Protein 6KM7 (pdb70)

Organism: Homo sapiens (NCBI:txid9606)

Radius of gyration: 28.02 Å; Cα contacts (8 Å, |Δi|>4): 2021; chains: 4; bounding box: 66×74×73 Å

B-factor: mean 32.21, std 16.94, range [10.01, 111.63]

Solvent-accessible surface area: 28801 Å² total; per-residue (Å²): 108,35,0,71,93,76,37,42,66,5,102,38,50,7,16,4,23,19,8,30,9,0,111,66,0,10,2,0,0,3,0,2,8,33,0,57,0,1,0,11,43,11,117,99,86,27,60,7,54,85,6,87,13,26,122,9,0,0,13,11,16,23,18,0,92,43,0,49,45,0,2,0,0,0,2,45,25,10,2,2,20,16,28,0,82,60,21,87,31,57,19,65,2,100,5,36,1,4,0,45,47,4,36,5,19,33,107,53,50,53,44,1,2,0,1,0,10,60,4,11,0,0,13,0,32,17,96,69,12,124,65,77,72,6,52,54,49,58,52,92,85,29,46,6,21,1,4,1,25,78,115,1,93,30,2,3,4,0,7,37,82,0,17,0,10,0,1,79,11,123,74,57,72,48,36,0,3,7,87,5,57,30,88,99,87,94,70,8,30,9,83,19,2,30,35,4,95,134,48,36,18,0,0,0,1,1,54,39,60,22,0,11,0,7,34,6,170,97,2,61,106,58,20,144,105,15,162,16,154,32,75,38,112,5,64,20,144,132,94,153,9,18,0,90,49,0,19,6,4,10,84,7,85,33,0,0,0,0,2,34,140,96,9,6,0,15,0,9,46,19,72,120,20,61,82,40,70,50,5,132,19,92,194,62,45,110,3,47,10,2,8,3,9,15,96,148,22,37,0,0,0,0,3,24,14,55,3,20,1,10,5,96,127,100,44,0,81,107,74,61,41,86,4,80,0,34,0,29,0,24,18,8,30,10,0,116,65,0,13,3,0,0,0,0,0,45,24,0,0,0,0,0,15,41,15,116,100,91,29,63,29,56,36,5,23,0,6,91,62,24,0,14,10,16,24,18,1,96,42,0,45,45,0,2,0,0,1,9,48,22,10,2,0,18,6,29,0,90,61,18,46,14,53,35,43,3,97,3,39,1,4,0,53,44,4,36,5,18,36,124,52,48,53,42,1,2,0,0,0,11,65,4,11,0,0,10,0,30,12,95,83,32,135,61,75,72,4,56,53,53,60,69,82,80,31,51,5,19,1,3,1,20,74,78,0,89,42,0,4,4,0,7,36,79,0,18,0,11,0,2,84,9,122,77,50,66,48,37,0,3,6,89,5,58,34,87,113,91,98,62,8,30,8,85,19,1,26,35,4,93,122,46,39,17,0,0,0,1,1,54,36,67,20,0,10,0,7,34,7,155,76,1,62,115,47,18,143,110,14,159,13,137,33,85,40,110,4,52,19,120,134,99,136,8,15,0,90,53,0,16,10,4,8,83,4,83,32,0,0,0,0,2,29,154,95,9,8,0,12,0,8,51,22,79,108,19,62,88,35,76,43,4,133,19,90,209,60,42,112,1,50,12,2,11,4,11,10,95,145,27,39,0,0,0,0,1,68,8,46,0,17,0,11,19,123,166,176,44,16,41,140,15,112,172,114,124,52,26,88,5,150,17,187,75,22,40,141,74,31,22,13,81,58,6,20,132,130,245,48,18,47,133,20,164,98,143,142,46,40,181,26,42,103,5,154,22,186,50,22,48,139,81,24,52,12,82,64,108,36,137,151

Structure (mmCIF, N/CA/C/O backbone):
data_6KM7
#
_entry.id   6KM7
#
_cell.length_a   57.571
_cell.length_b   68.841
_cell.length_c   72.788
_cell.angle_alpha   99.240
_cell.angle_beta   99.310
_cell.angle_gamma   113.810
#
_symmetry.space_group_name_H-M   'P 1'
#
loop_
_entity.id
_entity.type
_entity.pdbx_description
1 polymer 'Retinoblastoma-binding protein 5'
2 polymer 'Retinoblastoma-binding protein 5'
3 non-polymer 'SULFATE ION'
4 non-polymer 'NONAETHYLENE GLYCOL'
5 non-polymer 'HEXAETHYLENE GLYCOL'
6 non-polymer 'TETRAETHYLENE GLYCOL'
7 water water
#
loop_
_atom_site.group_PDB
_atom_site.id
_atom_site.type_symbol
_atom_site.label_atom_id
_atom_site.label_alt_id
_atom_site.label_comp_id
_atom_site.label_asym_id
_atom_site.label_entity_id
_atom_site.label_seq_id
_atom_site.pdbx_PDB_ins_code
_atom_site.Cartn_x
_atom_site.Cartn_y
_atom_site.Cartn_z
_atom_site.occupancy
_atom_site.B_iso_or_equiv
_atom_site.auth_seq_id
_atom_site.auth_comp_id
_atom_site.auth_asym_id
_atom_site.auth_atom_id
_atom_site.pdbx_PDB_model_num
ATOM 1 N N . ASN A 1 4 ? 56.482 85.454 10.884 1.00 56.77 12 ASN A N 1
ATOM 2 C CA . ASN A 1 4 ? 56.969 84.208 11.469 1.00 52.44 12 ASN A CA 1
ATOM 3 C C . ASN A 1 4 ? 55.879 83.135 11.478 1.00 45.77 12 ASN A C 1
ATOM 4 O O . ASN A 1 4 ? 55.177 82.930 10.481 1.00 40.48 12 ASN A O 1
ATOM 9 N N . TYR A 1 5 ? 55.743 82.454 12.614 1.00 44.35 13 TYR A N 1
ATOM 10 C CA . TYR A 1 5 ? 54.753 81.396 12.789 1.00 38.86 13 TYR A CA 1
ATOM 11 C C . TYR A 1 5 ? 54.365 81.332 14.264 1.00 38.97 13 TYR A C 1
ATOM 12 O O . TYR A 1 5 ? 55.189 81.661 15.123 1.00 38.35 13 TYR A O 1
ATOM 21 N N . PRO A 1 6 ? 53.134 80.909 14.573 1.00 33.34 14 PRO A N 1
ATOM 22 C CA . PRO A 1 6 ? 52.692 80.894 15.978 1.00 36.23 14 PRO A CA 1
ATOM 23 C C . PRO A 1 6 ? 53.493 79.857 16.726 1.00 44.55 14 PRO A C 1
ATOM 24 O O . PRO A 1 6 ? 54.102 78.984 16.122 1.00 45.01 14 PRO A O 1
ATOM 28 N N . GLU A 1 7 ? 53.542 79.964 18.050 1.00 47.10 15 GLU A N 1
ATOM 29 C CA . GLU A 1 7 ? 54.270 78.958 18.818 1.00 43.82 15 GLU A CA 1
ATOM 30 C C . GLU A 1 7 ? 53.613 78.570 20.133 1.00 41.42 15 GLU A C 1
ATOM 31 O O . GLU A 1 7 ? 54.152 77.701 20.826 1.00 40.81 15 GLU A O 1
ATOM 37 N N . GLU A 1 8 ? 52.485 79.172 20.506 1.00 38.74 16 GLU A N 1
ATOM 38 C CA . GLU A 1 8 ? 51.864 78.908 21.795 1.00 43.76 16 GLU A CA 1
ATOM 39 C C . GLU A 1 8 ? 50.360 79.003 21.637 1.00 36.48 16 GLU A C 1
ATOM 40 O O . GLU A 1 8 ? 49.859 79.800 20.832 1.00 29.93 16 GLU A O 1
ATOM 46 N N . ALA A 1 9 ? 49.646 78.197 22.424 1.00 34.96 17 ALA A N 1
ATOM 47 C CA . ALA A 1 9 ? 48.195 78.330 22.490 1.00 38.39 17 ALA A CA 1
ATOM 48 C C . ALA A 1 9 ? 47.844 79.703 23.051 1.00 36.58 17 ALA A C 1
ATOM 49 O O . ALA A 1 9 ? 48.536 80.223 23.929 1.00 33.83 17 ALA A O 1
ATOM 51 N N . ASP A 1 10 ? 46.785 80.313 22.527 1.00 29.43 18 ASP A N 1
ATOM 52 C CA . ASP A 1 10 ? 46.501 81.698 22.895 1.00 35.59 18 ASP A CA 1
ATOM 53 C C . ASP A 1 10 ? 45.004 81.933 22.998 1.00 39.48 18 ASP A C 1
ATOM 54 O O . ASP A 1 10 ? 44.486 82.962 22.555 1.00 45.64 18 ASP A O 1
ATOM 59 N N . GLY A 1 11 ? 44.286 80.983 23.571 1.00 35.58 19 GLY A N 1
ATOM 60 C CA . GLY A 1 11 ? 42.888 81.191 23.882 1.00 31.65 19 GLY A CA 1
ATOM 61 C C . GLY A 1 11 ? 41.979 80.572 22.847 1.00 29.14 19 GLY A C 1
ATOM 62 O O . GLY A 1 11 ? 42.404 80.007 21.834 1.00 26.52 19 GLY A O 1
ATOM 63 N N . THR A 1 12 ? 40.693 80.678 23.133 1.00 25.71 20 THR A N 1
ATOM 64 C CA . THR A 1 12 ? 39.680 80.074 22.292 1.00 27.81 20 THR A CA 1
ATOM 65 C C . THR A 1 12 ? 38.634 81.124 21.974 1.00 27.13 20 THR A C 1
ATOM 66 O O . THR A 1 12 ? 38.485 82.120 22.686 1.00 27.91 20 THR A O 1
ATOM 70 N N . LEU A 1 13 ? 37.913 80.897 20.885 1.00 20.25 21 LEU A N 1
ATOM 71 C CA . LEU A 1 13 ? 36.753 81.722 20.561 1.00 21.81 21 LEU A CA 1
ATOM 72 C C . LEU A 1 13 ? 35.531 81.011 21.129 1.00 34.25 21 LEU A C 1
ATOM 73 O O . LEU A 1 13 ? 35.079 80.006 20.583 1.00 37.56 21 LEU A O 1
ATOM 78 N N . ASP A 1 14 ? 34.998 81.539 22.229 1.00 42.74 22 ASP A N 1
ATOM 79 C CA . ASP A 1 14 ? 33.932 80.878 22.976 1.00 50.90 22 ASP A CA 1
ATOM 80 C C . ASP A 1 14 ? 32.593 81.149 22.304 1.00 46.87 22 ASP A C 1
ATOM 81 O O . ASP A 1 14 ? 32.104 82.285 22.288 1.00 41.24 22 ASP A O 1
ATOM 86 N N . CYS A 1 15 ? 31.994 80.104 21.757 1.00 47.27 23 CYS A N 1
ATOM 87 C CA . CYS A 1 15 ? 30.639 80.177 21.247 1.00 45.62 23 CYS A CA 1
ATOM 88 C C . CYS A 1 15 ? 29.890 78.931 21.684 1.00 44.81 23 CYS A C 1
ATOM 89 O O . CYS A 1 15 ? 30.486 77.868 21.876 1.00 48.98 23 CYS A O 1
ATOM 92 N N . ILE A 1 16 ? 28.575 79.069 21.858 1.00 34.50 24 ILE A N 1
ATOM 93 C CA . ILE A 1 16 ? 27.788 77.883 22.161 1.00 38.93 24 ILE A CA 1
ATOM 94 C C . ILE A 1 16 ? 27.644 77.023 20.914 1.00 25.61 24 ILE A C 1
ATOM 95 O O . ILE A 1 16 ? 27.620 75.789 21.008 1.00 29.83 24 ILE A O 1
ATOM 100 N N . SER A 1 17 ? 27.577 77.639 19.731 1.00 20.72 25 SER A N 1
ATOM 101 C CA . SER A 1 17 ? 27.480 76.837 18.514 1.00 21.53 25 SER A CA 1
ATOM 102 C C . SER A 1 17 ? 28.764 76.036 18.324 1.00 25.29 25 SER A C 1
ATOM 103 O O . SER A 1 17 ? 29.865 76.520 18.612 1.00 25.84 25 SER A O 1
ATOM 106 N N . MET A 1 18 ? 28.622 74.812 17.808 1.00 19.40 26 MET A N 1
ATOM 107 C CA . MET A 1 18 ? 29.738 73.881 17.667 1.00 20.20 26 MET A CA 1
ATOM 108 C C . MET A 1 18 ? 30.425 74.081 16.320 1.00 22.50 26 MET A C 1
ATOM 109 O O . MET A 1 18 ? 29.857 73.772 15.263 1.00 21.07 26 MET A O 1
ATOM 114 N N . ALA A 1 19 ? 31.662 74.568 16.369 1.00 20.31 27 ALA A N 1
ATOM 115 C CA . ALA A 1 19 ? 32.410 74.933 15.167 1.00 19.90 27 ALA A CA 1
ATOM 116 C C . ALA A 1 19 ? 32.808 73.704 14.352 1.00 16.35 27 ALA A C 1
ATOM 117 O O . ALA A 1 19 ? 33.202 72.672 14.905 1.00 16.14 27 ALA A O 1
ATOM 119 N N . LEU A 1 20 ? 32.702 73.817 13.030 1.00 14.63 28 LEU A N 1
ATOM 120 C CA . LEU A 1 20 ? 33.152 72.778 12.096 1.00 13.36 28 LEU A CA 1
ATOM 121 C C . LEU A 1 20 ? 34.157 73.278 11.073 1.00 15.64 28 LEU A C 1
ATOM 122 O O . LEU A 1 20 ? 35.084 72.537 10.708 1.00 16.91 28 LEU A O 1
ATOM 127 N N . THR A 1 21 ? 33.985 74.495 10.563 1.00 12.86 29 THR A N 1
ATOM 128 C CA . THR A 1 21 ? 34.883 75.009 9.534 1.00 10.30 29 THR A CA 1
ATOM 129 C C . THR A 1 21 ? 35.025 76.514 9.719 1.00 13.00 29 THR A C 1
ATOM 130 O O . THR A 1 21 ? 34.123 77.172 10.249 1.00 14.08 29 THR A O 1
ATOM 134 N N . CYS A 1 22 ? 36.167 77.073 9.303 1.00 15.61 30 CYS A N 1
ATOM 135 C CA . CYS A 1 22 ? 36.309 78.519 9.446 1.00 14.03 30 CYS A CA 1
ATOM 136 C C . CYS A 1 22 ? 37.188 79.072 8.334 1.00 17.49 30 CYS A C 1
ATOM 137 O O . CYS A 1 22 ? 37.995 78.350 7.734 1.00 16.48 30 CYS A O 1
ATOM 140 N N . THR A 1 23 ? 37.012 80.367 8.052 1.00 14.62 31 THR A N 1
ATOM 141 C CA . THR A 1 23 ? 37.802 81.020 7.012 1.00 14.23 31 THR A CA 1
ATOM 142 C C . THR A 1 23 ? 37.903 82.515 7.300 1.00 17.98 31 THR A C 1
ATOM 143 O O . THR A 1 23 ? 36.938 83.139 7.744 1.00 14.65 31 THR A O 1
ATOM 147 N N . PHE A 1 24 ? 39.080 83.072 7.046 1.00 16.66 32 PHE A N 1
ATOM 148 C CA . PHE A 1 24 ? 39.357 84.492 7.203 1.00 16.00 32 PHE A CA 1
ATOM 149 C C . PHE A 1 24 ? 38.952 85.244 5.943 1.00 17.09 32 PHE A C 1
ATOM 150 O O . PHE A 1 24 ? 39.110 84.732 4.831 1.00 14.54 32 PHE A O 1
ATOM 158 N N . ASN A 1 25 ? 38.475 86.482 6.110 1.00 16.57 33 ASN A N 1
ATOM 159 C CA . ASN A 1 25 ? 38.326 87.340 4.941 1.00 16.14 33 ASN A CA 1
ATOM 160 C C . ASN A 1 25 ? 39.718 87.774 4.476 1.00 16.12 33 ASN A C 1
ATOM 161 O O . ASN A 1 25 ? 40.728 87.462 5.109 1.00 17.49 33 ASN A O 1
ATOM 166 N N . ARG A 1 26 ? 39.777 88.493 3.345 1.00 16.69 34 ARG A N 1
ATOM 167 C CA . ARG A 1 26 ? 41.063 88.781 2.705 1.00 22.64 34 ARG A CA 1
ATOM 168 C C . ARG A 1 26 ? 42.030 89.493 3.639 1.00 22.91 34 ARG A C 1
ATOM 169 O O . ARG A 1 26 ? 43.243 89.252 3.587 1.00 23.18 34 ARG A O 1
ATOM 177 N N . TRP A 1 27 ? 41.520 90.416 4.457 1.00 18.30 35 TRP A N 1
ATOM 178 C CA . TRP A 1 27 ? 42.341 91.254 5.325 1.00 21.50 35 TRP A CA 1
ATOM 179 C C . TRP A 1 27 ? 42.583 90.640 6.701 1.00 22.34 35 TRP A C 1
ATOM 180 O O . TRP A 1 27 ? 43.385 91.182 7.472 1.00 25.20 35 TRP A O 1
ATOM 191 N N . GLY A 1 28 ? 41.923 89.529 7.022 1.00 20.62 36 GLY A N 1
ATOM 192 C CA . GLY A 1 28 ? 42.069 88.916 8.329 1.00 23.62 36 GLY A CA 1
ATOM 193 C C . GLY A 1 28 ? 41.395 89.660 9.457 1.00 27.24 36 GLY A C 1
ATOM 194 O O . GLY A 1 28 ? 41.719 89.423 10.627 1.00 24.93 36 GLY A O 1
ATOM 195 N N . THR A 1 29 ? 40.461 90.562 9.145 1.00 18.05 37 THR A N 1
ATOM 196 C CA . THR A 1 29 ? 39.751 91.287 10.191 1.00 17.83 37 THR A CA 1
ATOM 197 C C . THR A 1 29 ? 38.530 90.531 10.703 1.00 17.21 37 THR A C 1
ATOM 198 O O . THR A 1 29 ? 38.065 90.825 11.815 1.00 17.98 37 THR A O 1
ATOM 202 N N . LEU A 1 30 ? 37.987 89.597 9.911 1.00 17.42 38 LEU A N 1
ATOM 203 C CA . LEU A 1 30 ? 36.825 88.793 10.286 1.00 18.97 38 LEU A CA 1
ATOM 204 C C . LEU A 1 30 ? 37.101 87.321 10.027 1.00 18.14 38 LEU A C 1
ATOM 205 O O . LEU A 1 30 ? 37.706 86.957 9.011 1.00 17.68 38 LEU A O 1
ATOM 210 N N . LEU A 1 31 ? 36.639 86.479 10.955 1.00 17.65 39 LEU A N 1
ATOM 211 C CA . LEU A 1 31 ? 36.686 85.025 10.837 1.00 18.22 39 LEU A CA 1
ATOM 212 C C . LEU A 1 31 ? 35.249 84.508 10.823 1.00 18.13 39 LEU A C 1
ATOM 213 O O . LEU A 1 31 ? 34.494 84.743 11.772 1.00 18.62 39 LEU A O 1
ATOM 218 N N . ALA A 1 32 ? 34.862 83.849 9.739 1.00 14.47 40 ALA A N 1
ATOM 219 C CA . ALA A 1 32 ? 33.550 83.220 9.647 1.00 16.75 40 ALA A CA 1
ATOM 220 C C . ALA A 1 32 ? 33.677 81.762 10.065 1.00 16.10 40 ALA A C 1
ATOM 221 O O . ALA A 1 32 ? 34.561 81.041 9.581 1.00 15.43 40 ALA A O 1
ATOM 223 N N . VAL A 1 33 ? 32.803 81.326 10.968 1.00 12.62 41 VAL A N 1
ATOM 224 C CA . VAL A 1 33 ? 32.862 79.971 11.495 1.00 15.51 41 VAL A CA 1
ATOM 225 C C . VAL A 1 33 ? 31.529 79.298 11.195 1.00 14.90 41 VAL A C 1
ATOM 226 O O . VAL A 1 33 ? 30.476 79.756 11.656 1.00 14.87 41 VAL A O 1
ATOM 230 N N . GLY A 1 34 ? 31.571 78.220 10.418 1.00 15.07 42 GLY A N 1
ATOM 231 C CA . GLY A 1 34 ? 30.368 77.437 10.146 1.00 12.68 42 GLY A CA 1
ATOM 232 C C . GLY A 1 34 ? 30.203 76.359 11.206 1.00 14.29 42 GLY A C 1
ATOM 233 O O . GLY A 1 34 ? 31.160 75.675 11.558 1.00 14.45 42 GLY A O 1
ATOM 234 N N . CYS A 1 35 ? 28.967 76.208 11.709 1.00 14.22 43 CYS A N 1
ATOM 235 C CA . CYS A 1 35 ? 28.702 75.402 12.902 1.00 13.86 43 CYS A CA 1
ATOM 236 C C . CYS A 1 35 ? 27.691 74.290 12.619 1.00 15.03 43 CYS A C 1
ATOM 237 O O . CYS A 1 35 ? 26.982 74.292 11.609 1.00 14.69 43 CYS A O 1
ATOM 240 N N . ASN A 1 36 ? 27.625 73.324 13.532 1.00 14.89 44 ASN A N 1
ATOM 241 C CA . ASN A 1 36 ? 26.821 72.141 13.245 1.00 13.30 44 ASN A CA 1
ATOM 242 C C . ASN A 1 36 ? 25.341 72.341 13.543 1.00 16.73 44 ASN A C 1
ATOM 243 O O . ASN A 1 36 ? 24.542 71.456 13.224 1.00 16.59 44 ASN A O 1
ATOM 248 N N . ASP A 1 37 ? 24.958 73.482 14.113 1.00 14.35 45 ASP A N 1
ATOM 249 C CA . ASP A 1 37 ? 23.553 73.869 14.181 1.00 15.59 45 ASP A CA 1
ATOM 250 C C . ASP A 1 37 ? 23.129 74.672 12.969 1.00 18.41 45 ASP A C 1
ATOM 251 O O . ASP A 1 37 ? 22.053 75.265 12.994 1.00 17.92 45 ASP A O 1
ATOM 256 N N . GLY A 1 38 ? 23.956 74.713 11.923 1.00 18.20 46 GLY A N 1
ATOM 257 C CA . GLY A 1 38 ? 23.662 75.444 10.706 1.00 17.35 46 GLY A CA 1
ATOM 258 C C . GLY A 1 38 ? 23.906 76.940 10.769 1.00 18.27 46 GLY A C 1
ATOM 259 O O . GLY A 1 38 ? 23.586 77.647 9.800 1.00 18.85 46 GLY A O 1
ATOM 260 N N . ARG A 1 39 ? 24.421 77.458 11.884 1.00 14.72 47 ARG A N 1
ATOM 261 C CA . ARG A 1 39 ? 24.683 78.884 11.991 1.00 13.69 47 ARG A CA 1
ATOM 262 C C . ARG A 1 39 ? 26.072 79.205 11.464 1.00 16.79 47 ARG A C 1
ATOM 263 O O . ARG A 1 39 ? 26.973 78.363 11.485 1.00 16.28 47 ARG A O 1
ATOM 271 N N . ILE A 1 40 ? 26.223 80.427 10.960 1.00 16.79 48 ILE A N 1
ATOM 272 C CA . ILE A 1 40 ? 27.525 81.011 10.651 1.00 14.28 48 ILE A CA 1
ATOM 273 C C . ILE A 1 40 ? 27.786 82.100 11.691 1.00 17.20 48 ILE A C 1
ATOM 274 O O . ILE A 1 40 ? 27.014 83.062 11.805 1.00 20.06 48 ILE A O 1
ATOM 279 N N . VAL A 1 41 ? 28.861 81.943 12.459 1.00 16.53 49 VAL A N 1
ATOM 280 C CA . VAL A 1 41 ? 29.253 82.922 13.470 1.00 16.36 49 VAL A CA 1
ATOM 281 C C . VAL A 1 41 ? 30.417 83.724 12.904 1.00 17.77 49 VAL A C 1
ATOM 282 O O . VAL A 1 41 ? 31.468 83.158 12.581 1.00 15.58 49 VAL A O 1
ATOM 286 N N . ILE A 1 42 ? 30.235 85.032 12.761 1.00 18.77 50 ILE A N 1
ATOM 287 C CA . ILE A 1 42 ? 31.281 85.896 12.215 1.00 15.49 50 ILE A CA 1
ATOM 288 C C . ILE A 1 42 ? 31.922 86.657 13.363 1.00 16.19 50 ILE A C 1
ATOM 289 O O . ILE A 1 42 ? 31.256 87.450 14.038 1.00 21.11 50 ILE A O 1
ATOM 294 N N . TRP A 1 43 ? 33.216 86.413 13.571 1.00 19.76 51 TRP A N 1
ATOM 295 C CA . TRP A 1 43 ? 33.983 87.030 14.647 1.00 18.55 51 TRP A CA 1
ATOM 296 C C . TRP A 1 43 ? 34.724 88.258 14.145 1.00 18.73 51 TRP A C 1
ATOM 297 O O . TRP A 1 43 ? 35.379 88.205 13.096 1.00 19.77 51 TRP A O 1
ATOM 308 N N . ASP A 1 44 ? 34.631 89.350 14.909 1.00 17.19 52 ASP A N 1
ATOM 309 C CA . ASP A 1 44 ? 35.600 90.442 14.861 1.00 18.00 52 ASP A CA 1
ATOM 310 C C . ASP A 1 44 ? 36.908 89.861 15.386 1.00 22.26 52 ASP A C 1
ATOM 311 O O . ASP A 1 44 ? 37.079 89.661 16.592 1.00 21.76 52 ASP A O 1
ATOM 316 N N . PHE A 1 45 ? 37.824 89.528 14.476 1.00 18.95 53 PHE A N 1
ATOM 317 C CA . PHE A 1 45 ? 39.017 88.801 14.887 1.00 22.20 53 PHE A CA 1
ATOM 318 C C . PHE A 1 45 ? 40.028 89.693 15.592 1.00 24.71 53 PHE A C 1
ATOM 319 O O . PHE A 1 45 ? 40.855 89.184 16.362 1.00 22.91 53 PHE A O 1
ATOM 327 N N . LEU A 1 46 ? 39.974 91.012 15.373 1.00 19.52 54 LEU A N 1
ATOM 328 C CA . LEU A 1 46 ? 40.901 91.888 16.081 1.00 20.91 54 LEU A CA 1
ATOM 329 C C . LEU A 1 46 ? 40.584 91.985 17.570 1.00 25.53 54 LEU A C 1
ATOM 330 O O . LEU A 1 46 ? 41.491 92.207 18.376 1.00 29.23 54 LEU A O 1
ATOM 335 N N . THR A 1 47 ? 39.320 91.840 17.966 1.00 27.60 55 THR A N 1
ATOM 336 C CA . THR A 1 47 ? 38.983 91.931 19.381 1.00 27.55 55 THR A CA 1
ATOM 337 C C . THR A 1 47 ? 38.469 90.621 19.948 1.00 28.15 55 THR A C 1
ATOM 338 O O . THR A 1 47 ? 38.252 90.540 21.164 1.00 27.39 55 THR A O 1
ATOM 342 N N . ARG A 1 48 ? 38.285 89.602 19.102 1.00 22.00 56 ARG A N 1
ATOM 343 C CA . ARG A 1 48 ? 37.727 88.306 19.490 1.00 23.75 56 ARG A CA 1
ATOM 344 C C . ARG A 1 48 ? 36.350 88.468 20.127 1.00 28.34 56 ARG A C 1
ATOM 345 O O . ARG A 1 48 ? 36.060 87.925 21.193 1.00 33.22 56 ARG A O 1
ATOM 353 N N . GLY A 1 49 ? 35.498 89.235 19.460 1.00 25.22 57 GLY A N 1
ATOM 354 C CA . GLY A 1 49 ? 34.107 89.354 19.843 1.00 26.54 57 GLY A CA 1
ATOM 355 C C . GLY A 1 49 ? 33.239 88.964 18.664 1.00 25.26 57 GLY A C 1
ATOM 356 O O . GLY A 1 49 ? 33.635 89.118 17.507 1.00 21.80 57 GLY A O 1
ATOM 357 N N . ILE A 1 50 ? 32.051 88.435 18.964 1.00 22.38 58 ILE A N 1
ATOM 358 C CA . ILE A 1 50 ? 31.139 88.055 17.892 1.00 21.58 58 ILE A CA 1
ATOM 359 C C . ILE A 1 50 ? 30.560 89.307 17.253 1.00 22.66 58 ILE A C 1
ATOM 360 O O . ILE A 1 50 ? 30.067 90.209 17.945 1.00 24.39 58 ILE A O 1
ATOM 365 N N . ALA A 1 51 ? 30.627 89.378 15.927 1.00 21.98 59 ALA A N 1
ATOM 366 C CA . ALA A 1 51 ? 30.082 90.525 15.210 1.00 27.59 59 ALA A CA 1
ATOM 367 C C . ALA A 1 51 ? 28.691 90.261 14.656 1.00 27.81 59 ALA A C 1
ATOM 368 O O . ALA A 1 51 ? 27.847 91.154 14.666 1.00 26.57 59 ALA A O 1
ATOM 370 N N . LYS A 1 52 ? 28.417 89.047 14.190 1.00 23.45 60 LYS A N 1
ATOM 371 C CA . LYS A 1 52 ? 27.127 88.748 13.589 1.00 26.34 60 LYS A CA 1
ATOM 372 C C . LYS A 1 52 ? 26.947 87.240 13.597 1.00 22.14 60 LYS A C 1
ATOM 373 O O . LYS A 1 52 ? 27.915 86.489 13.451 1.00 21.74 60 LYS A O 1
ATOM 379 N N . ILE A 1 53 ? 25.707 86.805 13.768 1.00 20.38 61 ILE A N 1
ATOM 380 C CA . ILE A 1 53 ? 25.351 85.394 13.641 1.00 20.77 61 ILE A CA 1
ATOM 381 C C . ILE A 1 53 ? 24.291 85.273 12.556 1.00 24.26 61 ILE A C 1
ATOM 382 O O . ILE A 1 53 ? 23.270 85.970 12.608 1.00 22.30 61 ILE A O 1
ATOM 387 N N . ILE A 1 54 ? 24.539 84.413 11.568 1.00 18.75 62 ILE A N 1
ATOM 388 C CA . ILE A 1 54 ? 23.593 84.158 10.485 1.00 24.03 62 ILE A CA 1
ATOM 389 C C . ILE A 1 54 ? 23.028 82.756 10.666 1.00 24.69 62 ILE A C 1
ATOM 390 O O . ILE A 1 54 ? 23.791 81.798 10.823 1.00 19.19 62 ILE A O 1
ATOM 395 N N . SER A 1 55 ? 21.700 82.634 10.657 1.00 19.97 63 SER A N 1
ATOM 396 C CA . SER A 1 55 ? 21.065 81.313 10.673 1.00 24.28 63 SER A CA 1
ATOM 397 C C . SER A 1 55 ? 20.993 80.812 9.234 1.00 22.53 63 SER A C 1
ATOM 398 O O . SER A 1 55 ? 20.040 81.065 8.503 1.00 25.11 63 SER A O 1
ATOM 401 N N . ALA A 1 56 ? 22.015 80.070 8.829 1.00 15.59 64 ALA A N 1
ATOM 402 C CA . ALA A 1 56 ? 22.241 79.819 7.413 1.00 18.71 64 ALA A CA 1
ATOM 403 C C . ALA A 1 56 ? 21.548 78.561 6.905 1.00 21.95 64 ALA A C 1
ATOM 404 O O . ALA A 1 56 ? 20.982 78.577 5.804 1.00 20.94 64 ALA A O 1
ATOM 406 N N . HIS A 1 57 ? 21.577 77.475 7.679 1.00 16.70 65 HIS A N 1
ATOM 407 C CA . HIS A 1 57 ? 21.109 76.176 7.200 1.00 16.76 65 HIS A CA 1
ATOM 408 C C . HIS A 1 57 ? 20.433 75.435 8.343 1.00 14.93 65 HIS A C 1
ATOM 409 O O . HIS A 1 57 ? 20.623 75.763 9.514 1.00 17.86 65 HIS A O 1
ATOM 416 N N . ILE A 1 58 ? 19.629 74.432 7.981 1.00 15.48 66 ILE A N 1
ATOM 417 C CA . ILE A 1 58 ? 19.059 73.541 8.985 1.00 16.30 66 ILE A CA 1
ATOM 418 C C . ILE A 1 58 ? 20.132 72.594 9.508 1.00 15.71 66 ILE A C 1
ATOM 419 O O . ILE A 1 58 ? 20.229 72.345 10.711 1.00 16.72 66 ILE A O 1
ATOM 424 N N . HIS A 1 59 ? 20.939 72.054 8.613 1.00 14.97 67 HIS A N 1
ATOM 425 C CA . HIS A 1 59 ? 21.913 71.019 8.918 1.00 16.13 67 HIS A CA 1
ATOM 426 C C . HIS A 1 59 ? 23.328 71.594 8.943 1.00 18.57 67 HIS A C 1
ATOM 427 O O . HIS A 1 59 ? 23.546 72.756 8.582 1.00 16.48 67 HIS A O 1
ATOM 434 N N . PRO A 1 60 ? 24.314 70.817 9.414 1.00 16.11 68 PRO A N 1
ATOM 435 C CA . PRO A 1 60 ? 25.652 71.370 9.643 1.00 14.48 68 PRO A CA 1
ATOM 436 C C . PRO A 1 60 ? 26.233 72.063 8.416 1.00 14.66 68 PRO A C 1
ATOM 437 O O . PRO A 1 60 ? 26.096 71.583 7.287 1.00 15.89 68 PRO A O 1
ATOM 441 N N . VAL A 1 61 ? 26.878 73.204 8.658 1.00 11.55 69 VAL A N 1
ATOM 442 C CA . VAL A 1 61 ? 27.627 73.942 7.640 1.00 10.89 69 VAL A CA 1
ATOM 443 C C . VAL A 1 61 ? 28.960 73.243 7.438 1.00 17.85 69 VAL A C 1
ATOM 444 O O . VAL A 1 61 ? 29.681 72.993 8.409 1.00 17.52 69 VAL A O 1
ATOM 448 N N . CYS A 1 62 ? 29.318 72.953 6.183 1.00 14.38 70 CYS A N 1
ATOM 449 C CA . CYS A 1 62 ? 30.560 72.220 5.941 1.00 16.06 70 CYS A CA 1
ATOM 450 C C . CYS A 1 62 ? 31.598 72.970 5.111 1.00 17.13 70 CYS A C 1
ATOM 451 O O . CYS A 1 62 ? 32.745 72.511 5.041 1.00 16.82 70 CYS A O 1
ATOM 454 N N . SER A 1 63 ? 31.251 74.093 4.483 1.00 12.85 71 SER A N 1
ATOM 455 C CA . SER A 1 63 ? 32.220 74.865 3.695 1.00 13.85 71 SER A CA 1
ATOM 456 C C . SER A 1 63 ? 31.754 76.315 3.640 1.00 16.62 71 SER A C 1
ATOM 457 O O . SER A 1 63 ? 30.545 76.592 3.651 1.00 15.60 71 SER A O 1
ATOM 460 N N . LEU A 1 64 ? 32.730 77.233 3.614 1.00 15.52 72 LEU A N 1
ATOM 461 C CA . LEU A 1 64 ? 32.530 78.681 3.623 1.00 15.38 72 LEU A CA 1
ATOM 462 C C . LEU A 1 64 ? 33.614 79.340 2.784 1.00 16.04 72 LEU A C 1
ATOM 463 O O . LEU A 1 64 ? 34.767 78.882 2.763 1.00 15.01 72 LEU A O 1
ATOM 468 N N . CYS A 1 65 ? 33.251 80.431 2.106 1.00 12.14 73 CYS A N 1
ATOM 469 C CA . CYS A 1 65 ? 34.265 81.228 1.409 1.00 15.92 73 CYS A CA 1
ATOM 470 C C . CYS A 1 65 ? 33.807 82.677 1.352 1.00 18.37 73 CYS A C 1
ATOM 471 O O . CYS A 1 65 ? 32.633 82.946 1.084 1.00 16.33 73 CYS A O 1
ATOM 474 N N . TRP A 1 66 ? 34.729 83.611 1.626 1.00 17.19 74 TRP A N 1
ATOM 475 C CA . TRP A 1 66 ? 34.433 85.037 1.525 1.00 18.15 74 TRP A CA 1
ATOM 476 C C . TRP A 1 66 ? 34.663 85.514 0.098 1.00 16.69 74 TRP A C 1
ATOM 477 O O . TRP A 1 66 ? 35.585 85.066 -0.584 1.00 19.77 74 TRP A O 1
ATOM 488 N N . SER A 1 67 ? 33.834 86.453 -0.336 1.00 17.08 75 SER A N 1
ATOM 489 C CA . SER A 1 67 ? 34.048 87.094 -1.620 1.00 17.83 75 SER A CA 1
ATOM 490 C C . SER A 1 67 ? 35.226 88.061 -1.538 1.00 18.58 75 SER A C 1
ATOM 491 O O . SER A 1 67 ? 35.639 88.491 -0.455 1.00 17.28 75 SER A O 1
ATOM 494 N N . ARG A 1 68 ? 35.738 88.445 -2.710 1.00 20.47 76 ARG A N 1
ATOM 495 C CA . ARG A 1 68 ? 36.865 89.370 -2.763 1.00 21.63 76 ARG A CA 1
ATOM 496 C C . ARG A 1 68 ? 36.560 90.693 -2.063 1.00 23.29 76 ARG A C 1
ATOM 497 O O . ARG A 1 68 ? 37.433 91.258 -1.391 1.00 24.98 76 ARG A O 1
ATOM 505 N N . ASP A 1 69 ? 35.350 91.229 -2.220 1.00 20.64 77 ASP A N 1
ATOM 506 C CA . ASP A 1 69 ? 35.097 92.534 -1.616 1.00 21.92 77 ASP A CA 1
ATOM 507 C C . ASP A 1 69 ? 34.654 92.433 -0.159 1.00 22.90 77 ASP A C 1
ATOM 508 O O . ASP A 1 69 ? 34.387 93.466 0.466 1.00 23.44 77 ASP A O 1
ATOM 513 N N . GLY A 1 70 ? 34.585 91.220 0.395 1.00 23.74 78 GLY A N 1
ATOM 514 C CA . GLY A 1 70 ? 34.237 91.021 1.794 1.00 23.20 78 GLY A CA 1
ATOM 515 C C . GLY A 1 70 ? 32.759 91.110 2.112 1.00 25.47 78 GLY A C 1
ATOM 516 O O . GLY A 1 70 ? 32.369 90.814 3.253 1.00 20.76 78 GLY A O 1
ATOM 517 N N . HIS A 1 71 ? 31.915 91.501 1.145 1.00 20.01 79 HIS A N 1
ATOM 518 C CA . HIS A 1 71 ? 30.501 91.741 1.429 1.00 20.33 79 HIS A CA 1
ATOM 519 C C . HIS A 1 71 ? 29.643 90.488 1.372 1.00 22.32 79 HIS A C 1
ATOM 520 O O . HIS A 1 71 ? 28.493 90.530 1.838 1.00 22.05 79 HIS A O 1
ATOM 527 N N . LYS A 1 72 ? 30.142 89.411 0.770 1.00 20.70 80 LYS A N 1
ATOM 528 C CA . LYS A 1 72 ? 29.367 88.192 0.601 1.00 19.74 80 LYS A CA 1
ATOM 529 C C . LYS A 1 72 ? 30.128 86.994 1.154 1.00 19.67 80 LYS A C 1
ATOM 530 O O . LYS A 1 72 ? 31.362 86.944 1.119 1.00 20.09 80 LYS A O 1
ATOM 536 N N . LEU A 1 73 ? 29.365 86.032 1.679 1.00 18.87 81 LEU A N 1
ATOM 537 C CA . LEU A 1 73 ? 29.859 84.717 2.067 1.00 16.56 81 LEU A CA 1
ATOM 538 C C . LEU A 1 73 ? 29.054 83.676 1.316 1.00 14.67 81 LEU A C 1
ATOM 539 O O . LEU A 1 73 ? 27.825 83.777 1.260 1.00 17.26 81 LEU A O 1
ATOM 544 N N . VAL A 1 74 ? 29.722 82.674 0.759 1.00 14.29 82 VAL A N 1
ATOM 545 C CA . VAL A 1 74 ? 29.024 81.511 0.216 1.00 16.35 82 VAL A CA 1
ATOM 546 C C . VAL A 1 74 ? 29.226 80.353 1.184 1.00 15.56 82 VAL A C 1
ATOM 547 O O . VAL A 1 74 ? 30.331 80.149 1.708 1.00 15.65 82 VAL A O 1
ATOM 551 N N . SER A 1 75 ? 28.147 79.619 1.455 1.00 15.83 83 SER A N 1
ATOM 552 C CA . SER A 1 75 ? 28.182 78.507 2.399 1.00 16.53 83 SER A CA 1
ATOM 553 C C . SER A 1 75 ? 27.670 77.250 1.708 1.00 18.91 83 SER A C 1
ATOM 554 O O . SER A 1 75 ? 26.996 77.314 0.680 1.00 14.98 83 SER A O 1
ATOM 557 N N . ALA A 1 76 ? 28.002 76.102 2.283 1.00 14.65 84 ALA A N 1
ATOM 558 C CA . ALA A 1 76 ? 27.422 74.839 1.860 1.00 12.29 84 ALA A CA 1
ATOM 559 C C . ALA A 1 76 ? 27.029 74.058 3.091 1.00 14.89 84 ALA A C 1
ATOM 560 O O . ALA A 1 76 ? 27.700 74.133 4.124 1.00 15.26 84 ALA A O 1
ATOM 562 N N . SER A 1 77 ? 25.944 73.300 2.972 1.00 16.41 85 SER A N 1
ATOM 563 C CA . SER A 1 77 ? 25.470 72.447 4.047 1.00 16.84 85 SER A CA 1
ATOM 564 C C . SER A 1 77 ? 25.752 70.989 3.718 1.00 16.76 85 SER A C 1
ATOM 565 O O . SER A 1 77 ? 25.928 70.604 2.557 1.00 15.74 85 SER A O 1
ATOM 568 N N . THR A 1 78 ? 25.747 70.165 4.767 1.00 16.18 86 THR A N 1
ATOM 569 C CA . THR A 1 78 ? 25.942 68.735 4.590 1.00 16.14 86 THR A CA 1
ATOM 570 C C . THR A 1 78 ? 24.746 68.057 3.917 1.00 19.15 86 THR A C 1
ATOM 571 O O . THR A 1 78 ? 24.843 66.871 3.573 1.00 19.05 86 THR A O 1
ATOM 575 N N . ASP A 1 79 ? 23.613 68.746 3.737 1.00 17.49 87 ASP A N 1
ATOM 576 C CA . ASP A 1 79 ? 22.517 68.159 2.972 1.00 14.88 87 ASP A CA 1
ATOM 577 C C . ASP A 1 79 ? 22.341 68.831 1.612 1.00 16.69 87 ASP A C 1
ATOM 578 O O . ASP A 1 79 ? 21.228 68.899 1.084 1.00 17.06 87 ASP A O 1
ATOM 583 N N . ASN A 1 80 ? 23.439 69.331 1.051 1.00 15.29 88 ASN A N 1
ATOM 584 C CA . ASN A 1 80 ? 23.627 69.603 -0.379 1.00 16.52 88 ASN A CA 1
ATOM 585 C C . ASN A 1 80 ? 23.168 70.991 -0.808 1.00 15.38 88 ASN A C 1
ATOM 586 O O . ASN A 1 80 ? 22.930 71.208 -1.999 1.00 18.30 88 ASN A O 1
ATOM 591 N N . ILE A 1 81 ? 23.072 71.953 0.116 1.00 14.03 89 ILE A N 1
ATOM 592 C CA . ILE A 1 81 ? 22.616 73.300 -0.232 1.00 16.32 89 ILE A CA 1
ATOM 593 C C . ILE A 1 81 ? 23.833 74.202 -0.323 1.00 18.16 89 ILE A C 1
ATOM 594 O O . ILE A 1 81 ? 24.745 74.102 0.506 1.00 17.14 89 ILE A O 1
ATOM 599 N N . VAL A 1 82 ? 23.846 75.086 -1.319 1.00 15.65 90 VAL A N 1
ATOM 600 C CA . VAL A 1 82 ? 24.843 76.146 -1.434 1.00 13.75 90 VAL A CA 1
ATOM 601 C C . VAL A 1 82 ? 24.096 77.477 -1.447 1.00 13.57 90 VAL A C 1
ATOM 602 O O . VAL A 1 82 ? 23.189 77.669 -2.263 1.00 14.72 90 VAL A O 1
ATOM 606 N N . SER A 1 83 ? 24.500 78.404 -0.573 1.00 17.91 91 SER A N 1
ATOM 607 C CA . SER A 1 83 ? 23.794 79.675 -0.414 1.00 18.01 91 SER A CA 1
ATOM 608 C C . SER A 1 83 ? 24.787 80.832 -0.396 1.00 17.01 91 SER A C 1
ATOM 609 O O . SER A 1 83 ? 25.896 80.693 0.136 1.00 16.66 91 SER A O 1
ATOM 612 N N . GLN A 1 84 ? 24.401 81.970 -0.986 1.00 16.26 92 GLN A N 1
ATOM 613 C CA . GLN A 1 84 ? 25.160 83.215 -0.834 1.00 13.45 92 GLN A CA 1
ATOM 614 C C . GLN A 1 84 ? 24.470 84.120 0.173 1.00 17.60 92 GLN A C 1
ATOM 615 O O . GLN A 1 84 ? 23.259 84.346 0.074 1.00 19.06 92 GLN A O 1
ATOM 621 N N . TRP A 1 85 ? 25.253 84.645 1.118 1.00 19.12 93 TRP A N 1
ATOM 622 C CA . TRP A 1 85 ? 24.800 85.546 2.170 1.00 19.62 93 TRP A CA 1
ATOM 623 C C . TRP A 1 85 ? 25.323 86.949 1.930 1.00 20.19 93 TRP A C 1
ATOM 624 O O . TRP A 1 85 ? 26.487 87.124 1.566 1.00 20.43 93 TRP A O 1
ATOM 635 N N . ASP A 1 86 ? 24.456 87.946 2.122 1.00 20.67 94 ASP A N 1
ATOM 636 C CA . ASP A 1 86 ? 24.907 89.327 2.201 1.00 21.74 94 ASP A CA 1
ATOM 637 C C . ASP A 1 86 ? 25.305 89.587 3.649 1.00 23.23 94 ASP A C 1
ATOM 638 O O . ASP A 1 86 ? 24.465 89.536 4.552 1.00 28.58 94 ASP A O 1
ATOM 643 N N . VAL A 1 87 ? 26.598 89.841 3.868 1.00 22.25 95 VAL A N 1
ATOM 644 C CA . VAL A 1 87 ? 27.130 89.864 5.229 1.00 22.09 95 VAL A CA 1
ATOM 645 C C . VAL A 1 87 ? 26.504 90.994 6.037 1.00 24.44 95 VAL A C 1
ATOM 646 O O . VAL A 1 87 ? 26.116 90.805 7.197 1.00 26.25 95 VAL A O 1
ATOM 650 N N . LEU A 1 88 ? 26.354 92.166 5.425 1.00 24.53 96 LEU A N 1
ATOM 651 C CA . LEU A 1 88 ? 25.840 93.331 6.144 1.00 31.94 96 LEU A CA 1
ATOM 652 C C . LEU A 1 88 ? 24.397 93.115 6.600 1.00 35.46 96 LEU A C 1
ATOM 653 O O . LEU A 1 88 ? 24.050 93.398 7.751 1.00 36.41 96 LEU A O 1
ATOM 658 N N . SER A 1 89 ? 23.537 92.612 5.711 1.00 31.68 97 SER A N 1
ATOM 659 C CA . SER A 1 89 ? 22.132 92.413 6.063 1.00 34.95 97 SER A CA 1
ATOM 660 C C . SER A 1 89 ? 21.853 91.065 6.711 1.00 35.99 97 SER A C 1
ATOM 661 O O . SER A 1 89 ? 20.836 90.924 7.399 1.00 38.05 97 SER A O 1
ATOM 664 N N . GLY A 1 90 ? 22.714 90.074 6.511 1.00 30.63 98 GLY A N 1
ATOM 665 C CA . GLY A 1 90 ? 22.387 88.719 6.894 1.00 29.74 98 GLY A CA 1
ATOM 666 C C . GLY A 1 90 ? 21.391 88.026 5.989 1.00 30.61 98 GLY A C 1
ATOM 667 O O . GLY A 1 90 ? 20.988 86.896 6.291 1.00 31.32 98 GLY A O 1
ATOM 668 N N . ASP A 1 91 ? 20.971 88.662 4.898 1.00 26.55 99 ASP A N 1
ATOM 669 C CA . ASP A 1 91 ? 19.984 88.070 4.005 1.00 28.21 99 ASP A CA 1
ATOM 670 C C . ASP A 1 91 ? 20.605 87.025 3.077 1.00 24.05 99 ASP A C 1
ATOM 671 O O . ASP A 1 91 ? 21.780 87.100 2.707 1.00 24.10 99 ASP A O 1
ATOM 676 N N . CYS A 1 92 ? 19.786 86.051 2.688 1.00 25.28 100 CYS A N 1
ATOM 677 C CA . CYS A 1 92 ? 20.183 85.074 1.681 1.00 19.85 100 CYS A CA 1
ATOM 678 C C . CYS A 1 92 ? 19.938 85.643 0.287 1.00 23.13 100 CYS A C 1
ATOM 679 O O . CYS A 1 92 ? 18.791 85.926 -0.074 1.00 26.64 100 CYS A O 1
ATOM 682 N N . ASP A 1 93 ? 21.008 85.808 -0.495 1.00 23.82 101 ASP A N 1
ATOM 683 C CA . ASP A 1 93 ? 20.870 86.322 -1.856 1.00 22.80 101 ASP A CA 1
ATOM 684 C C . ASP A 1 93 ? 20.251 85.283 -2.780 1.00 26.74 101 ASP A C 1
ATOM 685 O O . ASP A 1 93 ? 19.317 85.585 -3.535 1.00 26.04 101 ASP A O 1
ATOM 690 N N . GLN A 1 94 ? 20.765 84.062 -2.756 1.00 23.88 102 GLN A N 1
ATOM 691 C CA . GLN A 1 94 ? 20.119 82.968 -3.469 1.00 26.12 102 GLN A CA 1
ATOM 692 C C . GLN A 1 94 ? 20.677 81.646 -2.966 1.00 21.81 102 GLN A C 1
ATOM 693 O O . GLN A 1 94 ? 21.649 81.596 -2.207 1.00 19.08 102 GLN A O 1
ATOM 699 N N . ARG A 1 95 ? 20.049 80.573 -3.430 1.00 20.65 103 ARG A N 1
ATOM 700 C CA . ARG A 1 95 ? 20.198 79.239 -2.870 1.00 24.44 103 ARG A CA 1
ATOM 701 C C . ARG A 1 95 ? 20.200 78.227 -4.012 1.00 21.90 103 ARG A C 1
ATOM 702 O O . ARG A 1 95 ? 19.472 78.393 -4.994 1.00 22.98 103 ARG A O 1
ATOM 710 N N . PHE A 1 96 ? 21.048 77.203 -3.901 1.00 20.05 104 PHE A N 1
ATOM 711 C CA . PHE A 1 96 ? 21.130 76.132 -4.881 1.00 19.45 104 PHE A CA 1
ATOM 712 C C . PHE A 1 96 ? 21.016 74.802 -4.159 1.00 21.67 104 PHE A C 1
ATOM 713 O O . PHE A 1 96 ? 21.514 74.658 -3.035 1.00 21.69 104 PHE A O 1
ATOM 721 N N . ARG A 1 97 ? 20.375 73.830 -4.809 1.00 19.17 105 ARG A N 1
ATOM 722 C CA . ARG A 1 97 ? 20.267 72.469 -4.289 1.00 18.75 105 ARG A CA 1
ATOM 723 C C . ARG A 1 97 ? 20.978 71.517 -5.242 1.00 22.21 105 ARG A C 1
ATOM 724 O O . ARG A 1 97 ? 20.669 71.491 -6.438 1.00 22.31 105 ARG A O 1
ATOM 732 N N . PHE A 1 98 ? 21.916 70.743 -4.710 1.00 20.70 106 PHE A N 1
ATOM 733 C CA . PHE A 1 98 ? 22.703 69.778 -5.462 1.00 22.50 106 PHE A CA 1
ATOM 734 C C . PHE A 1 98 ? 22.268 68.358 -5.138 1.00 22.07 106 PHE A C 1
ATOM 735 O O . PHE A 1 98 ? 21.617 68.123 -4.115 1.00 21.91 106 PHE A O 1
ATOM 743 N N . PRO A 1 99 ? 22.597 67.382 -6.004 1.00 20.38 107 PRO A N 1
ATOM 744 C CA . PRO A 1 99 ? 22.144 66.002 -5.774 1.00 22.54 107 PRO A CA 1
ATOM 745 C C . PRO A 1 99 ? 22.942 65.251 -4.730 1.00 23.74 107 PRO A C 1
ATOM 746 O O . PRO A 1 99 ? 22.462 64.219 -4.245 1.00 27.24 107 PRO A O 1
ATOM 750 N N . SER A 1 100 ? 24.149 65.694 -4.406 1.00 20.08 108 SER A N 1
ATOM 751 C CA . SER A 1 100 ? 25.021 64.977 -3.486 1.00 22.74 108 SER A CA 1
ATOM 752 C C . SER A 1 100 ? 25.650 65.985 -2.537 1.00 26.08 108 SER A C 1
ATOM 753 O O . SER A 1 100 ? 25.643 67.187 -2.816 1.00 22.35 108 SER A O 1
ATOM 756 N N . PRO A 1 101 ? 26.196 65.532 -1.400 1.00 21.29 109 PRO A N 1
ATOM 757 C CA . PRO A 1 101 ? 26.772 66.493 -0.448 1.00 19.84 109 PRO A CA 1
ATOM 758 C C . PRO A 1 101 ? 27.938 67.283 -1.041 1.00 19.79 109 PRO A C 1
ATOM 759 O O . PRO A 1 101 ? 28.628 66.834 -1.956 1.00 21.66 109 PRO A O 1
ATOM 763 N N . ILE A 1 102 ? 28.159 68.468 -0.482 1.00 20.35 110 ILE A N 1
ATOM 764 C CA . ILE A 1 102 ? 29.114 69.435 -1.008 1.00 16.82 110 ILE A CA 1
ATOM 765 C C . ILE A 1 102 ? 30.417 69.268 -0.253 1.00 21.44 110 ILE A C 1
ATOM 766 O O . ILE A 1 102 ? 30.454 69.417 0.976 1.00 19.65 110 ILE A O 1
ATOM 771 N N . LEU A 1 103 ? 31.488 68.973 -0.978 1.00 15.11 111 LEU A N 1
ATOM 772 C CA . LEU A 1 103 ? 32.801 68.891 -0.352 1.00 15.38 111 LEU A CA 1
ATOM 773 C C . LEU A 1 103 ? 33.443 70.266 -0.192 1.00 18.06 111 LEU A C 1
ATOM 774 O O . LEU A 1 103 ? 34.206 70.484 0.757 1.00 17.81 111 LEU A O 1
ATOM 779 N N . LYS A 1 104 ? 33.169 71.192 -1.103 1.00 16.20 112 LYS A N 1
ATOM 780 C CA . LYS A 1 104 ? 33.871 72.471 -1.081 1.00 16.95 112 LYS A CA 1
ATOM 781 C C . LYS A 1 104 ? 33.095 73.483 -1.917 1.00 19.38 112 LYS A C 1
ATOM 782 O O . LYS A 1 104 ? 32.499 73.107 -2.928 1.00 15.88 112 LYS A O 1
ATOM 788 N N . VAL A 1 105 ? 33.086 74.753 -1.474 1.00 12.34 113 VAL A N 1
ATOM 789 C CA . VAL A 1 105 ? 32.673 75.898 -2.294 1.00 10.50 113 VAL A CA 1
ATOM 790 C C . VAL A 1 105 ? 33.799 76.925 -2.288 1.00 13.21 113 VAL A C 1
ATOM 791 O O . VAL A 1 105 ? 34.496 77.098 -1.285 1.00 13.65 113 VAL A O 1
ATOM 795 N N . GLN A 1 106 ? 33.982 77.608 -3.418 1.00 13.96 114 GLN A N 1
ATOM 796 C CA . GLN A 1 106 ? 35.014 78.638 -3.483 1.00 14.87 114 GLN A CA 1
ATOM 797 C C . GLN A 1 106 ? 34.610 79.682 -4.514 1.00 16.62 114 GLN A C 1
ATOM 798 O O . GLN A 1 106 ? 34.294 79.328 -5.653 1.00 16.80 114 GLN A O 1
ATOM 804 N N . TYR A 1 107 ? 34.630 80.954 -4.120 1.00 14.23 115 TYR A N 1
ATOM 805 C CA . TYR A 1 107 ? 34.498 82.032 -5.095 1.00 17.00 115 TYR A CA 1
ATOM 806 C C . TYR A 1 107 ? 35.715 82.057 -6.005 1.00 17.84 115 TYR A C 1
ATOM 807 O O . TYR A 1 107 ? 36.837 81.771 -5.574 1.00 15.72 115 TYR A O 1
ATOM 816 N N . HIS A 1 108 ? 35.502 82.425 -7.272 1.00 15.28 116 HIS A N 1
ATOM 817 C CA . HIS A 1 108 ? 36.631 82.843 -8.104 1.00 12.82 116 HIS A CA 1
ATOM 818 C C . HIS A 1 108 ? 37.292 84.034 -7.416 1.00 16.20 116 HIS A C 1
ATOM 819 O O . HIS A 1 108 ? 36.611 85.037 -7.120 1.00 18.31 116 HIS A O 1
ATOM 826 N N . PRO A 1 109 ? 38.587 83.972 -7.115 1.00 19.41 117 PRO A N 1
ATOM 827 C CA . PRO A 1 109 ? 39.183 85.034 -6.287 1.00 19.23 117 PRO A CA 1
ATOM 828 C C . PRO A 1 109 ? 39.164 86.410 -6.933 1.00 21.29 117 PRO A C 1
ATOM 829 O O . PRO A 1 109 ? 39.351 87.408 -6.219 1.00 21.24 117 PRO A O 1
ATOM 833 N N . ARG A 1 110 ? 38.958 86.500 -8.252 1.00 18.76 118 ARG A N 1
ATOM 834 C CA . ARG A 1 110 ? 38.862 87.777 -8.945 1.00 17.90 118 ARG A CA 1
ATOM 835 C C . ARG A 1 110 ? 37.533 87.964 -9.681 1.00 21.83 118 ARG A C 1
ATOM 836 O O . ARG A 1 110 ? 37.417 88.875 -10.500 1.00 26.13 118 ARG A O 1
ATOM 844 N N . ASP A 1 111 ? 36.520 87.1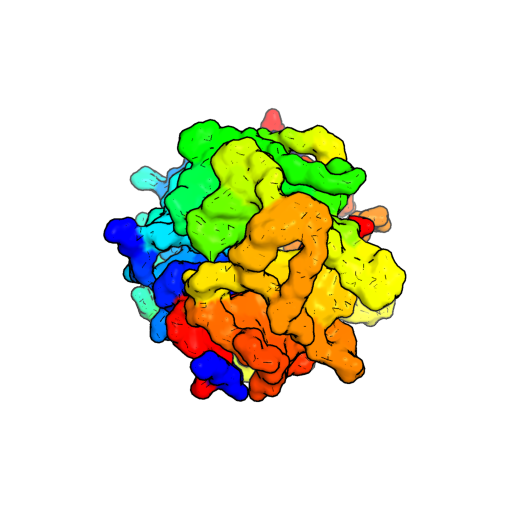46 -9.401 1.00 20.18 119 ASP A N 1
ATOM 845 C CA . ASP A 1 111 ? 35.190 87.344 -9.998 1.00 25.59 119 ASP A CA 1
ATOM 846 C C . ASP A 1 111 ? 34.172 86.743 -9.027 1.00 20.55 119 ASP A C 1
ATOM 847 O O . ASP A 1 111 ? 33.852 85.562 -9.116 1.00 18.41 119 ASP A O 1
ATOM 852 N N . GLN A 1 112 ? 33.660 87.568 -8.109 1.00 20.71 120 GLN A N 1
ATOM 853 C CA . GLN A 1 112 ? 32.765 86.940 -7.142 1.00 20.94 120 GLN A CA 1
ATOM 854 C C . GLN A 1 112 ? 31.391 86.618 -7.717 1.00 20.32 120 GLN A C 1
ATOM 855 O O . GLN A 1 112 ? 30.529 86.149 -6.972 1.00 23.37 120 GLN A O 1
ATOM 861 N N . ASN A 1 113 ? 31.161 86.845 -9.012 1.00 19.86 121 ASN A N 1
ATOM 862 C CA . ASN A 1 113 ? 29.966 86.325 -9.669 1.00 22.32 121 ASN A CA 1
ATOM 863 C C . ASN A 1 113 ? 30.061 84.824 -9.917 1.00 22.33 121 ASN A C 1
ATOM 864 O O . ASN A 1 113 ? 29.071 84.193 -10.301 1.00 22.38 121 ASN A O 1
ATOM 869 N N . LYS A 1 114 ? 31.224 84.232 -9.683 1.00 17.84 122 LYS A N 1
ATOM 870 C CA . LYS A 1 114 ? 31.465 82.843 -10.021 1.00 16.44 122 LYS A CA 1
ATOM 871 C C . LYS A 1 114 ? 31.792 82.044 -8.756 1.00 20.54 122 LYS A C 1
ATOM 872 O O . LYS A 1 114 ? 32.648 82.450 -7.970 1.00 15.84 122 LYS A O 1
ATOM 878 N N . VAL A 1 115 ? 31.124 80.902 -8.575 1.00 15.69 123 VAL A N 1
ATOM 879 C CA . VAL A 1 115 ? 31.343 80.004 -7.437 1.00 15.34 123 VAL A CA 1
ATOM 880 C C . VAL A 1 115 ? 31.657 78.608 -7.970 1.00 18.80 123 VAL A C 1
ATOM 881 O O . VAL A 1 115 ? 30.857 78.026 -8.721 1.00 16.11 123 VAL A O 1
ATOM 885 N N . LEU A 1 116 ? 32.824 78.076 -7.590 1.00 14.29 124 LEU A N 1
ATOM 886 C CA . LEU A 1 116 ? 33.185 76.684 -7.871 1.00 13.93 124 LEU A CA 1
ATOM 887 C C . LEU A 1 116 ? 32.663 75.762 -6.768 1.00 17.95 124 LEU A C 1
ATOM 888 O O . LEU A 1 116 ? 32.954 75.982 -5.583 1.00 15.09 124 LEU A O 1
ATOM 893 N N . VAL A 1 117 ? 31.928 74.711 -7.156 1.00 14.08 125 VAL A N 1
ATOM 894 C CA . VAL A 1 117 ? 31.322 73.768 -6.207 1.00 10.01 125 VAL A CA 1
ATOM 895 C C . VAL A 1 117 ? 31.832 72.364 -6.506 1.00 13.72 125 VAL A C 1
ATOM 896 O O . VAL A 1 117 ? 31.827 71.929 -7.666 1.00 17.33 125 VAL A O 1
ATOM 900 N N . CYS A 1 118 ? 32.245 71.639 -5.460 1.00 14.06 126 CYS A N 1
ATOM 901 C CA . CYS A 1 118 ? 32.670 70.249 -5.596 1.00 14.15 126 CYS A CA 1
ATOM 902 C C . CYS A 1 118 ? 31.672 69.333 -4.905 1.00 18.89 126 CYS A C 1
ATOM 903 O O . CYS A 1 118 ? 31.823 69.055 -3.707 1.00 17.90 126 CYS A O 1
ATOM 906 N N . PRO A 1 119 ? 30.652 68.828 -5.603 1.00 19.20 127 PRO A N 1
ATOM 907 C CA . PRO A 1 119 ? 29.770 67.817 -5.002 1.00 15.92 127 PRO A CA 1
ATOM 908 C C . PRO A 1 119 ? 30.466 66.467 -4.972 1.00 19.67 127 PRO A C 1
ATOM 909 O O . PRO A 1 119 ? 31.372 66.201 -5.760 1.00 23.88 127 PRO A O 1
ATOM 913 N N . MET A 1 120 ? 29.982 65.582 -4.084 1.00 20.65 128 MET A N 1
ATOM 914 C CA . MET A 1 120 ? 30.556 64.244 -4.000 1.00 20.24 128 MET A CA 1
ATOM 915 C C . MET A 1 120 ? 30.186 63.440 -5.245 1.00 24.51 128 MET A C 1
ATOM 916 O O . MET A 1 120 ? 29.087 63.589 -5.789 1.00 23.74 128 MET A O 1
ATOM 921 N N . LYS A 1 121 ? 31.113 62.583 -5.679 1.00 17.18 129 LYS A N 1
ATOM 922 C CA . LYS A 1 121 ? 30.889 61.620 -6.763 1.00 20.15 129 LYS A CA 1
ATOM 923 C C . LYS A 1 121 ? 30.393 62.321 -8.028 1.00 22.78 129 LYS A C 1
ATOM 924 O O . LYS A 1 121 ? 29.515 61.831 -8.751 1.00 20.98 129 LYS A O 1
ATOM 930 N N . SER A 1 122 ? 30.993 63.473 -8.317 1.00 20.91 130 SER A N 1
ATOM 931 C CA . SER A 1 122 ? 30.544 64.331 -9.407 1.00 21.98 130 SER A CA 1
ATOM 932 C C . SER A 1 122 ? 31.744 65.083 -9.966 1.00 25.13 130 SER A C 1
ATOM 933 O O . SER A 1 122 ? 32.737 65.306 -9.270 1.00 21.04 130 SER A O 1
ATOM 936 N N . ALA A 1 123 ? 31.639 65.485 -11.233 1.00 20.32 131 ALA A N 1
ATOM 937 C CA . ALA A 1 123 ? 32.509 66.538 -11.740 1.00 17.93 131 ALA A CA 1
ATOM 938 C C . ALA A 1 123 ? 32.302 67.819 -10.927 1.00 18.00 131 ALA A C 1
ATOM 939 O O . ALA A 1 123 ? 31.214 68.051 -10.385 1.00 16.85 131 ALA A O 1
ATOM 941 N N . PRO A 1 124 ? 33.315 68.686 -10.836 1.00 15.75 132 PRO A N 1
ATOM 942 C CA . PRO A 1 124 ? 33.089 70.004 -10.230 1.00 16.33 132 PRO A CA 1
ATOM 943 C C . PRO A 1 124 ? 32.142 70.819 -11.100 1.00 19.19 132 PRO A C 1
ATOM 944 O O . PRO A 1 124 ? 31.963 70.554 -12.289 1.00 18.20 132 PRO A O 1
ATOM 948 N N . VAL A 1 125 ? 31.506 71.806 -10.472 1.00 15.52 133 VAL A N 1
ATOM 949 C CA . VAL A 1 125 ? 30.449 72.605 -11.093 1.00 15.12 133 VAL A CA 1
ATOM 950 C C . VAL A 1 125 ? 30.774 74.078 -10.884 1.00 17.12 133 VAL A C 1
ATOM 951 O O . VAL A 1 125 ? 31.166 74.481 -9.784 1.00 19.70 133 VAL A O 1
ATOM 955 N N . MET A 1 126 ? 30.648 74.877 -11.942 1.00 16.95 134 MET A N 1
ATOM 956 C CA . MET A 1 126 ? 30.827 76.320 -11.836 1.00 16.66 134 MET A CA 1
ATOM 957 C C . MET A 1 126 ? 29.462 76.988 -11.894 1.00 23.77 134 MET A C 1
ATOM 958 O O . MET A 1 126 ? 28.730 76.833 -12.877 1.00 20.12 134 MET A O 1
ATOM 963 N N . LEU A 1 127 ? 29.137 77.741 -10.858 1.00 17.73 135 LEU A N 1
ATOM 964 C CA . LEU A 1 127 ? 27.911 78.529 -10.822 1.00 17.48 135 LEU A CA 1
ATOM 965 C C . LEU A 1 127 ? 28.201 79.952 -11.256 1.00 19.75 135 LEU A C 1
ATOM 966 O O . LEU A 1 127 ? 29.245 80.508 -10.913 1.00 19.36 135 LEU A O 1
ATOM 971 N N . THR A 1 128 ? 27.262 80.550 -11.981 1.00 20.28 136 THR A N 1
ATOM 972 C CA . THR A 1 128 ? 27.265 81.989 -12.222 1.00 23.20 136 THR A CA 1
ATOM 973 C C . THR A 1 128 ? 26.052 82.588 -11.521 1.00 24.71 136 THR A C 1
ATOM 974 O O . THR A 1 128 ? 24.916 82.208 -11.809 1.00 25.29 136 THR A O 1
ATOM 978 N N . LEU A 1 129 ? 26.298 83.505 -10.587 1.00 24.80 137 LEU A N 1
ATOM 979 C CA . LEU A 1 129 ? 25.235 83.930 -9.687 1.00 22.30 137 LEU A CA 1
ATOM 980 C C . LEU A 1 129 ? 24.253 84.868 -10.366 1.00 24.47 137 LEU A C 1
ATOM 981 O O . LEU A 1 129 ? 23.058 84.801 -10.074 1.00 25.43 137 LEU A O 1
ATOM 986 N N . SER A 1 130 ? 24.737 85.721 -11.276 1.00 24.87 138 SER A N 1
ATOM 987 C CA . SER A 1 130 ? 23.880 86.724 -11.905 1.00 27.70 138 SER A CA 1
ATOM 988 C C . SER A 1 130 ? 22.742 86.094 -12.693 1.00 33.07 138 SER A C 1
ATOM 989 O O . SER A 1 130 ? 21.663 86.686 -12.803 1.00 35.54 138 SER A O 1
ATOM 992 N N . ASP A 1 131 ? 22.950 84.909 -13.254 1.00 29.49 139 ASP A N 1
ATOM 993 C CA . ASP A 1 131 ? 21.879 84.235 -13.969 1.00 30.59 139 ASP A CA 1
ATOM 994 C C . ASP A 1 131 ? 21.545 82.857 -13.418 1.00 26.78 139 ASP A C 1
ATOM 995 O O . ASP A 1 131 ? 20.696 82.177 -14.000 1.00 28.05 139 ASP A O 1
ATOM 1000 N N . SER A 1 132 ? 22.184 82.425 -12.328 1.00 24.27 140 SER A N 1
ATOM 1001 C CA . SER A 1 132 ? 21.895 81.151 -11.664 1.00 27.51 140 SER A CA 1
ATOM 1002 C C . SER A 1 132 ? 22.134 79.948 -12.568 1.00 27.22 140 SER A C 1
ATOM 1003 O O . SER A 1 132 ? 21.532 78.891 -12.361 1.00 28.76 140 SER A O 1
ATOM 1006 N N . LYS A 1 133 ? 22.999 80.077 -13.564 1.00 26.98 141 LYS A N 1
ATOM 1007 C CA . LYS A 1 133 ? 23.304 78.946 -14.425 1.00 26.81 141 LYS A CA 1
ATOM 1008 C C . LYS A 1 133 ? 24.541 78.204 -13.915 1.00 24.83 141 LYS A C 1
ATOM 1009 O O . LYS A 1 133 ? 25.267 78.673 -13.036 1.00 22.57 141 LYS A O 1
ATOM 1015 N N . HIS A 1 134 ? 24.761 77.009 -14.452 1.00 22.81 142 HIS A N 1
ATOM 1016 C CA . HIS A 1 134 ? 25.879 76.185 -14.016 1.00 19.76 142 HIS A CA 1
ATOM 1017 C C . HIS A 1 134 ? 26.487 75.510 -15.231 1.00 26.28 142 HIS A C 1
ATOM 1018 O O . HIS A 1 134 ? 25.806 75.278 -16.233 1.00 24.38 142 HIS A O 1
ATOM 1025 N N . VAL A 1 135 ? 27.776 75.191 -15.123 1.00 22.36 143 VAL A N 1
ATOM 1026 C CA . VAL A 1 135 ? 28.508 74.436 -16.131 1.00 20.30 143 VAL A CA 1
ATOM 1027 C C . VAL A 1 135 ? 29.238 73.309 -15.414 1.00 17.49 143 VAL A C 1
ATOM 1028 O O . VAL A 1 135 ? 29.839 73.527 -14.355 1.00 20.78 143 VAL A O 1
ATOM 1032 N N . VAL A 1 136 ? 29.167 72.109 -15.970 1.00 17.35 144 VAL A N 1
ATOM 1033 C CA . VAL A 1 136 ? 29.845 70.946 -15.407 1.00 18.84 144 VAL A CA 1
ATOM 1034 C C . VAL A 1 136 ? 31.254 70.890 -15.994 1.00 23.44 144 VAL A C 1
ATOM 1035 O O . VAL A 1 136 ? 31.423 70.845 -17.219 1.00 27.16 144 VAL A O 1
ATOM 1039 N N . LEU A 1 137 ? 32.266 70.901 -15.130 1.00 20.26 145 LEU A N 1
ATOM 1040 C CA . LEU A 1 137 ? 33.640 70.912 -15.599 1.00 17.81 145 LEU A CA 1
ATOM 1041 C C . LEU A 1 137 ? 34.068 69.531 -16.091 1.00 22.79 145 LEU A C 1
ATOM 1042 O O . LEU A 1 137 ? 33.467 68.513 -15.725 1.00 20.85 145 LEU A O 1
ATOM 1047 N N . PRO A 1 138 ? 35.092 69.469 -16.940 1.00 23.65 146 PRO A N 1
ATOM 1048 C CA . PRO A 1 138 ? 35.529 68.164 -17.457 1.00 23.28 146 PRO A CA 1
ATOM 1049 C C . PRO A 1 138 ? 36.235 67.348 -16.384 1.00 21.44 146 PRO A C 1
ATOM 1050 O O . PRO A 1 138 ? 36.721 67.873 -15.378 1.00 23.25 146 PRO A O 1
ATOM 1054 N N . VAL A 1 139 ? 36.271 66.032 -16.611 1.00 22.26 147 VAL A N 1
ATOM 1055 C CA . VAL A 1 139 ? 36.928 65.096 -15.702 1.00 25.40 147 VAL A CA 1
ATOM 1056 C C . VAL A 1 139 ? 37.757 64.117 -16.522 1.00 27.56 147 VAL A C 1
ATOM 1057 O O . VAL A 1 139 ? 37.532 63.924 -17.717 1.00 28.31 147 VAL A O 1
ATOM 1061 N N . ASP A 1 140 ? 38.714 63.481 -15.852 1.00 23.36 148 ASP A N 1
ATOM 1062 C CA . ASP A 1 140 ? 39.535 62.431 -16.437 1.00 28.49 148 ASP A CA 1
ATOM 1063 C C . ASP A 1 140 ? 39.201 61.101 -15.763 1.00 36.36 148 ASP A C 1
ATOM 1064 O O . ASP A 1 140 ? 38.541 61.057 -14.719 1.00 35.92 148 ASP A O 1
ATOM 1069 N N . ASP A 1 141 ? 39.663 60.011 -16.388 1.00 38.16 149 ASP A N 1
ATOM 1070 C CA . ASP A 1 141 ? 39.578 58.650 -15.855 1.00 38.56 149 ASP A CA 1
ATOM 1071 C C . ASP A 1 141 ? 38.152 58.114 -15.882 1.00 42.45 149 ASP A C 1
ATOM 1072 O O . ASP A 1 141 ? 37.817 57.268 -16.716 1.00 47.47 149 ASP A O 1
ATOM 1077 N N . ASP A 1 142 ? 37.313 58.582 -14.962 1.00 42.95 150 ASP A N 1
ATOM 1078 C CA . ASP A 1 142 ? 35.950 58.089 -14.821 1.00 50.52 150 ASP A CA 1
ATOM 1079 C C . ASP A 1 142 ? 35.056 59.236 -14.382 1.00 49.87 150 ASP A C 1
ATOM 1080 O O . ASP A 1 142 ? 35.503 60.162 -13.698 1.00 45.65 150 ASP A O 1
ATOM 1085 N N . SER A 1 143 ? 33.779 59.155 -14.759 1.00 46.67 151 SER A N 1
ATOM 1086 C CA . SER A 1 143 ? 32.836 60.218 -14.430 1.00 51.39 151 SER A CA 1
ATOM 1087 C C . SER A 1 143 ? 32.378 60.197 -12.974 1.00 54.82 151 SER A C 1
ATOM 1088 O O . SER A 1 143 ? 31.780 61.179 -12.518 1.00 56.92 151 SER A O 1
ATOM 1091 N N . ASP A 1 144 ? 32.659 59.123 -12.235 1.00 52.06 152 ASP A N 1
ATOM 1092 C CA . ASP A 1 144 ? 32.029 58.856 -10.947 1.00 50.99 152 ASP A CA 1
ATOM 1093 C C . ASP A 1 144 ? 32.980 58.980 -9.762 1.00 45.49 152 ASP A C 1
ATOM 1094 O O . ASP A 1 144 ? 32.631 58.553 -8.659 1.00 43.52 152 ASP A O 1
ATOM 1099 N N . LEU A 1 145 ? 34.171 59.526 -9.953 1.00 40.86 153 LEU A N 1
ATOM 1100 C CA . LEU A 1 145 ? 35.108 59.610 -8.847 1.00 38.18 153 LEU A CA 1
ATOM 1101 C C . LEU A 1 145 ? 34.834 60.861 -8.020 1.00 36.93 153 LEU A C 1
ATOM 1102 O O . LEU A 1 145 ? 34.256 61.840 -8.504 1.00 35.15 153 LEU A O 1
ATOM 1107 N N . ASN A 1 146 ? 35.248 60.822 -6.755 1.00 29.38 154 ASN A N 1
ATOM 1108 C CA . ASN A 1 146 ? 35.309 62.061 -5.986 1.00 25.07 154 ASN A CA 1
ATOM 1109 C C . ASN A 1 146 ? 36.410 62.944 -6.551 1.00 26.00 154 ASN A C 1
ATOM 1110 O O . ASN A 1 146 ? 37.536 62.490 -6.756 1.00 26.41 154 ASN A O 1
ATOM 1115 N N . VAL A 1 147 ? 36.075 64.205 -6.802 1.00 21.62 155 VAL A N 1
ATOM 1116 C CA . VAL A 1 147 ? 36.983 65.185 -7.380 1.00 22.09 155 VAL A CA 1
ATOM 1117 C C . VAL A 1 147 ? 36.953 66.416 -6.483 1.00 22.39 155 VAL A C 1
ATOM 1118 O O . VAL A 1 147 ? 35.871 66.895 -6.124 1.00 22.26 155 VAL A O 1
ATOM 1122 N N . VAL A 1 148 ? 38.129 66.906 -6.113 1.00 19.20 156 VAL A N 1
ATOM 1123 C CA . VAL A 1 148 ? 38.281 68.178 -5.424 1.00 19.08 156 VAL A CA 1
ATOM 1124 C C . VAL A 1 148 ? 38.951 69.151 -6.390 1.00 21.04 156 VAL A C 1
ATOM 1125 O O . VAL A 1 148 ? 39.590 68.756 -7.369 1.00 19.13 156 VAL A O 1
ATOM 1129 N N . ALA A 1 149 ? 38.775 70.445 -6.124 1.00 20.06 157 ALA A N 1
ATOM 1130 C CA . ALA A 1 149 ? 39.230 71.448 -7.086 1.00 18.19 157 ALA A CA 1
ATOM 1131 C C . ALA A 1 149 ? 39.514 72.741 -6.343 1.00 22.31 157 ALA A C 1
ATOM 1132 O O . ALA A 1 149 ? 38.994 72.975 -5.251 1.00 20.34 157 ALA A O 1
ATOM 1134 N N . SER A 1 150 ? 40.384 73.564 -6.929 1.00 18.12 158 SER A N 1
ATOM 1135 C CA . SER A 1 150 ? 40.682 74.876 -6.373 1.00 14.98 158 SER A CA 1
ATOM 1136 C C . SER A 1 150 ? 41.081 75.805 -7.508 1.00 14.84 158 SER A C 1
ATOM 1137 O O . SER A 1 150 ? 41.759 75.377 -8.442 1.00 16.02 158 SER A O 1
ATOM 1140 N N . PHE A 1 151 ? 40.610 77.049 -7.443 1.00 16.41 159 PHE A N 1
ATOM 1141 C CA . PHE A 1 151 ? 41.206 78.118 -8.244 1.00 15.07 159 PHE A CA 1
ATOM 1142 C C . PHE A 1 151 ? 42.655 78.318 -7.827 1.00 16.18 159 PHE A C 1
ATOM 1143 O O . PHE A 1 151 ? 43.002 78.159 -6.649 1.00 18.79 159 PHE A O 1
ATOM 1151 N N . ASP A 1 152 ? 43.499 78.736 -8.774 1.00 15.55 160 ASP A N 1
ATOM 1152 C CA . ASP A 1 152 ? 44.813 79.217 -8.369 1.00 15.49 160 ASP A CA 1
ATOM 1153 C C . ASP A 1 152 ? 44.670 80.634 -7.810 1.00 16.76 160 ASP A C 1
ATOM 1154 O O . ASP A 1 152 ? 43.559 81.148 -7.656 1.00 19.19 160 ASP A O 1
ATOM 1159 N N . ARG A 1 153 ? 45.801 81.268 -7.469 1.00 18.66 161 ARG A N 1
ATOM 1160 C CA . ARG A 1 153 ? 45.751 82.522 -6.710 1.00 18.28 161 ARG A CA 1
ATOM 1161 C C . ARG A 1 153 ? 44.940 83.590 -7.436 1.00 20.47 161 ARG A C 1
ATOM 1162 O O . 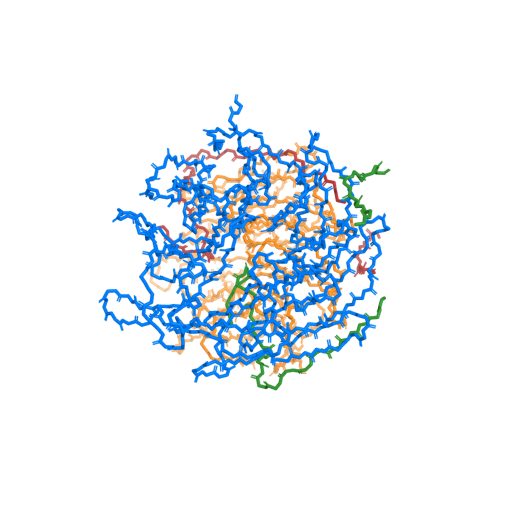ARG A 1 153 ? 44.117 84.280 -6.821 1.00 21.34 161 ARG A O 1
ATOM 1170 N N . ARG A 1 154 ? 45.190 83.774 -8.737 1.00 20.39 162 ARG A N 1
ATOM 1171 C CA . ARG A 1 154 ? 44.473 84.774 -9.530 1.00 21.25 162 ARG A CA 1
ATOM 1172 C C . ARG A 1 154 ? 43.146 84.259 -10.090 1.00 18.03 162 ARG A C 1
ATOM 1173 O O . ARG A 1 154 ? 42.409 85.036 -10.718 1.00 19.98 162 ARG A O 1
ATOM 1181 N N . GLY A 1 155 ? 42.829 82.984 -9.895 1.00 18.57 163 GLY A N 1
ATOM 1182 C CA . GLY A 1 155 ? 41.654 82.420 -10.537 1.00 16.17 163 GLY A CA 1
ATOM 1183 C C . GLY A 1 155 ? 41.782 82.237 -12.036 1.00 19.58 163 GLY A C 1
ATOM 1184 O O . GLY A 1 155 ? 40.773 82.010 -12.713 1.00 20.15 163 GLY A O 1
ATOM 1185 N N . GLU A 1 156 ? 42.990 82.347 -12.584 1.00 17.25 164 GLU A N 1
ATOM 1186 C CA . GLU A 1 156 ? 43.148 82.188 -14.029 1.00 17.74 164 GLU A CA 1
ATOM 1187 C C . GLU A 1 156 ? 43.072 80.724 -14.427 1.00 16.49 164 GLU A C 1
ATOM 1188 O O . GLU A 1 156 ? 42.716 80.406 -15.573 1.00 16.94 164 GLU A O 1
ATOM 1194 N N . TYR A 1 157 ? 43.395 79.827 -13.503 1.00 15.73 165 TYR A N 1
ATOM 1195 C CA . TYR A 1 157 ? 43.278 78.390 -13.725 1.00 18.63 165 TYR A CA 1
ATOM 1196 C C . TYR A 1 157 ? 42.490 77.728 -12.603 1.00 19.00 165 TYR A C 1
ATOM 1197 O O . TYR A 1 157 ? 42.421 78.239 -11.481 1.00 17.53 165 TYR A O 1
ATOM 1206 N N . ILE A 1 158 ? 41.912 76.570 -12.928 1.00 15.73 166 ILE A N 1
ATOM 1207 C CA . ILE A 1 158 ? 41.275 75.673 -11.966 1.00 16.10 166 ILE A CA 1
ATOM 1208 C C . ILE A 1 158 ? 42.065 74.378 -11.973 1.00 15.46 166 ILE A C 1
ATOM 1209 O O . ILE A 1 158 ? 42.235 73.765 -13.034 1.00 16.21 166 ILE A O 1
ATOM 1214 N N . TYR A 1 159 ? 42.535 73.955 -10.800 1.00 17.44 167 TYR A N 1
ATOM 1215 C CA . TYR A 1 159 ? 43.218 72.673 -10.632 1.00 17.88 167 TYR A CA 1
ATOM 1216 C C . TYR A 1 159 ? 42.226 71.679 -10.043 1.00 17.31 167 TYR A C 1
ATOM 1217 O O . TYR A 1 159 ? 41.608 71.972 -9.020 1.00 17.32 167 TYR A O 1
ATOM 1226 N N . THR A 1 160 ? 42.055 70.525 -10.681 1.00 15.46 168 THR A N 1
ATOM 1227 C CA . THR A 1 160 ? 41.226 69.474 -10.096 1.00 18.45 168 THR A CA 1
ATOM 1228 C C . THR A 1 160 ? 42.088 68.256 -9.781 1.00 17.01 168 THR A C 1
ATOM 1229 O O . THR A 1 160 ? 43.124 68.027 -10.415 1.00 19.38 168 THR A O 1
ATOM 1233 N N . GLY A 1 161 ? 41.649 67.461 -8.798 1.00 17.75 169 GLY A N 1
ATOM 1234 C CA . GLY A 1 161 ? 42.347 66.220 -8.492 1.00 17.30 169 GLY A CA 1
ATOM 1235 C C . GLY A 1 161 ? 41.346 65.137 -8.133 1.00 21.10 169 GLY A C 1
ATOM 1236 O O . GLY A 1 161 ? 40.401 65.401 -7.390 1.00 19.55 169 GLY A O 1
ATOM 1237 N N . ASN A 1 162 ? 41.525 63.930 -8.633 1.00 22.07 170 ASN A N 1
ATOM 1238 C CA . ASN A 1 162 ? 40.509 62.901 -8.468 1.00 19.74 170 ASN A CA 1
ATOM 1239 C C . ASN A 1 162 ? 41.046 61.771 -7.593 1.00 28.82 170 ASN A C 1
ATOM 1240 O O . ASN A 1 162 ? 42.217 61.759 -7.183 1.00 23.03 170 ASN A O 1
ATOM 1245 N N . ALA A 1 163 ? 40.165 60.807 -7.307 1.00 27.24 171 ALA A N 1
ATOM 1246 C CA . ALA A 1 163 ? 40.497 59.728 -6.393 1.00 27.08 171 ALA A CA 1
ATOM 1247 C C . ALA A 1 163 ? 41.541 58.773 -6.957 1.00 26.06 171 ALA A C 1
ATOM 1248 O O . ALA A 1 163 ? 41.948 57.857 -6.241 1.00 30.59 171 ALA A O 1
ATOM 1250 N N . LYS A 1 164 ? 41.971 58.937 -8.209 1.00 27.80 172 LYS A N 1
ATOM 1251 C CA . LYS A 1 164 ? 43.054 58.130 -8.762 1.00 28.90 172 LYS A CA 1
ATOM 1252 C C . LYS A 1 164 ? 44.338 58.937 -8.922 1.00 27.37 172 LYS A C 1
ATOM 1253 O O . LYS A 1 164 ? 45.252 58.510 -9.638 1.00 29.48 172 LYS A O 1
ATOM 1259 N N . GLY A 1 165 ? 44.419 60.094 -8.263 1.00 23.02 173 GLY A N 1
ATOM 1260 C CA . GLY A 1 165 ? 45.618 60.902 -8.264 1.00 25.66 173 GLY A CA 1
ATOM 1261 C C . GLY A 1 165 ? 45.820 61.763 -9.488 1.00 27.03 173 GLY A C 1
ATOM 1262 O O . GLY A 1 165 ? 46.903 62.335 -9.647 1.00 23.85 173 GLY A O 1
ATOM 1263 N N . LYS A 1 166 ? 44.824 61.878 -10.362 1.00 24.30 174 LYS A N 1
ATOM 1264 C CA . LYS A 1 166 ? 44.989 62.675 -11.574 1.00 22.91 174 LYS A CA 1
ATOM 1265 C C . LYS A 1 166 ? 44.736 64.143 -11.280 1.00 23.28 174 LYS A C 1
ATOM 1266 O O . LYS A 1 166 ? 43.652 64.503 -10.799 1.00 21.84 174 LYS A O 1
ATOM 1272 N N . ILE A 1 167 ? 45.722 64.988 -11.603 1.00 20.80 175 ILE A N 1
ATOM 1273 C CA . ILE A 1 167 ? 45.604 66.437 -11.503 1.00 17.90 175 ILE A CA 1
ATOM 1274 C C . ILE A 1 167 ? 45.388 67.007 -12.900 1.00 19.15 175 ILE A C 1
ATOM 1275 O O . ILE A 1 167 ? 46.148 66.708 -13.829 1.00 19.87 175 ILE A O 1
ATOM 1280 N N . LEU A 1 168 ? 44.329 67.796 -13.058 1.00 20.23 176 LEU A N 1
ATOM 1281 C CA . LEU A 1 168 ? 44.049 68.522 -14.289 1.00 20.20 176 LEU A CA 1
ATOM 1282 C C . LEU A 1 168 ? 44.174 70.017 -14.031 1.00 20.76 176 LEU A C 1
ATOM 1283 O O . LEU A 1 168 ? 43.727 70.516 -12.990 1.00 19.51 176 LEU A O 1
ATOM 1288 N N . VAL A 1 169 ? 44.753 70.739 -14.987 1.00 19.64 177 VAL A N 1
ATOM 1289 C CA . VAL A 1 169 ? 44.845 72.192 -14.908 1.00 18.19 177 VAL A CA 1
ATOM 1290 C C . VAL A 1 169 ? 44.055 72.764 -16.083 1.00 16.83 177 VAL A C 1
ATOM 1291 O O . VAL A 1 169 ? 44.430 72.573 -17.246 1.00 17.84 177 VAL A O 1
ATOM 1295 N N . LEU A 1 170 ? 42.973 73.462 -15.777 1.00 16.31 178 LEU A N 1
ATOM 1296 C CA . LEU A 1 170 ? 42.052 74.000 -16.773 1.00 17.73 178 LEU A CA 1
ATOM 1297 C C . LEU A 1 170 ? 42.158 75.509 -16.791 1.00 18.69 178 LEU A C 1
ATOM 1298 O O . LEU A 1 170 ? 42.241 76.143 -15.737 1.00 18.14 178 LEU A O 1
ATOM 1303 N N . LYS A 1 171 ? 42.132 76.086 -17.989 1.00 19.45 179 LYS A N 1
ATOM 1304 C CA . LYS A 1 171 ? 41.971 77.525 -18.079 1.00 22.32 179 LYS A CA 1
ATOM 1305 C C . LYS A 1 171 ? 40.565 77.878 -17.611 1.00 21.24 179 LYS A C 1
ATOM 1306 O O . LYS A 1 171 ? 39.585 77.276 -18.060 1.00 19.10 179 LYS A O 1
ATOM 1312 N N . THR A 1 172 ? 40.457 78.843 -16.692 1.00 16.29 180 THR A N 1
ATOM 1313 C CA . THR A 1 172 ? 39.165 79.108 -16.061 1.00 17.50 180 THR A CA 1
ATOM 1314 C C . THR A 1 172 ? 38.112 79.531 -17.080 1.00 24.25 180 THR A C 1
ATOM 1315 O O . THR A 1 172 ? 36.969 79.070 -17.036 1.00 26.14 180 THR A O 1
ATOM 1319 N N . ASP A 1 173 ? 38.467 80.403 -18.008 1.00 19.47 181 ASP A N 1
ATOM 1320 C CA . ASP A 1 173 ? 37.420 80.924 -18.879 1.00 31.09 181 ASP A CA 1
ATOM 1321 C C . ASP A 1 173 ? 36.995 79.891 -19.925 1.00 33.99 181 ASP A C 1
ATOM 1322 O O . ASP A 1 173 ? 35.801 79.619 -20.093 1.00 36.04 181 ASP A O 1
ATOM 1327 N N . SER A 1 174 ? 37.957 79.237 -20.561 1.00 23.33 182 SER A N 1
ATOM 1328 C CA . SER A 1 174 ? 37.684 78.362 -21.699 1.00 18.97 182 SER A CA 1
ATOM 1329 C C . SER A 1 174 ? 37.576 76.888 -21.327 1.00 25.37 182 SER A C 1
ATOM 1330 O O . SER A 1 174 ? 37.121 76.088 -22.161 1.00 23.39 182 SER A O 1
ATOM 1333 N N . GLN A 1 175 ? 38.012 76.505 -20.126 1.00 20.86 183 GLN A N 1
ATOM 1334 C CA . GLN A 1 175 ? 38.116 75.118 -19.675 1.00 21.71 183 GLN A CA 1
ATOM 1335 C C . GLN A 1 175 ? 39.107 74.294 -20.488 1.00 24.27 183 GLN A C 1
ATOM 1336 O O . GLN A 1 175 ? 39.091 73.067 -20.396 1.00 22.18 183 GLN A O 1
ATOM 1342 N N . ASP A 1 176 ? 39.972 74.926 -21.284 1.00 19.00 184 ASP A N 1
ATOM 1343 C CA . ASP A 1 176 ? 40.994 74.169 -22.003 1.00 19.98 184 ASP A CA 1
ATOM 1344 C C . ASP A 1 176 ? 41.930 73.492 -21.009 1.00 21.25 184 ASP A C 1
ATOM 1345 O O . ASP A 1 176 ? 42.327 74.090 -20.008 1.00 20.29 184 ASP A O 1
ATOM 1350 N N . LEU A 1 177 ? 42.304 72.245 -21.297 1.00 21.07 185 LEU A N 1
ATOM 1351 C CA . LEU A 1 177 ? 43.237 71.512 -20.442 1.00 20.31 185 LEU A CA 1
ATOM 1352 C C . LEU A 1 177 ? 44.652 71.917 -20.826 1.00 22.16 185 LEU A C 1
ATOM 1353 O O . LEU A 1 177 ? 45.126 71.550 -21.902 1.00 23.50 185 LEU A O 1
ATOM 1358 N N . VAL A 1 178 ? 45.323 72.688 -19.970 1.00 20.43 186 VAL A N 1
ATOM 1359 C CA . VAL A 1 178 ? 46.651 73.192 -20.307 1.00 21.39 186 VAL A CA 1
ATOM 1360 C C . VAL A 1 178 ? 47.772 72.323 -19.750 1.00 22.79 186 VAL A C 1
ATOM 1361 O O . VAL A 1 178 ? 48.895 72.365 -20.279 1.00 24.97 186 VAL A O 1
ATOM 1365 N N . ALA A 1 179 ? 47.508 71.539 -18.711 1.00 21.75 187 ALA A N 1
ATOM 1366 C CA . ALA A 1 179 ? 48.543 70.696 -18.128 1.00 21.59 187 ALA A CA 1
ATOM 1367 C C . ALA A 1 179 ? 47.855 69.621 -17.304 1.00 22.64 187 ALA A C 1
ATOM 1368 O O . ALA A 1 179 ? 46.710 69.786 -16.877 1.00 22.19 187 ALA A O 1
ATOM 1370 N N . SER A 1 180 ? 48.558 68.506 -17.107 1.00 21.89 188 SER A N 1
ATOM 1371 C CA . SER A 1 180 ? 48.031 67.458 -16.247 1.00 25.74 188 SER A CA 1
ATOM 1372 C C . SER A 1 180 ? 49.175 66.556 -15.813 1.00 25.81 188 SER A C 1
ATOM 1373 O O . SER A 1 180 ? 50.223 66.497 -16.460 1.00 28.45 188 SER A O 1
ATOM 1376 N N . PHE A 1 181 ? 48.953 65.854 -14.704 1.00 25.12 189 PHE A N 1
ATOM 1377 C CA . PHE A 1 181 ? 49.891 64.833 -14.259 1.00 23.48 189 PHE A CA 1
ATOM 1378 C C . PHE A 1 181 ? 49.176 63.941 -13.257 1.00 27.56 189 PHE A C 1
ATOM 1379 O O . PHE A 1 181 ? 48.094 64.270 -12.765 1.00 25.76 189 PHE A O 1
ATOM 1387 N N . ARG A 1 182 ? 49.792 62.802 -12.964 1.00 26.19 190 ARG A N 1
ATOM 1388 C CA . ARG A 1 182 ? 49.244 61.848 -12.016 1.00 25.30 190 ARG A CA 1
ATOM 1389 C C . ARG A 1 182 ? 50.210 61.694 -10.852 1.00 30.89 190 ARG A C 1
ATOM 1390 O O . ARG A 1 182 ? 51.402 61.455 -11.062 1.00 27.52 190 ARG A O 1
ATOM 1398 N N . VAL A 1 183 ? 49.695 61.829 -9.634 1.00 24.39 191 VAL A N 1
ATOM 1399 C CA . VAL A 1 183 ? 50.475 61.540 -8.435 1.00 29.68 191 VAL A CA 1
ATOM 1400 C C . VAL A 1 183 ? 50.428 60.044 -8.165 1.00 35.13 191 VAL A C 1
ATOM 1401 O O . VAL A 1 183 ? 49.345 59.448 -8.083 1.00 36.97 191 VAL A O 1
ATOM 1405 N N . THR A 1 184 ? 51.599 59.434 -8.012 1.00 34.80 192 THR A N 1
ATOM 1406 C CA . THR A 1 184 ? 51.701 58.021 -7.680 1.00 45.49 192 THR A CA 1
ATOM 1407 C C . THR A 1 184 ? 52.646 57.832 -6.499 1.00 49.33 192 THR A C 1
ATOM 1408 O O . THR A 1 184 ? 53.498 58.676 -6.208 1.00 47.56 192 THR A O 1
ATOM 1412 N N . THR A 1 185 ? 52.475 56.706 -5.814 1.00 51.27 193 THR A N 1
ATOM 1413 C CA . THR A 1 185 ? 53.278 56.391 -4.647 1.00 53.33 193 THR A CA 1
ATOM 1414 C C . THR A 1 185 ? 54.634 55.848 -5.082 1.00 59.11 193 THR A C 1
ATOM 1415 O O . THR A 1 185 ? 54.937 55.729 -6.273 1.00 58.29 193 THR A O 1
ATOM 1419 N N . GLY A 1 186 ? 55.469 55.512 -4.098 1.00 67.05 194 GLY A N 1
ATOM 1420 C CA . GLY A 1 186 ? 56.686 54.778 -4.406 1.00 74.98 194 GLY A CA 1
ATOM 1421 C C . GLY A 1 186 ? 56.393 53.436 -5.048 1.00 82.65 194 GLY A C 1
ATOM 1422 O O . GLY A 1 186 ? 57.091 53.010 -5.972 1.00 86.48 194 GLY A O 1
ATOM 1423 N N . THR A 1 187 ? 55.344 52.759 -4.577 1.00 84.01 195 THR A N 1
ATOM 1424 C CA . THR A 1 187 ? 54.864 51.514 -5.165 1.00 87.52 195 THR A CA 1
ATOM 1425 C C . THR A 1 187 ? 54.241 51.711 -6.544 1.00 84.26 195 THR A C 1
ATOM 1426 O O . THR A 1 187 ? 53.775 50.731 -7.140 1.00 86.52 195 THR A O 1
ATOM 1430 N N . SER A 1 188 ? 54.215 52.946 -7.050 1.00 78.25 196 SER A N 1
ATOM 1431 C CA . SER A 1 188 ? 53.593 53.312 -8.322 1.00 75.73 196 SER A CA 1
ATOM 1432 C C . SER A 1 188 ? 52.106 52.966 -8.368 1.00 72.05 196 SER A C 1
ATOM 1433 O O . SER A 1 188 ? 51.523 52.879 -9.455 1.00 71.72 196 SER A O 1
ATOM 1436 N N . ASN A 1 189 ? 51.477 52.757 -7.212 1.00 67.31 197 ASN A N 1
ATOM 1437 C CA . ASN A 1 189 ? 50.026 52.675 -7.156 1.00 65.45 197 ASN A CA 1
ATOM 1438 C C . ASN A 1 189 ? 49.436 54.080 -7.154 1.00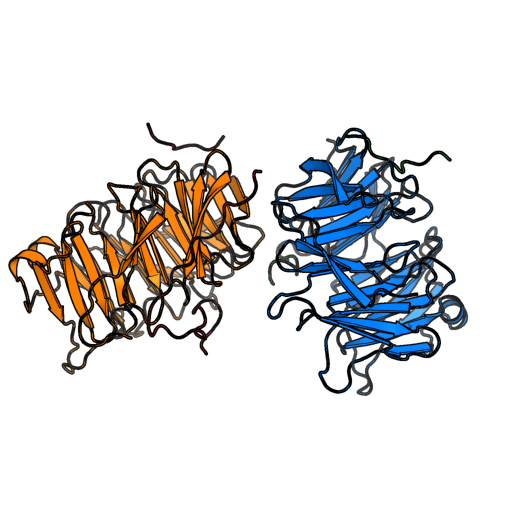 56.33 197 ASN A C 1
ATOM 1439 O O . ASN A 1 189 ? 50.142 55.072 -6.949 1.00 53.66 197 ASN A O 1
ATOM 1444 N N . THR A 1 190 ? 48.130 54.170 -7.400 1.00 50.03 198 THR A N 1
ATOM 1445 C CA . THR A 1 190 ? 47.531 55.494 -7.363 1.00 42.91 198 THR A CA 1
ATOM 1446 C C . THR A 1 190 ? 47.211 55.884 -5.923 1.00 33.42 198 THR A C 1
ATOM 1447 O O . THR A 1 190 ? 47.058 55.042 -5.034 1.00 39.81 198 THR A O 1
ATOM 1451 N N . THR A 1 191 ? 47.134 57.185 -5.695 1.00 37.00 199 THR A N 1
ATOM 1452 C CA . THR A 1 191 ? 46.762 57.685 -4.385 1.00 32.27 199 THR A CA 1
ATOM 1453 C C . THR A 1 191 ? 45.774 58.818 -4.607 1.00 28.85 199 THR A C 1
ATOM 1454 O O . THR A 1 191 ? 45.970 59.649 -5.500 1.00 31.86 199 THR A O 1
ATOM 1458 N N . ALA A 1 192 ? 44.687 58.815 -3.835 1.00 25.93 200 ALA A N 1
ATOM 1459 C CA . ALA A 1 192 ? 43.624 59.803 -4.022 1.00 23.43 200 ALA A CA 1
ATOM 1460 C C . ALA A 1 192 ? 44.075 61.198 -3.608 1.00 24.25 200 ALA A C 1
ATOM 1461 O O . ALA A 1 192 ? 44.781 61.370 -2.609 1.00 21.49 200 ALA A O 1
ATOM 1463 N N . ILE A 1 193 ? 43.650 62.205 -4.374 1.00 20.05 201 ILE A N 1
ATOM 1464 C CA . ILE A 1 193 ? 43.873 63.601 -4.004 1.00 19.81 201 ILE A CA 1
ATOM 1465 C C . ILE A 1 193 ? 42.813 64.003 -2.987 1.00 25.63 201 ILE A C 1
ATOM 1466 O O . ILE A 1 193 ? 41.615 63.964 -3.286 1.00 22.78 201 ILE A O 1
ATOM 1471 N N . LYS A 1 194 ? 43.251 64.450 -1.809 1.00 20.23 202 LYS A N 1
ATOM 1472 C CA . LYS A 1 194 ? 42.319 64.854 -0.763 1.00 23.34 202 LYS A CA 1
ATOM 1473 C C . LYS A 1 194 ? 42.050 66.352 -0.780 1.00 21.09 202 LYS A C 1
ATOM 1474 O O . LYS A 1 194 ? 40.923 66.780 -0.509 1.00 23.03 202 LYS A O 1
ATOM 1480 N N . SER A 1 195 ? 43.058 67.156 -1.101 1.00 20.93 203 SER A N 1
ATOM 1481 C CA . SER A 1 195 ? 42.841 68.589 -1.169 1.00 21.20 203 SER A CA 1
ATOM 1482 C C . SER A 1 195 ? 43.946 69.226 -1.993 1.00 21.45 203 SER A C 1
ATOM 1483 O O . SER A 1 195 ? 45.045 68.678 -2.144 1.00 21.08 203 SER A O 1
ATOM 1486 N N . ILE A 1 196 ? 43.620 70.394 -2.535 1.00 16.84 204 ILE A N 1
ATOM 1487 C CA . ILE A 1 196 ? 44.549 71.243 -3.272 1.00 17.61 204 ILE A CA 1
ATOM 1488 C C . ILE A 1 196 ? 44.427 72.632 -2.666 1.00 20.22 204 ILE A C 1
ATOM 1489 O O . ILE A 1 196 ? 43.311 73.159 -2.560 1.00 17.16 204 ILE A O 1
ATOM 1494 N N . GLU A 1 197 ? 45.556 73.211 -2.238 1.00 15.41 205 GLU A N 1
ATOM 1495 C CA . GLU A 1 197 ? 45.560 74.492 -1.532 1.00 15.88 205 GLU A CA 1
ATOM 1496 C C . GLU A 1 197 ? 46.624 75.387 -2.144 1.00 18.39 205 GLU A C 1
ATOM 1497 O O . GLU A 1 197 ? 47.754 74.942 -2.362 1.00 16.60 205 GLU A O 1
ATOM 1503 N N . PHE A 1 198 ? 46.270 76.639 -2.409 1.00 17.29 206 PHE A N 1
ATOM 1504 C CA . PHE A 1 198 ? 47.182 77.607 -2.999 1.00 17.11 206 PHE A CA 1
ATOM 1505 C C . PHE A 1 198 ? 47.605 78.648 -1.969 1.00 21.64 206 PHE A C 1
ATOM 1506 O O . PHE A 1 198 ? 46.857 78.962 -1.041 1.00 20.30 206 PHE A O 1
ATOM 1514 N N . ALA A 1 199 ? 48.814 79.183 -2.149 1.00 19.22 207 ALA A N 1
ATOM 1515 C CA . ALA A 1 199 ? 49.303 80.298 -1.337 1.00 19.08 207 ALA A CA 1
ATOM 1516 C C . ALA A 1 199 ? 48.680 81.618 -1.783 1.00 22.19 207 ALA A C 1
ATOM 1517 O O . ALA A 1 199 ? 48.387 81.822 -2.965 1.00 21.37 207 ALA A O 1
ATOM 1519 N N . ARG A 1 200 ? 48.504 82.540 -0.825 1.00 22.99 208 ARG A N 1
ATOM 1520 C CA . ARG A 1 200 ? 47.951 83.852 -1.146 1.00 26.58 208 ARG A CA 1
ATOM 1521 C C . ARG A 1 200 ? 48.949 84.757 -1.857 1.00 26.67 208 ARG A C 1
ATOM 1522 O O . ARG A 1 200 ? 48.566 85.845 -2.297 1.00 29.74 208 ARG A O 1
ATOM 1530 N N . LYS A 1 201 ? 50.219 84.373 -1.917 1.00 24.34 209 LYS A N 1
ATOM 1531 C CA . LYS A 1 201 ? 51.239 85.120 -2.636 1.00 23.49 209 LYS A CA 1
ATOM 1532 C C . LYS A 1 201 ? 52.022 84.144 -3.498 1.00 30.23 209 LYS A C 1
ATOM 1533 O O . LYS A 1 201 ? 52.200 82.981 -3.126 1.00 25.98 209 LYS A O 1
ATOM 1539 N N . GLY A 1 202 ? 52.513 84.629 -4.639 1.00 31.08 210 GLY A N 1
ATOM 1540 C CA . GLY A 1 202 ? 53.332 83.762 -5.467 1.00 30.82 210 GLY A CA 1
ATOM 1541 C C . GLY A 1 202 ? 52.494 82.743 -6.225 1.00 30.42 210 GLY A C 1
ATOM 1542 O O . GLY A 1 202 ? 51.307 82.943 -6.486 1.00 29.71 210 GLY A O 1
ATOM 1543 N N . SER A 1 203 ? 53.130 81.622 -6.580 1.00 25.24 211 SER A N 1
ATOM 1544 C CA . SER A 1 203 ? 52.537 80.660 -7.505 1.00 22.77 211 SER A CA 1
ATOM 1545 C C . SER A 1 203 ? 52.547 79.230 -6.976 1.00 21.34 211 SER A C 1
ATOM 1546 O O . SER A 1 203 ? 52.219 78.301 -7.726 1.00 20.82 211 SER A O 1
ATOM 1549 N N . CYS A 1 204 ? 52.920 79.017 -5.719 1.00 21.39 212 CYS A N 1
ATOM 1550 C CA . CYS A 1 204 ? 53.043 77.661 -5.207 1.00 19.83 212 CYS A CA 1
ATOM 1551 C C . CYS A 1 204 ? 51.706 77.150 -4.665 1.00 19.48 212 CYS A C 1
ATOM 1552 O O . CYS A 1 204 ? 50.808 77.921 -4.299 1.00 20.97 212 CYS A O 1
ATOM 1555 N N . PHE A 1 205 ? 51.564 75.829 -4.665 1.00 17.52 213 PHE A N 1
ATOM 1556 C CA . PHE A 1 205 ? 50.386 75.179 -4.120 1.00 17.21 213 PHE A CA 1
ATOM 1557 C C . PHE A 1 205 ? 50.831 73.871 -3.495 1.00 18.48 213 PHE A C 1
ATOM 1558 O O . PHE A 1 205 ? 51.982 73.446 -3.648 1.00 18.84 213 PHE A O 1
ATOM 1566 N N . LEU A 1 206 ? 49.917 73.244 -2.765 1.00 16.98 214 LEU A N 1
ATOM 1567 C CA . LEU A 1 206 ? 50.206 71.931 -2.214 1.00 19.41 214 LEU A CA 1
ATOM 1568 C C . LEU A 1 206 ? 49.074 70.977 -2.562 1.00 21.96 214 LEU A C 1
ATOM 1569 O O . LEU A 1 206 ? 47.946 71.381 -2.884 1.00 16.32 214 LEU A O 1
ATOM 1574 N N . ILE A 1 207 ? 49.409 69.693 -2.524 1.00 15.47 215 ILE A N 1
ATOM 1575 C CA . ILE A 1 207 ? 48.449 68.619 -2.694 1.00 19.27 215 ILE A CA 1
ATOM 1576 C C . ILE A 1 207 ? 48.557 67.719 -1.477 1.00 21.65 215 ILE A C 1
ATOM 1577 O O . ILE A 1 207 ? 49.660 67.300 -1.107 1.00 21.64 215 ILE A O 1
ATOM 1582 N N . ASN A 1 208 ? 47.422 67.427 -0.867 1.00 18.82 216 ASN A N 1
ATOM 1583 C CA . ASN A 1 208 ? 47.326 66.445 0.202 1.00 21.94 216 ASN A CA 1
ATOM 1584 C C . ASN A 1 208 ? 46.730 65.162 -0.375 1.00 25.39 216 ASN A C 1
ATOM 1585 O O . ASN A 1 208 ? 45.659 65.192 -0.994 1.00 20.48 216 ASN A O 1
ATOM 1590 N N . THR A 1 209 ? 47.433 64.042 -0.206 1.00 22.05 217 THR A N 1
ATOM 1591 C CA . THR A 1 209 ? 46.994 62.782 -0.787 1.00 25.14 217 THR A CA 1
ATOM 1592 C C . THR A 1 209 ? 46.843 61.710 0.282 1.00 27.45 217 THR A C 1
ATOM 1593 O O . THR A 1 209 ? 47.285 61.856 1.431 1.00 22.06 217 THR A O 1
ATOM 1597 N N . ALA A 1 210 ? 46.224 60.608 -0.138 1.00 23.94 218 ALA A N 1
ATOM 1598 C CA . ALA A 1 210 ? 45.906 59.528 0.784 1.00 23.66 218 ALA A CA 1
ATOM 1599 C C . ALA A 1 210 ? 47.145 58.786 1.251 1.00 26.24 218 ALA A C 1
ATOM 1600 O O . ALA A 1 210 ? 47.058 58.035 2.225 1.00 27.17 218 ALA A O 1
ATOM 1602 N N . ASP A 1 211 ? 48.287 58.957 0.575 1.00 25.05 219 ASP A N 1
ATOM 1603 C CA . ASP A 1 211 ? 49.527 58.348 1.049 1.00 28.73 219 ASP A CA 1
ATOM 1604 C C . ASP A 1 211 ? 50.203 59.174 2.140 1.00 21.76 219 ASP A C 1
ATOM 1605 O O . ASP A 1 211 ? 51.304 58.824 2.578 1.00 22.80 219 ASP A O 1
ATOM 1610 N N . ARG A 1 212 ? 49.533 60.222 2.612 1.00 20.22 220 ARG A N 1
ATOM 1611 C CA . ARG A 1 212 ? 49.913 61.006 3.783 1.00 19.25 220 ARG A CA 1
ATOM 1612 C C . ARG A 1 212 ? 51.156 61.841 3.541 1.00 25.00 220 ARG A C 1
ATOM 1613 O O . ARG A 1 212 ? 51.850 62.212 4.488 1.00 21.81 220 ARG A O 1
ATOM 1621 N N . ILE A 1 213 ? 51.438 62.160 2.283 1.00 18.59 221 ILE A N 1
ATOM 1622 C CA . ILE A 1 213 ? 52.527 63.052 1.921 1.00 19.81 221 ILE A CA 1
ATOM 1623 C C . ILE A 1 213 ? 51.915 64.325 1.364 1.00 25.83 221 ILE A C 1
ATOM 1624 O O . ILE A 1 213 ? 51.026 64.268 0.506 1.00 23.03 221 ILE A O 1
ATOM 1629 N N . ILE A 1 214 ? 52.355 65.468 1.879 1.00 21.95 222 ILE A N 1
ATOM 1630 C CA . ILE A 1 214 ? 51.985 66.759 1.318 1.00 17.90 222 ILE A CA 1
ATOM 1631 C C . ILE A 1 214 ? 53.023 67.132 0.272 1.00 22.78 222 ILE A C 1
ATOM 1632 O O . ILE A 1 214 ? 54.211 67.287 0.586 1.00 23.95 222 ILE A O 1
ATOM 1637 N N . ARG A 1 215 ? 52.584 67.266 -0.975 1.00 22.62 223 ARG A N 1
ATOM 1638 C CA . ARG A 1 215 ? 53.475 67.575 -2.080 1.00 19.69 223 ARG A CA 1
ATOM 1639 C C . ARG A 1 215 ? 53.308 69.038 -2.457 1.00 20.29 223 ARG A C 1
ATOM 1640 O O . ARG A 1 215 ? 52.182 69.506 -2.651 1.00 19.33 223 ARG A O 1
ATOM 1648 N N . VAL A 1 216 ? 54.427 69.752 -2.548 1.00 20.10 224 VAL A N 1
ATOM 1649 C CA . VAL A 1 216 ? 54.446 71.184 -2.823 1.00 20.56 224 VAL A CA 1
ATOM 1650 C C . VAL A 1 216 ? 55.033 71.396 -4.208 1.00 20.36 224 VAL A C 1
ATOM 1651 O O . VAL A 1 216 ? 56.091 70.838 -4.539 1.00 20.22 224 VAL A O 1
ATOM 1655 N N . TYR A 1 217 ? 54.336 72.186 -5.022 1.00 21.82 225 TYR A N 1
ATOM 1656 C CA . TYR A 1 217 ? 54.771 72.468 -6.377 1.00 24.18 225 TYR A CA 1
ATOM 1657 C C . TYR A 1 217 ? 54.699 73.958 -6.642 1.00 24.77 225 TYR A C 1
ATOM 1658 O O . TYR A 1 217 ? 53.990 74.697 -5.962 1.00 21.41 225 TYR A O 1
ATOM 1667 N N . ASP A 1 218 ? 55.415 74.372 -7.684 1.00 23.21 226 ASP A N 1
ATOM 1668 C CA . ASP A 1 218 ? 55.280 75.703 -8.260 1.00 25.49 226 ASP A CA 1
ATOM 1669 C C . ASP A 1 218 ? 54.363 75.593 -9.474 1.00 27.50 226 ASP A C 1
ATOM 1670 O O . ASP A 1 218 ? 54.662 74.846 -10.410 1.00 22.94 226 ASP A O 1
ATOM 1675 N N . GLY A 1 219 ? 53.233 76.312 -9.443 1.00 23.89 227 GLY A N 1
ATOM 1676 C CA . GLY A 1 219 ? 52.313 76.279 -10.567 1.00 26.34 227 GLY A CA 1
ATOM 1677 C C . GLY A 1 219 ? 52.959 76.643 -11.890 1.00 26.61 227 GLY A C 1
ATOM 1678 O O . GLY A 1 219 ? 52.547 76.147 -12.942 1.00 26.85 227 GLY A O 1
ATOM 1679 N N . ARG A 1 220 ? 53.979 77.508 -11.862 1.00 28.25 228 ARG A N 1
ATOM 1680 C CA . ARG A 1 220 ? 54.675 77.862 -13.098 1.00 33.90 228 ARG A CA 1
ATOM 1681 C C . ARG A 1 220 ? 55.399 76.661 -13.697 1.00 33.46 228 ARG A C 1
ATOM 1682 O O . ARG A 1 220 ? 55.453 76.511 -14.922 1.00 34.81 228 ARG A O 1
ATOM 1690 N N . GLU A 1 221 ? 55.949 75.790 -12.854 1.00 31.51 229 GLU A N 1
ATOM 1691 C CA . GLU A 1 221 ? 56.546 74.553 -13.351 1.00 30.37 229 GLU A CA 1
ATOM 1692 C C . GLU A 1 221 ? 55.485 73.609 -13.909 1.00 33.05 229 GLU A C 1
ATOM 1693 O O . GLU A 1 221 ? 55.724 72.922 -14.913 1.00 35.52 229 GLU A O 1
ATOM 1699 N N . ILE A 1 222 ? 54.307 73.566 -13.275 1.00 27.17 230 ILE A N 1
ATOM 1700 C CA . ILE A 1 222 ? 53.248 72.675 -13.747 1.00 27.75 230 ILE A CA 1
ATOM 1701 C C . ILE A 1 222 ? 52.836 73.044 -15.165 1.00 29.58 230 ILE A C 1
ATOM 1702 O O . ILE A 1 222 ? 52.654 72.172 -16.030 1.00 29.24 230 ILE A O 1
ATOM 1707 N N . LEU A 1 223 ? 52.686 74.341 -15.427 1.00 30.00 231 LEU A N 1
ATOM 1708 C CA . LEU A 1 223 ? 52.258 74.773 -16.752 1.00 28.91 231 LEU A CA 1
ATOM 1709 C C . LEU A 1 223 ? 53.305 74.442 -17.809 1.00 35.85 231 LEU A C 1
ATOM 1710 O O . LEU A 1 223 ? 52.958 74.104 -18.947 1.00 39.77 231 LEU A O 1
ATOM 1715 N N . THR A 1 224 ? 54.587 74.513 -17.460 1.00 31.55 232 THR A N 1
ATOM 1716 C CA . THR A 1 224 ? 55.606 74.226 -18.463 1.00 38.54 232 THR A CA 1
ATOM 1717 C C . THR A 1 224 ? 55.768 72.733 -18.730 1.00 41.08 232 THR A C 1
ATOM 1718 O O . THR A 1 224 ? 56.293 72.362 -19.784 1.00 44.13 232 THR A O 1
ATOM 1722 N N . CYS A 1 225 ? 55.330 71.867 -17.819 1.00 43.70 233 CYS A N 1
ATOM 1723 C CA . CYS A 1 225 ? 55.403 70.434 -18.083 1.00 45.06 233 CYS A CA 1
ATOM 1724 C C . CYS A 1 225 ? 54.260 69.944 -18.975 1.00 41.58 233 CYS A C 1
ATOM 1725 O O . CYS A 1 225 ? 54.383 68.880 -19.590 1.00 42.16 233 CYS A O 1
ATOM 1728 N N . GLY A 1 226 ? 53.162 70.691 -19.068 1.00 35.48 234 GLY A N 1
ATOM 1729 C CA . GLY A 1 226 ? 52.128 70.385 -20.036 1.00 34.32 234 GLY A CA 1
ATOM 1730 C C . GLY A 1 226 ? 51.279 69.177 -19.667 1.00 33.33 234 GLY A C 1
ATOM 1731 O O . GLY A 1 226 ? 51.196 68.761 -18.514 1.00 28.35 234 GLY A O 1
ATOM 1732 N N . ARG A 1 227 ? 50.638 68.609 -20.687 1.00 34.11 235 ARG A N 1
ATOM 1733 C CA . ARG A 1 227 ? 49.745 67.476 -20.477 1.00 34.56 235 ARG A CA 1
ATOM 1734 C C . ARG A 1 227 ? 50.529 66.195 -20.233 1.00 36.60 235 ARG A C 1
ATOM 1735 O O . ARG A 1 227 ? 51.549 65.941 -20.881 1.00 39.18 235 ARG A O 1
ATOM 1743 N N . ASP A 1 228 ? 50.027 65.387 -19.296 1.00 38.65 236 ASP A N 1
ATOM 1744 C CA . ASP A 1 228 ? 50.657 64.128 -18.903 1.00 42.00 236 ASP A CA 1
ATOM 1745 C C . ASP A 1 228 ? 52.132 64.333 -18.577 1.00 37.75 236 ASP A C 1
ATOM 1746 O O . ASP A 1 228 ? 52.993 63.528 -18.942 1.00 39.72 236 ASP A O 1
ATOM 1751 N N . GLY A 1 229 ? 52.424 65.439 -17.890 1.00 32.14 237 GLY A N 1
ATOM 1752 C CA . GLY A 1 229 ? 53.775 65.719 -17.459 1.00 34.34 237 GLY A CA 1
ATOM 1753 C C . GLY A 1 229 ? 54.178 64.899 -16.253 1.00 33.79 237 GLY A C 1
ATOM 1754 O O . GLY A 1 229 ? 53.383 64.182 -15.642 1.00 32.85 237 GLY A O 1
ATOM 1755 N N . GLU A 1 230 ? 55.455 65.004 -15.899 1.00 32.62 238 GLU A N 1
ATOM 1756 C CA . GLU A 1 230 ? 55.983 64.377 -14.687 1.00 36.28 238 GLU A CA 1
ATOM 1757 C C . GLU A 1 230 ? 56.717 65.411 -13.845 1.00 35.59 238 GLU A C 1
ATOM 1758 O O . GLU A 1 230 ? 57.931 65.317 -13.636 1.00 40.10 238 GLU A O 1
ATOM 1764 N N . PRO A 1 231 ? 56.004 66.414 -13.334 1.00 34.42 239 PRO A N 1
ATOM 1765 C CA . PRO A 1 231 ? 56.671 67.452 -12.545 1.00 31.30 239 PRO A CA 1
ATOM 1766 C C . PRO A 1 231 ? 57.161 66.890 -11.223 1.00 35.86 239 PRO A C 1
ATOM 1767 O O . PRO A 1 231 ? 56.512 66.038 -10.611 1.00 38.78 239 PRO A O 1
ATOM 1771 N N . GLU A 1 232 ? 58.318 67.370 -10.788 1.00 37.90 240 GLU A N 1
ATOM 1772 C CA . GLU A 1 232 ? 58.837 66.893 -9.513 1.00 37.90 240 GLU A CA 1
ATOM 1773 C C . GLU A 1 232 ? 58.437 67.851 -8.402 1.00 34.27 240 GLU A C 1
ATOM 1774 O O . GLU A 1 232 ? 58.621 69.063 -8.552 1.00 35.09 240 GLU A O 1
ATOM 1780 N N . PRO A 1 233 ? 57.886 67.352 -7.290 1.00 31.28 241 PRO A N 1
ATOM 1781 C CA . PRO A 1 233 ? 57.499 68.250 -6.192 1.00 31.42 241 PRO A CA 1
ATOM 1782 C C . PRO A 1 233 ? 58.713 68.978 -5.634 1.00 28.46 241 PRO A C 1
ATOM 1783 O O . PRO A 1 233 ? 59.827 68.449 -5.626 1.00 31.54 241 PRO A O 1
ATOM 1787 N N . MET A 1 234 ? 58.484 70.218 -5.199 1.00 26.23 242 MET A N 1
ATOM 1788 C CA . MET A 1 234 ? 59.527 71.002 -4.547 1.00 33.17 242 MET A CA 1
ATOM 1789 C C . MET A 1 234 ? 59.838 70.453 -3.166 1.00 30.62 242 MET A C 1
ATOM 1790 O O . MET A 1 234 ? 60.981 70.524 -2.705 1.00 30.13 242 MET A O 1
ATOM 1795 N N . GLN A 1 235 ? 58.817 69.957 -2.472 1.00 23.95 243 GLN A N 1
ATOM 1796 C CA . GLN A 1 235 ? 58.973 69.382 -1.150 1.00 27.32 243 GLN A CA 1
ATOM 1797 C C . GLN A 1 235 ? 57.948 68.272 -1.016 1.00 27.66 243 GLN A C 1
ATOM 1798 O O . GLN A 1 235 ? 56.898 68.305 -1.661 1.00 23.54 243 GLN A O 1
ATOM 1804 N N . LYS A 1 236 ? 58.263 67.294 -0.171 1.00 24.65 244 LYS A N 1
ATOM 1805 C CA . LYS A 1 236 ? 57.333 66.235 0.212 1.00 26.82 244 LYS A CA 1
ATOM 1806 C C . LYS A 1 236 ? 57.319 66.189 1.733 1.00 27.87 244 LYS A C 1
ATOM 1807 O O . LYS A 1 236 ? 58.298 65.757 2.352 1.00 30.59 244 LYS A O 1
ATOM 1813 N N . LEU A 1 237 ? 56.231 66.642 2.342 1.00 20.43 245 LEU A N 1
ATOM 1814 C CA . LEU A 1 237 ? 56.178 66.795 3.787 1.00 18.88 245 LEU A CA 1
ATOM 1815 C C . LEU A 1 237 ? 55.428 65.620 4.389 1.00 24.69 245 LEU A C 1
ATOM 1816 O O . LEU A 1 237 ? 54.323 65.285 3.938 1.00 19.48 245 LEU A O 1
ATOM 1821 N N . GLN A 1 238 ? 56.013 65.014 5.418 1.00 18.49 246 GLN A N 1
ATOM 1822 C CA . GLN A 1 238 ? 55.351 63.871 6.031 1.00 22.84 246 GLN A CA 1
ATOM 1823 C C . GLN A 1 238 ? 56.002 63.591 7.372 1.00 26.78 246 GLN A C 1
ATOM 1824 O O . GLN A 1 238 ? 57.125 64.026 7.641 1.00 22.73 246 GLN A O 1
ATOM 1830 N N . ASP A 1 239 ? 55.276 62.860 8.210 1.00 19.38 247 ASP A N 1
ATOM 1831 C CA . ASP A 1 239 ? 55.806 62.347 9.470 1.00 20.33 247 ASP A CA 1
ATOM 1832 C C . ASP A 1 239 ? 56.232 60.899 9.229 1.00 26.90 247 ASP A C 1
ATOM 1833 O O . ASP A 1 239 ? 55.383 60.017 9.058 1.00 22.94 247 ASP A O 1
ATOM 1838 N N . LEU A 1 240 ? 57.548 60.652 9.194 1.00 23.12 248 LEU A N 1
ATOM 1839 C CA . LEU A 1 240 ? 58.065 59.325 8.866 1.00 25.65 248 LEU A CA 1
ATOM 1840 C C . LEU A 1 240 ? 57.938 58.332 10.012 1.00 31.93 248 LEU A C 1
ATOM 1841 O O . LEU A 1 240 ? 58.129 57.130 9.800 1.00 30.72 248 LEU A O 1
ATOM 1846 N N . VAL A 1 241 ? 57.640 58.802 11.213 1.00 24.55 249 VAL A N 1
ATOM 1847 C CA . VAL A 1 241 ? 57.607 57.960 12.395 1.00 25.63 249 VAL A CA 1
ATOM 1848 C C . VAL A 1 241 ? 56.191 57.533 12.721 1.00 25.57 249 VAL A C 1
ATOM 1849 O O . VAL A 1 241 ? 55.924 56.357 12.965 1.00 27.10 249 VAL A O 1
ATOM 1853 N N . ASN A 1 242 ? 55.270 58.489 12.697 1.00 24.02 250 ASN A N 1
ATOM 1854 C CA . ASN A 1 242 ? 53.884 58.260 13.052 1.00 30.53 250 ASN A CA 1
ATOM 1855 C C . ASN A 1 242 ? 52.981 58.042 11.851 1.00 31.26 250 ASN A C 1
ATOM 1856 O O . ASN A 1 242 ? 51.848 57.584 12.036 1.00 28.79 250 ASN A O 1
ATOM 1861 N N . ARG A 1 243 ? 53.445 58.356 10.639 1.00 25.03 251 ARG A N 1
ATOM 1862 C CA . ARG A 1 243 ? 52.670 58.119 9.420 1.00 32.06 251 ARG A CA 1
ATOM 1863 C C . ARG A 1 243 ? 51.331 58.854 9.493 1.00 31.29 251 ARG A C 1
ATOM 1864 O O . ARG A 1 243 ? 50.280 58.328 9.136 1.00 29.87 251 ARG A O 1
ATOM 1872 N N . THR A 1 244 ? 51.392 60.076 9.980 1.00 23.43 252 THR A N 1
ATOM 1873 C CA . THR A 1 244 ? 50.240 60.936 10.219 1.00 21.40 252 THR A CA 1
ATOM 1874 C C . THR A 1 244 ? 49.473 61.282 8.944 1.00 20.13 252 THR A C 1
ATOM 1875 O O . THR A 1 244 ? 50.043 61.926 8.052 1.00 18.41 252 THR A O 1
ATOM 1879 N N . PRO A 1 245 ? 48.187 60.937 8.834 1.00 19.97 253 PRO A N 1
ATOM 1880 C CA . PRO A 1 245 ? 47.367 61.500 7.759 1.00 18.80 253 PRO A CA 1
ATOM 1881 C C . PRO A 1 245 ? 46.956 62.929 8.092 1.00 17.95 253 PRO A C 1
ATOM 1882 O O . PRO A 1 245 ? 46.870 63.321 9.261 1.00 21.52 253 PRO A O 1
ATOM 1886 N N . TRP A 1 246 ? 46.722 63.719 7.048 1.00 20.49 254 TRP A N 1
ATOM 1887 C CA . TRP A 1 246 ? 46.503 65.153 7.207 1.00 17.76 254 TRP A CA 1
ATOM 1888 C C . TRP A 1 246 ? 45.040 65.488 6.928 1.00 23.24 254 TRP A C 1
ATOM 1889 O O . TRP A 1 246 ? 44.504 65.134 5.876 1.00 23.69 254 TRP A O 1
ATOM 1900 N N . LYS A 1 247 ? 44.410 66.168 7.884 1.00 19.66 255 LYS A N 1
ATOM 1901 C CA . LYS A 1 247 ? 43.019 66.607 7.754 1.00 15.55 255 LYS A CA 1
ATOM 1902 C C . LYS A 1 247 ? 42.918 67.833 6.861 1.00 17.56 255 LYS A C 1
ATOM 1903 O O . LYS A 1 247 ? 42.028 67.928 6.004 1.00 19.07 255 LYS A O 1
ATOM 1909 N N . LYS A 1 248 ? 43.802 68.801 7.066 1.00 17.56 256 LYS A N 1
ATOM 1910 C CA . LYS A 1 248 ? 43.692 70.070 6.364 1.00 19.07 256 LYS A CA 1
ATOM 1911 C C . LYS A 1 248 ? 45.060 70.723 6.381 1.00 18.41 256 LYS A C 1
ATOM 1912 O O . LYS A 1 248 ? 45.763 70.652 7.395 1.00 17.12 256 LYS A O 1
ATOM 1918 N N . CYS A 1 249 ? 45.425 71.361 5.268 1.00 13.50 257 CYS A N 1
ATOM 1919 C CA . CYS A 1 249 ? 46.697 72.063 5.140 1.00 13.37 257 CYS A CA 1
ATOM 1920 C C . CYS A 1 249 ? 46.450 73.495 4.687 1.00 15.87 257 CYS A C 1
ATOM 1921 O O . CYS A 1 249 ? 45.503 73.757 3.949 1.00 22.26 257 CYS A O 1
ATOM 1924 N N . CYS A 1 250 ? 47.343 74.409 5.078 1.00 14.41 258 CYS A N 1
ATOM 1925 C CA . CYS A 1 250 ? 47.186 75.819 4.730 1.00 18.75 258 CYS A CA 1
ATOM 1926 C C . CYS A 1 250 ? 48.572 76.455 4.623 1.00 18.29 258 CYS A C 1
ATOM 1927 O O . CYS A 1 250 ? 49.492 76.073 5.341 1.00 19.81 258 CYS A O 1
ATOM 1930 N N . PHE A 1 251 ? 48.712 77.430 3.728 1.00 14.02 259 PHE A N 1
ATOM 1931 C CA . PHE A 1 251 ? 49.915 78.260 3.658 1.00 16.35 259 PHE A CA 1
ATOM 1932 C C . PHE A 1 251 ? 49.780 79.457 4.582 1.00 19.69 259 PHE A C 1
ATOM 1933 O O . PHE A 1 251 ? 48.688 80.010 4.740 1.00 20.82 259 PHE A O 1
ATOM 1941 N N . SER A 1 252 ? 50.913 79.905 5.124 1.00 17.32 260 SER A N 1
ATOM 1942 C CA . SER A 1 252 ? 50.988 81.232 5.718 1.00 18.41 260 SER A CA 1
ATOM 1943 C C . SER A 1 252 ? 50.697 82.295 4.655 1.00 23.97 260 SER A C 1
ATOM 1944 O O . SER A 1 252 ? 50.720 82.033 3.454 1.00 21.24 260 SER A O 1
ATOM 1947 N N . GLY A 1 253 ? 50.441 83.522 5.111 1.00 23.75 261 GLY A N 1
ATOM 1948 C CA . GLY A 1 253 ? 49.976 84.544 4.187 1.00 25.52 261 GLY A CA 1
ATOM 1949 C C . GLY A 1 253 ? 51.004 84.967 3.158 1.00 29.38 261 GLY A C 1
ATOM 1950 O O . GLY A 1 253 ? 50.630 85.422 2.069 1.00 32.55 261 GLY A O 1
ATOM 1951 N N . ASP A 1 254 ? 52.287 84.820 3.471 1.00 26.02 262 ASP A N 1
ATOM 1952 C CA . ASP A 1 254 ? 53.340 85.101 2.508 1.00 30.53 262 ASP A CA 1
ATOM 1953 C C . ASP A 1 254 ? 53.811 83.852 1.779 1.00 28.28 262 ASP A C 1
ATOM 1954 O O . ASP A 1 254 ? 54.780 83.923 1.024 1.00 31.21 262 ASP A O 1
ATOM 1959 N N . GLY A 1 255 ? 53.175 82.708 2.022 1.00 22.94 263 GLY A N 1
ATOM 1960 C CA . GLY A 1 255 ? 53.531 81.463 1.367 1.00 25.42 263 GLY A CA 1
ATOM 1961 C C . GLY A 1 255 ? 54.835 80.837 1.815 1.00 25.29 263 GLY A C 1
ATOM 1962 O O . GLY A 1 255 ? 55.267 79.850 1.208 1.00 25.90 263 GLY A O 1
ATOM 1963 N N . GLU A 1 256 ? 55.463 81.350 2.875 1.00 21.00 264 GLU A N 1
ATOM 1964 C CA . GLU A 1 256 ? 56.755 80.828 3.314 1.00 24.72 264 GLU A CA 1
ATOM 1965 C C . GLU A 1 256 ? 56.649 79.628 4.243 1.00 21.89 264 GLU A C 1
ATOM 1966 O O . GLU A 1 256 ? 57.656 78.938 4.461 1.00 20.84 264 GLU A O 1
ATOM 1972 N N . TYR A 1 257 ? 55.480 79.383 4.826 1.00 19.03 265 TYR A N 1
ATOM 1973 C CA . TYR A 1 257 ? 55.281 78.274 5.746 1.00 19.77 265 TYR A CA 1
ATOM 1974 C C . TYR A 1 257 ? 54.028 77.518 5.352 1.00 17.43 265 TYR A C 1
ATOM 1975 O O . TYR A 1 257 ? 53.141 78.045 4.669 1.00 20.23 265 TYR A O 1
ATOM 1984 N N . ILE A 1 258 ? 53.961 76.272 5.810 1.00 18.08 266 ILE A N 1
ATOM 1985 C CA . ILE A 1 258 ? 52.801 75.416 5.612 1.00 17.98 266 ILE A CA 1
ATOM 1986 C C . ILE A 1 258 ? 52.435 74.840 6.964 1.00 15.48 266 ILE A C 1
ATOM 1987 O O . ILE A 1 258 ? 53.318 74.381 7.697 1.00 17.92 266 ILE A O 1
ATOM 1992 N N . VAL A 1 259 ? 51.151 74.872 7.305 1.00 15.76 267 VAL A N 1
ATOM 1993 C CA . VAL A 1 259 ? 50.660 74.174 8.489 1.00 15.51 267 VAL A CA 1
ATOM 1994 C C . VAL A 1 259 ? 49.781 73.025 8.017 1.00 18.94 267 VAL A C 1
ATOM 1995 O O . VAL A 1 259 ? 49.005 73.167 7.067 1.00 15.58 267 VAL A O 1
ATOM 1999 N N . ALA A 1 260 ? 49.914 71.876 8.668 1.00 17.46 268 ALA A N 1
ATOM 2000 C CA . ALA A 1 260 ? 49.035 70.756 8.384 1.00 19.04 268 ALA A CA 1
ATOM 2001 C C . ALA A 1 260 ? 48.510 70.204 9.693 1.00 18.20 268 ALA A C 1
ATOM 2002 O O . ALA A 1 260 ? 49.296 69.957 10.619 1.00 19.70 268 ALA A O 1
ATOM 2004 N N . GLY A 1 261 ? 47.196 70.010 9.766 1.00 17.65 269 GLY A N 1
ATOM 2005 C CA . GLY A 1 261 ? 46.564 69.459 10.949 1.00 20.59 269 GLY A CA 1
ATOM 2006 C C . GLY A 1 261 ? 46.426 67.958 10.811 1.00 18.83 269 GLY A C 1
ATOM 2007 O O . GLY A 1 261 ? 45.938 67.462 9.793 1.00 18.19 269 GLY A O 1
ATOM 2008 N N . SER A 1 262 ? 46.899 67.239 11.828 1.00 18.81 270 SER A N 1
ATOM 2009 C CA . SER A 1 262 ? 46.811 65.786 11.863 1.00 23.38 270 SER A CA 1
ATOM 2010 C C . SER A 1 262 ? 45.359 65.336 11.956 1.00 28.99 270 SER A C 1
ATOM 2011 O O . SER A 1 262 ? 44.559 65.926 12.687 1.00 24.91 270 SER A O 1
ATOM 2014 N N . ALA A 1 263 ? 45.011 64.291 11.196 1.00 24.62 271 ALA A N 1
ATOM 2015 C CA . ALA A 1 263 ? 43.679 63.706 11.260 1.00 27.01 271 ALA A CA 1
ATOM 2016 C C . ALA A 1 263 ? 43.552 62.671 12.369 1.00 33.87 271 ALA A C 1
ATOM 2017 O O . ALA A 1 263 ? 42.460 62.123 12.569 1.00 32.89 271 ALA A O 1
ATOM 2019 N N . ARG A 1 264 ? 44.636 62.388 13.089 1.00 29.68 272 ARG A N 1
ATOM 2020 C CA . ARG A 1 264 ? 44.612 61.398 14.156 1.00 37.60 272 ARG A CA 1
ATOM 2021 C C . ARG A 1 264 ? 44.796 62.039 15.525 1.00 51.59 272 ARG A C 1
ATOM 2022 O O . ARG A 1 264 ? 43.959 61.845 16.411 1.00 60.19 272 ARG A O 1
ATOM 2030 N N . GLN A 1 265 ? 45.854 62.813 15.727 1.00 50.30 273 GLN A N 1
ATOM 2031 C CA . GLN A 1 265 ? 46.029 63.528 16.983 1.00 50.25 273 GLN A CA 1
ATOM 2032 C C . GLN A 1 265 ? 45.733 65.014 16.801 1.00 42.91 273 GLN A C 1
ATOM 2033 O O . GLN A 1 265 ? 45.644 65.537 15.688 1.00 39.48 273 GLN A O 1
ATOM 2039 N N . HIS A 1 266 ? 45.546 65.691 17.931 1.00 41.09 274 HIS A N 1
ATOM 2040 C CA . HIS A 1 266 ? 45.279 67.126 17.957 1.00 33.51 274 HIS A CA 1
ATOM 2041 C C . HIS A 1 266 ? 46.629 67.838 17.862 1.00 29.76 274 HIS A C 1
ATOM 2042 O O . HIS A 1 266 ? 47.214 68.274 18.856 1.00 26.80 274 HIS A O 1
ATOM 2049 N N . ALA A 1 267 ? 47.154 67.924 16.636 1.00 22.01 275 ALA A N 1
ATOM 2050 C CA . ALA A 1 267 ? 48.520 68.398 16.429 1.00 25.43 275 ALA A CA 1
ATOM 2051 C C . ALA A 1 267 ? 48.601 69.149 15.116 1.00 20.96 275 ALA A C 1
ATOM 2052 O O . ALA A 1 267 ? 48.092 68.667 14.096 1.00 20.26 275 ALA A O 1
ATOM 2054 N N . LEU A 1 268 ? 49.245 70.315 15.151 1.00 17.09 276 LEU A N 1
ATOM 2055 C CA . LEU A 1 268 ? 49.488 71.134 13.964 1.00 15.89 276 LEU A CA 1
ATOM 2056 C C . LEU A 1 268 ? 50.983 71.142 13.669 1.00 20.18 276 LEU A C 1
ATOM 2057 O O . LEU A 1 268 ? 51.774 71.586 14.503 1.00 19.23 276 LEU A O 1
ATOM 2062 N N . TYR A 1 269 ? 51.369 70.653 12.491 1.00 18.61 277 TYR A N 1
ATOM 2063 C CA . TYR A 1 269 ? 52.771 70.620 12.083 1.00 18.17 277 TYR A CA 1
ATOM 2064 C C . TYR A 1 269 ? 53.032 71.826 11.203 1.00 19.01 277 TYR A C 1
ATOM 2065 O O . TYR A 1 269 ? 52.254 72.104 10.287 1.00 18.53 277 TYR A O 1
ATOM 2074 N N . ILE A 1 270 ? 54.146 72.514 11.440 1.00 18.98 278 ILE A N 1
ATOM 2075 C CA . ILE A 1 270 ? 54.495 73.703 10.670 1.00 18.90 278 ILE A CA 1
ATOM 2076 C C . ILE A 1 270 ? 55.857 73.484 10.029 1.00 18.90 278 ILE A C 1
ATOM 2077 O O . ILE A 1 270 ? 56.840 73.223 10.731 1.00 22.43 278 ILE A O 1
ATOM 2082 N N . TRP A 1 271 ? 55.915 73.598 8.698 1.00 16.71 279 TRP A N 1
ATOM 2083 C CA . TRP A 1 271 ? 57.152 73.446 7.944 1.00 20.39 279 TRP A CA 1
ATOM 2084 C C . TRP A 1 271 ? 57.497 74.754 7.251 1.00 18.55 279 TRP A C 1
ATOM 2085 O O . TRP A 1 271 ? 56.604 75.498 6.821 1.00 22.81 279 TRP A O 1
ATOM 2096 N N . GLU A 1 272 ? 58.796 75.022 7.137 1.00 23.43 280 GLU A N 1
ATOM 2097 C CA . GLU A 1 272 ? 59.262 76.084 6.263 1.00 26.85 280 GLU A CA 1
ATOM 2098 C C . GLU A 1 272 ? 59.226 75.577 4.828 1.00 29.13 280 GLU A C 1
ATOM 2099 O O . GLU A 1 272 ? 59.743 74.499 4.521 1.00 33.38 280 GLU A O 1
ATOM 2105 N N . LYS A 1 273 ? 58.598 76.356 3.955 1.00 28.33 281 LYS A N 1
ATOM 2106 C CA . LYS A 1 273 ? 58.214 75.854 2.645 1.00 30.16 281 LYS A CA 1
ATOM 2107 C C . LYS A 1 273 ? 59.420 75.655 1.732 1.00 34.51 281 LYS A C 1
ATOM 2108 O O . LYS A 1 273 ? 59.517 74.635 1.038 1.00 33.55 281 LYS A O 1
ATOM 2114 N N . SER A 1 274 ? 60.361 76.599 1.723 1.00 29.50 282 SER A N 1
ATOM 2115 C CA . SER A 1 274 ? 61.422 76.518 0.727 1.00 38.59 282 SER A CA 1
ATOM 2116 C C . SER A 1 274 ? 62.491 75.502 1.097 1.00 39.85 282 SER A C 1
ATOM 2117 O O . SER A 1 274 ? 63.151 74.958 0.206 1.00 37.61 282 SER A O 1
ATOM 2120 N N . ILE A 1 275 ? 62.670 75.228 2.384 1.00 38.67 283 ILE A N 1
ATOM 2121 C CA . ILE A 1 275 ? 63.724 74.333 2.848 1.00 41.76 283 ILE A CA 1
ATOM 2122 C C . ILE A 1 275 ? 63.114 72.976 3.183 1.00 36.41 283 ILE A C 1
ATOM 2123 O O . ILE A 1 275 ? 63.765 71.932 3.063 1.00 35.16 283 ILE A O 1
ATOM 2128 N N . GLY A 1 276 ? 61.856 72.984 3.590 1.00 33.86 284 GLY A N 1
ATOM 2129 C CA . GLY A 1 276 ? 61.158 71.769 3.956 1.00 31.99 284 GLY A CA 1
ATOM 2130 C C . GLY A 1 276 ? 61.365 71.301 5.376 1.00 33.32 284 GLY A C 1
ATOM 2131 O O . GLY A 1 276 ? 61.006 70.161 5.686 1.00 37.52 284 GLY A O 1
ATOM 2132 N N . ASN A 1 277 ? 61.934 72.106 6.233 1.00 30.86 285 ASN A N 1
ATOM 2133 C CA . ASN A 1 277 ? 62.125 71.695 7.595 1.00 29.08 285 ASN A CA 1
ATOM 2134 C C . ASN A 1 277 ? 60.915 71.882 8.468 1.00 30.12 285 ASN A C 1
ATOM 2135 O O . ASN A 1 277 ? 60.224 72.845 8.355 1.00 23.65 285 ASN A O 1
ATOM 2140 N N . LEU A 1 278 ? 60.745 70.948 9.373 1.00 25.66 286 LEU A N 1
ATOM 2141 C CA . LEU A 1 278 ? 59.707 71.014 10.344 1.00 28.57 286 LEU A CA 1
ATOM 2142 C C . LEU A 1 278 ? 60.153 71.987 11.404 1.00 27.36 286 LEU A C 1
ATOM 2143 O O . LEU A 1 278 ? 61.128 71.758 12.037 1.00 27.59 286 LEU A O 1
ATOM 2148 N N . VAL A 1 279 ? 59.416 73.064 11.594 1.00 22.33 287 VAL A N 1
ATOM 2149 C CA . VAL A 1 279 ? 59.803 74.044 12.575 1.00 28.03 287 VAL A CA 1
ATOM 2150 C C . VAL A 1 279 ? 59.165 73.928 13.937 1.00 33.41 287 VAL A C 1
ATOM 2151 O O . VAL A 1 279 ? 59.718 74.353 14.897 1.00 34.62 287 VAL A O 1
ATOM 2155 N N . LYS A 1 28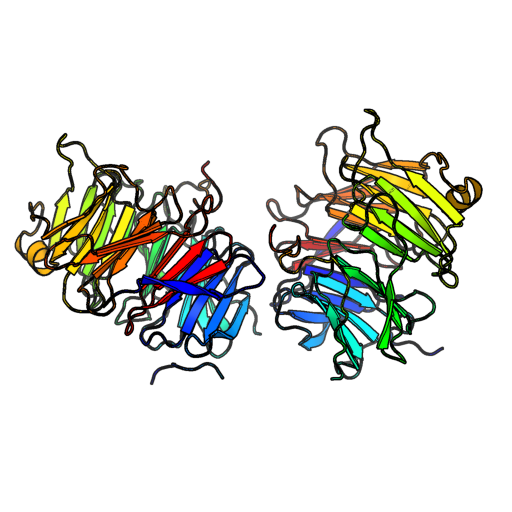0 ? 57.967 73.386 13.981 1.00 28.40 288 LYS A N 1
ATOM 2156 C CA . LYS A 1 280 ? 57.163 73.422 15.168 1.00 29.43 288 LYS A CA 1
ATOM 2157 C C . LYS A 1 280 ? 56.095 72.362 15.050 1.00 26.70 288 LYS A C 1
ATOM 2158 O O . LYS A 1 280 ? 55.531 72.191 14.010 1.00 22.69 288 LYS A O 1
ATOM 2164 N N . ILE A 1 281 ? 55.754 71.749 16.160 1.00 26.65 289 ILE A N 1
ATOM 2165 C CA . ILE A 1 281 ? 54.484 71.099 16.317 1.00 21.48 289 ILE A CA 1
ATOM 2166 C C . ILE A 1 281 ? 53.724 71.686 17.481 1.00 26.01 289 ILE A C 1
ATOM 2167 O O . ILE A 1 281 ? 54.226 71.770 18.548 1.00 27.50 289 ILE A O 1
ATOM 2172 N N . LEU A 1 282 ? 52.496 72.085 17.222 1.00 22.05 290 LEU A N 1
ATOM 2173 C CA . LEU A 1 282 ? 51.592 72.605 18.207 1.00 24.45 290 LEU A CA 1
ATOM 2174 C C . LEU A 1 282 ? 50.623 71.536 18.654 1.00 24.49 290 LEU A C 1
ATOM 2175 O O . LEU A 1 282 ? 49.969 70.950 17.867 1.00 21.69 290 LEU A O 1
ATOM 2180 N N . HIS A 1 283 ? 50.550 71.331 19.956 1.00 23.88 291 HIS A N 1
ATOM 2181 C CA . HIS A 1 283 ? 49.777 70.230 20.522 1.00 24.94 291 HIS A CA 1
ATOM 2182 C C . HIS A 1 283 ? 48.548 70.782 21.227 1.00 27.96 291 HIS A C 1
ATOM 2183 O O . HIS A 1 283 ? 48.669 71.547 22.191 1.00 28.19 291 HIS A O 1
ATOM 2190 N N . GLY A 1 284 ? 47.373 70.381 20.758 1.00 27.31 292 GLY A N 1
ATOM 2191 C CA . GLY A 1 284 ? 46.140 70.759 21.408 1.00 27.66 292 GLY A CA 1
ATOM 2192 C C . GLY A 1 284 ? 45.779 69.804 22.521 1.00 31.42 292 GLY A C 1
ATOM 2193 O O . GLY A 1 284 ? 46.506 68.864 22.846 1.00 28.53 292 GLY A O 1
ATOM 2194 N N . THR A 1 285 ? 44.629 70.067 23.128 1.00 29.92 293 THR A N 1
ATOM 2195 C CA . THR A 1 285 ? 44.121 69.183 24.164 1.00 37.75 293 THR A CA 1
ATOM 2196 C C . THR A 1 285 ? 44.068 67.749 23.657 1.00 36.59 293 THR A C 1
ATOM 2197 O O . THR A 1 285 ? 43.595 67.476 22.552 1.00 33.88 293 THR A O 1
ATOM 2201 N N . ARG A 1 286 ? 44.612 66.846 24.463 1.00 34.29 294 ARG A N 1
ATOM 2202 C CA . ARG A 1 286 ? 44.668 65.436 24.120 1.00 37.98 294 ARG A CA 1
ATOM 2203 C C . ARG A 1 286 ? 43.273 64.865 23.901 1.00 41.58 294 ARG A C 1
ATOM 2204 O O . ARG A 1 286 ? 42.323 65.202 24.612 1.00 42.91 294 ARG A O 1
ATOM 2212 N N . GLY A 1 287 ? 43.154 63.989 22.904 1.00 38.52 295 GLY A N 1
ATOM 2213 C CA . GLY A 1 287 ? 41.933 63.247 22.677 1.00 43.31 295 GLY A CA 1
ATOM 2214 C C . GLY A 1 287 ? 40.957 63.875 21.699 1.00 44.14 295 GLY A C 1
ATOM 2215 O O . GLY A 1 287 ? 40.016 63.194 21.276 1.00 48.96 295 GLY A O 1
ATOM 2216 N N . GLU A 1 288 ? 41.144 65.139 21.331 1.00 36.41 296 GLU A N 1
ATOM 2217 C CA . GLU A 1 288 ? 40.211 65.843 20.457 1.00 32.52 296 GLU A CA 1
ATOM 2218 C C . GLU A 1 288 ? 40.610 65.668 18.995 1.00 32.91 296 GLU A C 1
ATOM 2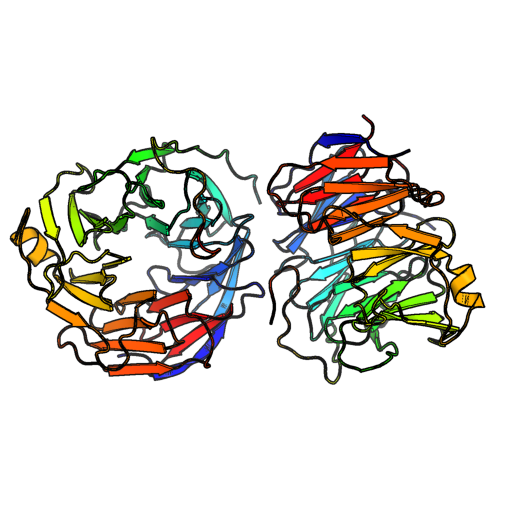219 O O . GLU A 1 288 ? 41.790 65.515 18.667 1.00 35.87 296 GLU A O 1
ATOM 2225 N N . LEU A 1 289 ? 39.617 65.706 18.111 1.00 28.51 297 LEU A N 1
ATOM 2226 C CA . LEU A 1 289 ? 39.855 65.560 16.678 1.00 26.36 297 LEU A CA 1
ATOM 2227 C C . LEU A 1 289 ? 39.832 66.918 15.991 1.00 24.34 297 LEU A C 1
ATOM 2228 O O . LEU A 1 289 ? 38.874 67.688 16.143 1.00 21.82 297 LEU A O 1
ATOM 2233 N N . LEU A 1 290 ? 40.870 67.195 15.208 1.00 19.57 298 LEU A N 1
ATOM 2234 C CA . LEU A 1 290 ? 40.905 68.418 14.424 1.00 21.87 298 LEU A CA 1
ATOM 2235 C C . LEU A 1 290 ? 39.959 68.320 13.242 1.00 18.39 298 LEU A C 1
ATOM 2236 O O . LEU A 1 290 ? 39.901 67.288 12.562 1.00 21.27 298 LEU A O 1
ATOM 2241 N N . LEU A 1 291 ? 39.238 69.410 12.959 1.00 16.83 299 LEU A N 1
ATOM 2242 C CA . LEU A 1 291 ? 38.379 69.437 11.774 1.00 18.29 299 LEU A CA 1
ATOM 2243 C C . LEU A 1 291 ? 38.819 70.441 10.720 1.00 18.81 299 LEU A C 1
ATOM 2244 O O . LEU A 1 291 ? 38.470 70.277 9.542 1.00 20.02 299 LEU A O 1
ATOM 2249 N N . ASP A 1 292 ? 39.534 71.486 11.118 1.00 17.58 300 ASP A N 1
ATOM 2250 C CA . ASP A 1 292 ? 39.891 72.547 10.191 1.00 15.76 300 ASP A CA 1
ATOM 2251 C C . ASP A 1 292 ? 41.052 73.332 10.765 1.00 15.65 300 ASP A C 1
ATOM 2252 O O . ASP A 1 292 ? 41.309 73.320 11.975 1.00 16.83 300 ASP A O 1
ATOM 2257 N N . VAL A 1 293 ? 41.751 74.019 9.869 1.00 14.73 301 VAL A N 1
ATOM 2258 C CA . VAL A 1 293 ? 42.865 74.899 10.211 1.00 14.68 301 VAL A CA 1
ATOM 2259 C C . VAL A 1 293 ? 42.849 76.054 9.232 1.00 15.60 301 VAL A C 1
ATOM 2260 O O . VAL A 1 293 ? 42.569 75.863 8.043 1.00 15.53 301 VAL A O 1
ATOM 2264 N N . ALA A 1 294 ? 43.185 77.248 9.723 1.00 15.46 302 ALA A N 1
ATOM 2265 C CA . ALA A 1 294 ? 43.273 78.439 8.882 1.00 16.91 302 ALA A CA 1
ATOM 2266 C C . ALA A 1 294 ? 44.415 79.309 9.380 1.00 16.53 302 ALA A C 1
ATOM 2267 O O . ALA A 1 294 ? 44.502 79.588 10.579 1.00 19.97 302 ALA A O 1
ATOM 2269 N N . TRP A 1 295 ? 45.285 79.747 8.469 1.00 15.40 303 TRP A N 1
ATOM 2270 C CA . TRP A 1 295 ? 46.379 80.644 8.822 1.00 15.84 303 TRP A CA 1
ATOM 2271 C C . TRP A 1 295 ? 45.973 82.067 8.457 1.00 17.35 303 TRP A C 1
ATOM 2272 O O . TRP A 1 295 ? 45.537 82.323 7.330 1.00 16.91 303 TRP A O 1
ATOM 2283 N N . HIS A 1 296 ? 46.097 82.980 9.414 1.00 15.36 304 HIS A N 1
ATOM 2284 C CA . HIS A 1 296 ? 45.739 84.372 9.195 1.00 14.25 304 HIS A CA 1
ATOM 2285 C C . HIS A 1 296 ? 46.458 84.916 7.960 1.00 18.82 304 HIS A C 1
ATOM 2286 O O . HIS A 1 296 ? 47.626 84.581 7.728 1.00 19.83 304 HIS A O 1
ATOM 2293 N N . PRO A 1 297 ? 45.808 85.755 7.151 1.00 20.29 305 PRO A N 1
ATOM 2294 C CA . PRO A 1 297 ? 46.450 86.216 5.904 1.00 19.65 305 PRO A CA 1
ATOM 2295 C C . PRO A 1 297 ? 47.626 87.156 6.091 1.00 22.79 305 PRO A C 1
ATOM 2296 O O . PRO A 1 297 ? 48.379 87.351 5.128 1.00 24.36 305 PRO A O 1
ATOM 2300 N N . VAL A 1 298 ? 47.804 87.766 7.268 1.00 20.00 306 VAL A N 1
ATOM 2301 C CA . VAL A 1 298 ? 48.829 88.783 7.475 1.00 24.55 306 VAL A CA 1
ATOM 2302 C C . VAL A 1 298 ? 49.782 88.413 8.603 1.00 30.75 306 VAL A C 1
ATOM 2303 O O . VAL A 1 298 ? 50.987 88.678 8.518 1.00 30.88 306 VAL A O 1
ATOM 2307 N N . ARG A 1 299 ? 49.268 87.836 9.679 1.00 25.09 307 ARG A N 1
ATOM 2308 C CA . ARG A 1 299 ? 50.053 87.713 10.897 1.00 26.15 307 ARG A CA 1
ATOM 2309 C C . ARG A 1 299 ? 50.346 86.255 11.203 1.00 22.23 307 ARG A C 1
ATOM 2310 O O . ARG A 1 299 ? 49.698 85.354 10.657 1.00 21.05 307 ARG A O 1
ATOM 2318 N N . PRO A 1 300 ? 51.357 85.974 12.068 1.00 24.77 308 PRO A N 1
ATOM 2319 C CA . PRO A 1 300 ? 51.640 84.572 12.453 1.00 24.08 308 PRO A CA 1
ATOM 2320 C C . PRO A 1 300 ? 50.649 84.078 13.500 1.00 26.72 308 PRO A C 1
ATOM 2321 O O . PRO A 1 300 ? 50.964 83.894 14.691 1.00 27.14 308 PRO A O 1
ATOM 2325 N N . ILE A 1 301 ? 49.411 83.897 13.052 1.00 20.79 309 ILE A N 1
ATOM 2326 C CA . ILE A 1 301 ? 48.291 83.467 13.885 1.00 17.77 309 ILE A CA 1
ATOM 2327 C C . ILE A 1 301 ? 47.581 82.347 13.147 1.00 16.97 309 ILE A C 1
ATOM 2328 O O . ILE A 1 301 ? 47.302 82.467 11.948 1.00 19.20 309 ILE A O 1
ATOM 2333 N N . ILE A 1 302 ? 47.287 81.259 13.849 1.00 15.81 310 ILE A N 1
ATOM 2334 C CA . ILE A 1 302 ? 46.604 80.129 13.233 1.00 17.10 310 ILE A CA 1
ATOM 2335 C C . ILE A 1 302 ? 45.361 79.839 14.043 1.00 18.20 310 ILE A C 1
ATOM 2336 O O . ILE A 1 302 ? 45.401 79.868 15.277 1.00 20.11 310 ILE A O 1
ATOM 2341 N N . ALA A 1 303 ? 44.254 79.575 13.356 1.00 17.28 311 ALA A N 1
ATOM 2342 C CA . ALA A 1 303 ? 43.027 79.119 13.992 1.00 18.42 311 ALA A CA 1
ATOM 2343 C C . ALA A 1 303 ? 42.819 77.647 13.663 1.00 19.44 311 ALA A C 1
ATOM 2344 O O . ALA A 1 303 ? 42.982 77.242 12.512 1.00 18.45 311 ALA A O 1
ATOM 2346 N N . SER A 1 304 ? 42.445 76.846 14.662 1.00 14.85 312 SER A N 1
ATOM 2347 C CA . SER A 1 304 ? 42.114 75.443 14.412 1.00 14.64 312 SER A CA 1
ATOM 2348 C C . SER A 1 304 ? 40.824 75.091 15.137 1.00 15.71 312 SER A C 1
ATOM 2349 O O . SER A 1 304 ? 40.474 75.710 16.146 1.00 17.87 312 SER A O 1
ATOM 2352 N N . ILE A 1 305 ? 40.112 74.087 14.622 1.00 12.76 313 ILE A N 1
ATOM 2353 C CA . ILE A 1 305 ? 38.822 73.695 15.174 1.00 15.46 313 ILE A CA 1
ATOM 2354 C C . ILE A 1 305 ? 38.905 72.265 15.694 1.00 18.54 313 ILE A C 1
ATOM 2355 O O . ILE A 1 305 ? 39.311 71.349 14.968 1.00 19.49 313 ILE A O 1
ATOM 2360 N N . SER A 1 306 ? 38.501 72.079 16.944 1.00 18.10 314 SER A N 1
ATOM 2361 C CA . SER A 1 306 ? 38.360 70.756 17.520 1.00 20.73 314 SER A CA 1
ATOM 2362 C C . SER A 1 306 ? 37.325 70.834 18.626 1.00 22.89 314 SER A C 1
ATOM 2363 O O . SER A 1 306 ? 37.199 71.858 19.312 1.00 21.39 314 SER A O 1
ATOM 2366 N N . SER A 1 307 ? 36.575 69.749 18.779 1.00 19.45 315 SER A N 1
ATOM 2367 C CA . SER A 1 307 ? 35.568 69.653 19.828 1.00 21.32 315 SER A CA 1
ATOM 2368 C C . SER A 1 307 ? 34.667 70.888 19.856 1.00 23.68 315 SER A C 1
ATOM 2369 O O . SER A 1 307 ? 34.304 71.395 20.917 1.00 23.52 315 SER A O 1
ATOM 2372 N N . GLY A 1 308 ? 34.321 71.392 18.670 1.00 23.11 316 GLY A N 1
ATOM 2373 C CA . GLY A 1 308 ? 33.338 72.459 18.571 1.00 23.62 316 GLY A CA 1
ATOM 2374 C C . GLY A 1 308 ? 33.852 73.838 18.908 1.00 21.26 316 GLY A C 1
ATOM 2375 O O . GLY A 1 308 ? 33.060 74.790 18.945 1.00 19.86 316 GLY A O 1
ATOM 2376 N N . VAL A 1 309 ? 35.158 73.989 19.085 1.00 23.63 317 VAL A N 1
ATOM 2377 C CA . VAL A 1 309 ? 35.765 75.210 19.594 1.00 24.13 317 VAL A CA 1
ATOM 2378 C C . VAL A 1 309 ? 36.871 75.644 18.638 1.00 21.74 317 VAL A C 1
ATOM 2379 O O . VAL A 1 309 ? 37.625 74.804 18.135 1.00 18.67 317 VAL A O 1
ATOM 2383 N N . VAL A 1 310 ? 36.959 76.949 18.369 1.00 18.06 318 VAL A N 1
ATOM 2384 C CA . VAL A 1 310 ? 38.086 77.513 17.629 1.00 14.59 318 VAL A CA 1
ATOM 2385 C C . VAL A 1 310 ? 39.195 77.822 18.622 1.00 19.68 318 VAL A C 1
ATOM 2386 O O . VAL A 1 310 ? 38.993 78.605 19.557 1.00 23.83 318 VAL A O 1
ATOM 2390 N N . SER A 1 311 ? 40.364 77.208 18.427 1.00 20.19 319 SER A N 1
ATOM 2391 C CA . SER A 1 311 ? 41.553 77.534 19.206 1.00 23.20 319 SER A CA 1
ATOM 2392 C C . SER A 1 311 ? 42.415 78.493 18.394 1.00 19.13 319 SER A C 1
ATOM 2393 O O . SER A 1 311 ? 42.513 78.363 17.171 1.00 18.60 319 SER A O 1
ATOM 2396 N N . ILE A 1 312 ? 43.060 79.437 19.076 1.00 20.44 320 ILE A N 1
ATOM 2397 C CA . ILE A 1 312 ? 43.930 80.415 18.425 1.00 17.65 320 ILE A CA 1
ATOM 2398 C C . ILE A 1 312 ? 45.360 80.155 18.881 1.00 20.11 320 ILE A C 1
ATOM 2399 O O . ILE A 1 312 ? 45.608 79.975 20.077 1.00 25.18 320 ILE A O 1
ATOM 2404 N N . TRP A 1 313 ? 46.296 80.133 17.935 1.00 20.97 321 TRP A N 1
ATOM 2405 C CA . TRP A 1 313 ? 47.714 79.954 18.231 1.00 20.69 321 TRP A CA 1
ATOM 2406 C 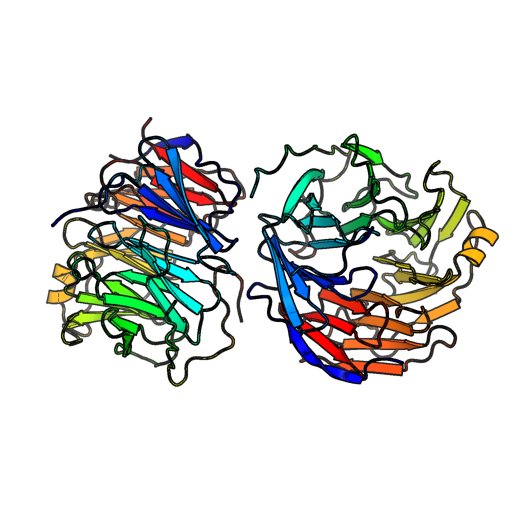C . TRP A 1 313 ? 48.461 81.199 17.779 1.00 23.24 321 TRP A C 1
ATOM 2407 O O . TRP A 1 313 ? 48.318 81.621 16.629 1.00 24.61 321 TRP A O 1
ATOM 2418 N N . ALA A 1 314 ? 49.253 81.791 18.668 1.00 23.69 322 ALA A N 1
ATOM 2419 C CA . ALA A 1 314 ? 49.951 83.012 18.298 1.00 32.82 322 ALA A CA 1
ATOM 2420 C C . ALA A 1 314 ? 51.385 82.941 18.808 1.00 47.56 322 ALA A C 1
ATOM 2421 O O . ALA A 1 314 ? 51.775 82.000 19.503 1.00 46.92 322 ALA A O 1
ATOM 2423 N N . GLN A 1 315 ? 52.200 83.917 18.422 1.00 65.11 323 GLN A N 1
ATOM 2424 C CA . GLN A 1 315 ? 53.529 83.989 19.015 1.00 79.11 323 GLN A CA 1
ATOM 2425 C C . GLN A 1 315 ? 53.543 84.831 20.290 1.00 87.57 323 GLN A C 1
ATOM 2426 O O . GLN A 1 315 ? 54.601 85.344 20.677 1.00 93.80 323 GLN A O 1
ATOM 2432 N N . ASN A 1 316 ? 52.393 84.972 20.948 1.00 86.66 324 ASN A N 1
ATOM 2433 C CA . ASN A 1 316 ? 52.268 85.751 22.172 1.00 89.01 324 ASN A CA 1
ATOM 2434 C C . ASN A 1 316 ? 53.012 85.109 23.335 1.00 90.20 324 ASN A C 1
ATOM 2435 O O . ASN A 1 316 ? 53.394 85.793 24.286 1.00 92.56 324 ASN A O 1
ATOM 2440 N N . ASN B 1 4 ? -3.019 45.264 17.564 1.00 64.44 12 ASN B N 1
ATOM 2441 C CA . ASN B 1 4 ? -2.356 44.812 16.346 1.00 61.79 12 ASN B CA 1
ATOM 2442 C C . ASN B 1 4 ? -0.843 45.077 16.367 1.00 54.64 12 ASN B C 1
ATOM 2443 O O . ASN B 1 4 ? -0.275 45.450 17.398 1.00 52.24 12 ASN B O 1
ATOM 2448 N N . TYR B 1 5 ? -0.206 44.889 15.211 1.00 49.07 13 TYR B N 1
ATOM 2449 C CA . TYR B 1 5 ? 1.245 44.899 15.080 1.00 43.71 13 TYR B CA 1
ATOM 2450 C C . TYR B 1 5 ? 1.582 45.194 13.630 1.00 42.54 13 TYR B C 1
ATOM 2451 O O . TYR B 1 5 ? 0.829 44.793 12.732 1.00 40.82 13 TYR B O 1
ATOM 2460 N N . PRO B 1 6 ? 2.689 45.879 13.360 1.00 36.16 14 PRO B N 1
ATOM 2461 C CA . PRO B 1 6 ? 3.061 46.149 11.965 1.00 39.15 14 PRO B CA 1
ATOM 2462 C C . PRO B 1 6 ? 3.448 44.874 11.236 1.00 45.64 14 PRO B C 1
ATOM 2463 O O . PRO B 1 6 ? 3.763 43.843 11.837 1.00 47.44 14 PRO B O 1
ATOM 2467 N N . GLU B 1 7 ? 3.407 44.957 9.906 1.00 42.82 15 GLU B N 1
ATOM 2468 C CA . GLU B 1 7 ? 3.739 43.806 9.086 1.00 43.36 15 GLU B CA 1
ATOM 2469 C C . GLU B 1 7 ? 4.607 44.121 7.877 1.00 42.92 15 GLU B C 1
ATOM 2470 O O . GLU B 1 7 ? 4.999 43.185 7.173 1.00 46.22 15 GLU B O 1
ATOM 2476 N N . GLU B 1 8 ? 4.931 45.384 7.608 1.00 42.16 16 GLU B N 1
ATOM 2477 C CA . GLU B 1 8 ? 5.679 45.687 6.394 1.00 42.84 16 GLU B CA 1
ATOM 2478 C C . GLU B 1 8 ? 6.426 46.999 6.554 1.00 38.28 16 GLU B C 1
ATOM 2479 O O . GLU B 1 8 ? 6.080 47.839 7.395 1.00 33.82 16 GLU B O 1
ATOM 2485 N N . ALA B 1 9 ? 7.458 47.164 5.722 1.00 35.01 17 ALA B N 1
ATOM 2486 C CA . ALA B 1 9 ? 8.254 48.382 5.755 1.00 36.66 17 ALA B CA 1
ATOM 2487 C C . ALA B 1 9 ? 7.435 49.546 5.212 1.00 38.15 17 ALA B C 1
ATOM 2488 O O . ALA B 1 9 ? 6.629 49.382 4.295 1.00 36.07 17 ALA B O 1
ATOM 2490 N N . ASP B 1 10 ? 7.653 50.736 5.778 1.00 29.47 18 ASP B N 1
ATOM 2491 C CA . ASP B 1 10 ? 6.802 51.886 5.466 1.00 29.40 18 ASP B CA 1
ATOM 2492 C C . ASP B 1 10 ? 7.616 53.179 5.418 1.00 35.31 18 ASP B C 1
ATOM 2493 O O . ASP B 1 10 ? 7.148 54.239 5.841 1.00 41.40 18 ASP B O 1
ATOM 2498 N N . GLY B 1 11 ? 8.841 53.120 4.908 1.00 34.36 19 GLY B N 1
ATOM 2499 C CA . GLY B 1 11 ? 9.614 54.330 4.695 1.00 33.35 19 GLY B CA 1
ATOM 2500 C C . GLY B 1 11 ? 10.635 54.566 5.791 1.00 31.53 19 GLY B C 1
ATOM 2501 O O . GLY B 1 11 ? 10.735 53.832 6.776 1.00 23.69 19 GLY B O 1
ATOM 2502 N N . THR B 1 12 ? 11.424 55.620 5.596 1.00 21.79 20 THR B N 1
ATOM 2503 C CA . THR B 1 12 ? 12.546 55.895 6.481 1.00 20.32 20 THR B CA 1
ATOM 2504 C C . THR B 1 12 ? 12.578 57.378 6.803 1.00 24.52 20 THR B C 1
ATOM 2505 O O . THR B 1 12 ? 11.963 58.197 6.114 1.00 25.81 20 THR B O 1
ATOM 2509 N N . LEU B 1 13 ? 13.328 57.712 7.852 1.00 17.15 21 LEU B N 1
ATOM 2510 C CA . LEU B 1 13 ? 13.570 59.090 8.275 1.00 20.31 21 LEU B CA 1
ATOM 2511 C C . LEU B 1 13 ? 15.059 59.358 8.154 1.00 27.39 21 LEU B C 1
ATOM 2512 O O . LEU B 1 13 ? 15.868 58.674 8.795 1.00 27.60 21 LEU B O 1
ATOM 2517 N N . ASP B 1 14 ? 15.414 60.349 7.347 1.00 17.91 22 ASP B N 1
ATOM 2518 C CA . ASP B 1 14 ? 16.810 60.682 7.067 1.00 21.12 22 ASP B CA 1
ATOM 2519 C C . ASP B 1 14 ? 17.248 61.841 7.954 1.00 20.36 22 ASP B C 1
ATOM 2520 O O . ASP B 1 14 ? 16.839 62.983 7.729 1.00 18.92 22 ASP B O 1
ATOM 2525 N N . CYS B 1 15 ? 18.080 61.550 8.958 1.00 14.06 23 CYS B N 1
ATOM 2526 C CA . CYS B 1 15 ? 18.582 62.590 9.859 1.00 13.64 23 CYS B CA 1
ATOM 2527 C C . CYS B 1 15 ? 19.787 63.349 9.298 1.00 17.44 23 CYS B C 1
ATOM 2528 O O . CYS B 1 15 ? 20.267 64.284 9.957 1.00 17.42 23 CYS B O 1
ATOM 2531 N N . ILE B 1 16 ? 20.281 62.945 8.126 1.00 15.18 24 ILE B N 1
ATOM 2532 C CA . ILE B 1 16 ? 21.463 63.487 7.445 1.00 15.64 24 ILE B CA 1
ATOM 2533 C C . ILE B 1 16 ? 22.713 62.932 8.116 1.00 16.67 24 ILE B C 1
ATOM 2534 O O . ILE B 1 16 ? 23.520 62.272 7.458 1.00 19.58 24 ILE B O 1
ATOM 2539 N N . SER B 1 17 ? 22.894 63.179 9.416 1.00 15.97 25 SER B N 1
ATOM 2540 C CA . SER B 1 17 ? 23.906 62.409 10.133 1.00 15.42 25 SER B CA 1
ATOM 2541 C C . SER B 1 17 ? 23.319 61.046 10.508 1.00 19.53 25 SER B C 1
ATOM 2542 O O . SER B 1 17 ? 22.177 60.733 10.162 1.00 17.94 25 SER B O 1
ATOM 2545 N N . MET B 1 18 ? 24.092 60.215 11.213 1.00 19.15 26 MET B N 1
ATOM 2546 C CA . MET B 1 18 ? 23.734 58.803 11.380 1.00 15.14 26 MET B CA 1
ATOM 2547 C C . MET B 1 18 ? 22.935 58.597 12.660 1.00 15.61 26 MET B C 1
ATOM 2548 O O . MET B 1 18 ? 23.430 58.871 13.760 1.00 17.06 26 MET B O 1
ATOM 2553 N N . ALA B 1 19 ? 21.724 58.052 12.521 1.00 13.55 27 ALA B N 1
ATOM 2554 C CA . ALA B 1 19 ? 20.885 57.789 13.688 1.00 16.94 27 ALA B CA 1
ATOM 2555 C C . ALA B 1 19 ? 21.472 56.653 14.525 1.00 16.89 27 ALA B C 1
ATOM 2556 O O . ALA B 1 19 ? 21.984 55.669 13.980 1.00 16.96 27 ALA B O 1
ATOM 2558 N N . LEU B 1 20 ? 21.392 56.786 15.858 1.00 12.90 28 LEU B N 1
ATOM 2559 C CA . LEU B 1 20 ? 21.891 55.733 16.752 1.00 14.21 28 LEU B CA 1
ATOM 2560 C C . LEU B 1 20 ? 20.852 55.260 17.767 1.00 16.35 28 LEU B C 1
ATOM 2561 O O . LEU B 1 20 ? 20.860 54.086 18.147 1.00 17.03 28 LEU B O 1
ATOM 2566 N N . THR B 1 21 ? 19.979 56.152 18.239 1.00 13.21 29 THR B N 1
ATOM 2567 C CA . THR B 1 21 ? 19.029 55.790 19.286 1.00 13.29 29 THR B CA 1
ATOM 2568 C C . THR B 1 21 ? 17.800 56.664 19.105 1.00 17.15 29 THR B C 1
ATOM 2569 O O . THR B 1 21 ? 17.886 57.755 18.538 1.00 13.55 29 THR B O 1
ATOM 2573 N N . CYS B 1 22 ? 16.639 56.178 19.547 1.00 15.39 30 CYS B N 1
ATOM 2574 C CA . CYS B 1 22 ? 15.436 56.986 19.353 1.00 13.09 30 CYS B CA 1
ATOM 2575 C C . CYS B 1 22 ? 14.391 56.647 20.410 1.00 19.87 30 CYS B C 1
ATOM 2576 O O . CYS B 1 22 ? 14.380 55.543 20.967 1.00 20.94 30 CYS B O 1
ATOM 2579 N N . THR B 1 23 ? 13.494 57.606 20.669 1.00 14.45 31 THR B N 1
ATOM 2580 C CA . THR B 1 23 ? 12.464 57.439 21.693 1.00 14.69 31 THR B CA 1
ATOM 2581 C C . THR B 1 23 ? 11.266 58.347 21.392 1.00 14.92 31 THR B C 1
ATOM 2582 O O . THR B 1 23 ? 11.426 59.509 21.011 1.00 15.85 31 THR B O 1
ATOM 2586 N N . PHE B 1 24 ? 10.068 57.805 21.580 1.00 15.58 32 PHE B N 1
ATOM 2587 C CA . PHE B 1 24 ? 8.836 58.577 21.438 1.00 17.60 32 PHE B CA 1
ATOM 2588 C C . PHE B 1 24 ? 8.501 59.338 22.720 1.00 20.28 32 PHE B C 1
ATOM 2589 O O . PHE B 1 24 ? 8.747 58.857 23.836 1.00 18.42 32 PHE B O 1
ATOM 2597 N N . ASN B 1 25 ? 7.858 60.501 22.568 1.00 20.16 33 ASN B N 1
ATOM 2598 C CA . ASN B 1 25 ? 7.260 61.116 23.746 1.00 19.28 33 ASN B CA 1
ATOM 2599 C C . ASN B 1 25 ? 6.010 60.317 24.133 1.00 20.38 33 ASN B C 1
ATOM 2600 O O . ASN B 1 25 ? 5.626 59.345 23.463 1.00 18.05 33 ASN B O 1
ATOM 2605 N N . ARG B 1 26 ? 5.387 60.713 25.252 1.00 20.78 34 ARG B N 1
ATOM 2606 C CA . ARG B 1 26 ? 4.292 59.927 25.826 1.00 24.83 34 ARG B CA 1
ATOM 2607 C C . ARG B 1 26 ? 3.158 59.703 24.841 1.00 27.56 34 ARG B C 1
ATOM 2608 O O . ARG B 1 26 ? 2.498 58.655 24.883 1.00 27.57 34 ARG B O 1
ATOM 2616 N N . TRP B 1 27 ? 2.881 60.687 23.988 1.00 21.66 35 TRP B N 1
ATOM 2617 C CA . TRP B 1 27 ? 1.740 60.632 23.087 1.00 23.16 35 TRP B CA 1
ATOM 2618 C C . TRP B 1 27 ? 2.107 60.090 21.718 1.00 25.99 35 TRP B C 1
ATOM 2619 O O . TRP B 1 27 ? 1.213 59.860 20.902 1.00 26.16 35 TRP B O 1
ATOM 2630 N N . GLY B 1 28 ? 3.394 59.874 21.463 1.00 22.21 36 GLY B N 1
ATOM 2631 C CA . GLY B 1 28 ? 3.863 59.411 20.170 1.00 19.06 36 GLY B CA 1
ATOM 2632 C C . GLY B 1 28 ? 3.757 60.428 19.059 1.00 23.72 36 GLY B C 1
ATOM 2633 O O . GLY B 1 28 ? 3.766 60.044 17.887 1.00 25.32 36 GLY B O 1
ATOM 2634 N N . THR B 1 29 ? 3.639 61.715 19.392 1.00 22.80 37 THR B N 1
ATOM 2635 C CA . THR B 1 29 ? 3.600 62.766 18.377 1.00 21.08 37 THR B CA 1
ATOM 2636 C C . THR B 1 29 ? 4.992 63.227 17.938 1.00 18.99 37 THR B C 1
ATOM 2637 O O . THR B 1 29 ? 5.119 63.817 16.850 1.00 19.24 37 THR B O 1
ATOM 2641 N N . LEU B 1 30 ? 6.033 62.977 18.741 1.00 17.23 38 LEU B N 1
ATOM 2642 C CA . LEU B 1 30 ? 7.402 63.363 18.425 1.00 16.97 38 LEU B CA 1
ATOM 2643 C C . LEU B 1 30 ? 8.319 62.164 18.627 1.00 18.45 38 LEU B C 1
ATOM 2644 O O . LEU B 1 30 ? 8.150 61.394 19.584 1.00 20.43 38 LEU B O 1
ATOM 2649 N N . LEU B 1 31 ? 9.286 62.003 17.732 1.00 17.30 39 LEU B N 1
ATOM 2650 C CA . LEU B 1 31 ? 10.300 60.957 17.861 1.00 15.90 39 LEU B CA 1
ATOM 2651 C C . LEU B 1 31 ? 11.653 61.656 17.928 1.00 17.32 39 LEU B C 1
ATOM 2652 O O . LEU B 1 31 ? 12.047 62.342 16.979 1.00 16.00 39 LEU B O 1
ATOM 2657 N N . ALA B 1 32 ? 12.334 61.545 19.073 1.00 14.54 40 ALA B N 1
ATOM 2658 C CA . ALA B 1 32 ? 13.657 62.133 19.233 1.00 15.72 40 ALA B CA 1
ATOM 2659 C C . ALA B 1 32 ? 14.686 61.105 18.795 1.00 13.23 40 ALA B C 1
ATOM 2660 O O . ALA B 1 32 ? 14.659 59.971 19.272 1.00 13.98 40 ALA B O 1
ATOM 2662 N N . VAL B 1 33 ? 15.584 61.497 17.897 1.00 13.13 41 VAL B N 1
ATOM 2663 C CA . VAL B 1 33 ? 16.588 60.588 17.358 1.00 12.02 41 VAL B CA 1
ATOM 2664 C C . VAL B 1 33 ? 17.958 61.160 17.685 1.00 16.73 41 VAL B C 1
ATOM 2665 O O . VAL B 1 33 ? 18.282 62.274 17.258 1.00 14.23 41 VAL B O 1
ATOM 2669 N N . GLY B 1 34 ? 18.760 60.404 18.435 1.00 15.83 42 GLY B N 1
ATOM 2670 C CA . GLY B 1 34 ? 20.120 60.821 18.762 1.00 13.00 42 GLY B CA 1
ATOM 2671 C C . GLY B 1 34 ? 21.096 60.259 17.739 1.00 16.21 42 GLY B C 1
ATOM 2672 O O . GLY B 1 34 ? 20.992 59.100 17.351 1.00 15.23 42 GLY B O 1
ATOM 2673 N N . CYS B 1 35 ? 22.028 61.105 17.285 1.00 13.65 43 CYS B N 1
ATOM 2674 C CA . CYS B 1 35 ? 22.884 60.796 16.135 1.00 12.78 43 CYS B CA 1
ATOM 2675 C C . CYS B 1 35 ? 24.366 60.777 16.497 1.00 16.79 43 CYS B C 1
ATOM 2676 O O . CYS B 1 35 ? 24.786 61.252 17.553 1.00 15.82 43 CYS B O 1
ATOM 2679 N N . ASN B 1 36 ? 25.162 60.243 15.564 1.00 13.87 44 ASN B N 1
ATOM 2680 C CA . ASN B 1 36 ? 26.594 60.068 15.790 1.00 15.50 44 ASN B CA 1
ATOM 2681 C C . ASN B 1 36 ? 27.335 61.396 15.860 1.00 17.32 44 ASN B C 1
ATOM 2682 O O . ASN B 1 36 ? 28.454 61.441 16.377 1.00 16.61 44 ASN B O 1
ATOM 2687 N N . ASP B 1 37 ? 26.738 62.482 15.383 1.00 14.69 45 ASP B N 1
ATOM 2688 C CA . ASP B 1 37 ? 27.410 63.771 15.448 1.00 15.11 45 ASP B CA 1
ATOM 2689 C C . ASP B 1 37 ? 26.953 64.590 16.650 1.00 17.63 45 ASP B C 1
ATOM 2690 O O . ASP B 1 37 ? 27.232 65.791 16.716 1.00 16.07 45 ASP B O 1
ATOM 2695 N N . GLY B 1 38 ? 26.268 63.958 17.609 1.00 14.91 46 GLY B N 1
ATOM 2696 C CA . GLY B 1 38 ? 25.864 64.627 18.817 1.00 13.34 46 GLY B CA 1
ATOM 2697 C C . GLY B 1 38 ? 24.563 65.388 18.705 1.00 15.49 46 GLY B C 1
ATOM 2698 O O . GLY B 1 38 ? 24.138 65.984 19.697 1.00 15.04 46 GLY B O 1
ATOM 2699 N N . ARG B 1 39 ? 23.922 65.394 17.535 1.00 13.29 47 ARG B N 1
ATOM 2700 C CA . ARG B 1 39 ? 22.656 66.109 17.386 1.00 12.58 47 ARG B CA 1
ATOM 2701 C C . ARG B 1 39 ? 21.498 65.217 17.787 1.00 17.53 47 ARG B C 1
ATOM 2702 O O . ARG B 1 39 ? 21.566 63.989 17.681 1.00 14.65 47 ARG B O 1
ATOM 2710 N N . ILE B 1 40 ? 20.423 65.853 18.246 1.00 13.44 48 ILE B N 1
ATOM 2711 C CA . ILE B 1 40 ? 19.150 65.193 18.507 1.00 13.84 48 ILE B CA 1
ATOM 2712 C C . ILE B 1 40 ? 18.173 65.763 17.487 1.00 13.62 48 ILE B C 1
ATOM 2713 O O . ILE B 1 40 ? 17.881 66.963 17.506 1.00 15.04 48 ILE B O 1
ATOM 2718 N N . VAL B 1 41 ? 17.728 64.936 16.555 1.00 11.48 49 VAL B N 1
ATOM 2719 C CA . VAL B 1 41 ? 16.780 65.364 15.539 1.00 12.91 49 VAL B CA 1
ATOM 2720 C C . VAL B 1 41 ? 15.413 64.948 16.038 1.00 13.01 49 VAL B C 1
ATOM 2721 O O . VAL B 1 41 ? 15.158 63.751 16.219 1.00 14.37 49 VAL B O 1
ATOM 2725 N N . ILE B 1 42 ? 14.545 65.926 16.278 1.00 15.50 50 ILE B N 1
ATOM 2726 C CA . ILE B 1 42 ? 13.212 65.670 16.797 1.00 18.28 50 ILE B CA 1
ATOM 2727 C C . ILE B 1 42 ? 12.239 65.754 15.632 1.00 18.27 50 ILE B C 1
ATOM 2728 O O . ILE B 1 42 ? 12.087 66.816 15.011 1.00 17.80 50 ILE B O 1
ATOM 2733 N N . TRP B 1 43 ? 11.593 64.626 15.334 1.00 13.74 51 TRP B N 1
ATOM 2734 C CA . TRP B 1 43 ? 10.687 64.488 14.212 1.00 13.61 51 TRP B CA 1
ATOM 2735 C C . TRP B 1 43 ? 9.255 64.697 14.667 1.00 15.48 51 TRP B C 1
ATOM 2736 O O . TRP B 1 43 ? 8.833 64.147 15.687 1.00 14.84 51 TRP B O 1
ATOM 2747 N N . ASP B 1 44 ? 8.518 65.467 13.881 1.00 16.98 52 ASP B N 1
ATOM 2748 C CA . ASP B 1 44 ? 7.065 65.466 13.924 1.00 18.74 52 ASP B CA 1
ATOM 2749 C C . ASP B 1 44 ? 6.635 64.134 13.329 1.00 18.74 52 ASP B C 1
ATOM 2750 O O . ASP B 1 44 ? 6.664 63.943 12.116 1.00 17.64 52 ASP B O 1
ATOM 2755 N N . PHE B 1 45 ? 6.273 63.185 14.190 1.00 17.73 53 PHE B N 1
ATOM 2756 C CA . PHE B 1 45 ? 6.030 61.831 13.706 1.00 18.21 53 PHE B CA 1
ATOM 2757 C C . PHE B 1 45 ? 4.713 61.731 12.960 1.00 22.12 53 PHE B C 1
ATOM 2758 O O . PHE B 1 45 ? 4.518 60.794 12.168 1.00 19.66 53 PHE B O 1
ATOM 2766 N N . LEU B 1 46 ? 3.802 62.683 13.185 1.00 19.82 54 LEU B N 1
ATOM 2767 C CA . LEU B 1 46 ? 2.545 62.670 12.452 1.00 20.87 54 LEU B CA 1
ATOM 2768 C C . LEU B 1 46 ? 2.738 62.972 10.974 1.00 20.39 54 LEU B C 1
ATOM 2769 O O . LEU B 1 46 ? 1.990 62.454 10.141 1.00 21.46 54 LEU B O 1
ATOM 2774 N N . THR B 1 47 ? 3.720 63.805 10.626 1.00 19.64 55 THR B N 1
ATOM 2775 C CA . THR B 1 47 ? 3.934 64.171 9.235 1.00 20.03 55 THR B CA 1
ATOM 2776 C C . THR B 1 47 ? 5.299 63.756 8.712 1.00 19.00 55 THR B C 1
ATOM 2777 O O . THR B 1 47 ? 5.556 63.927 7.510 1.00 19.61 55 THR B O 1
ATOM 2781 N N . ARG B 1 48 ? 6.145 63.166 9.562 1.00 17.90 56 ARG B N 1
ATOM 2782 C CA . ARG B 1 48 ? 7.505 62.747 9.210 1.00 19.34 56 ARG B CA 1
ATOM 2783 C C . ARG B 1 48 ? 8.324 63.913 8.673 1.00 24.78 56 ARG B C 1
ATOM 2784 O O . ARG B 1 48 ? 9.083 63.776 7.709 1.00 26.36 56 ARG B O 1
ATOM 2792 N N . GLY B 1 49 ? 8.187 65.064 9.323 1.00 20.00 57 GLY B N 1
ATOM 2793 C CA . GLY B 1 49 ? 9.047 66.198 9.038 1.00 19.86 57 GLY B CA 1
ATOM 2794 C C . GLY B 1 49 ? 9.845 66.529 10.278 1.00 18.16 57 GLY B C 1
ATOM 2795 O O . GLY B 1 49 ? 9.440 66.184 11.396 1.00 18.20 57 GLY B O 1
ATOM 2796 N N . ILE B 1 50 ? 10.982 67.197 10.109 1.00 16.61 58 ILE B N 1
ATOM 2797 C CA . ILE B 1 50 ? 11.787 67.566 11.267 1.00 18.31 58 ILE B CA 1
ATOM 2798 C C . ILE B 1 50 ? 11.118 68.731 11.979 1.00 19.80 58 ILE B C 1
ATOM 2799 O O . ILE B 1 50 ? 10.797 69.753 11.355 1.00 23.08 58 ILE B O 1
ATOM 2804 N N . ALA B 1 51 ? 10.913 68.584 13.290 1.00 19.44 59 ALA B N 1
ATOM 2805 C CA . ALA B 1 51 ? 10.324 69.652 14.095 1.00 23.96 59 ALA B CA 1
ATOM 2806 C C . ALA B 1 51 ? 11.384 70.548 14.742 1.00 25.63 59 ALA B C 1
ATOM 2807 O O . ALA B 1 51 ? 11.211 71.767 14.817 1.00 25.16 59 ALA B O 1
ATOM 2809 N N . LYS B 1 52 ? 12.493 69.977 15.193 1.00 18.13 60 LYS B N 1
ATOM 2810 C CA . LYS B 1 52 ? 13.515 70.744 15.895 1.00 19.70 60 LYS B CA 1
ATOM 2811 C C . LYS B 1 52 ? 14.780 69.908 15.883 1.00 16.36 60 LYS B C 1
ATOM 2812 O O . LYS B 1 52 ? 14.701 68.686 15.908 1.00 17.08 60 LYS B O 1
ATOM 2818 N N . ILE B 1 53 ? 15.937 70.567 15.806 1.00 14.23 61 ILE B N 1
ATOM 2819 C CA . ILE B 1 53 ? 17.221 69.886 15.989 1.00 16.23 61 ILE B CA 1
ATOM 2820 C C . ILE B 1 53 ? 17.953 70.550 17.145 1.00 16.08 61 ILE B C 1
ATOM 2821 O O . ILE B 1 53 ? 17.983 71.784 17.242 1.00 17.21 61 ILE B O 1
ATOM 2826 N N . ILE B 1 54 ? 18.546 69.736 18.017 1.00 14.31 62 ILE B N 1
ATOM 2827 C CA . ILE B 1 54 ? 19.361 70.229 19.121 1.00 16.04 62 ILE B CA 1
ATOM 2828 C C . ILE B 1 54 ? 20.784 69.737 18.918 1.00 17.02 62 ILE B C 1
ATOM 2829 O O . ILE B 1 54 ? 21.004 68.531 18.751 1.00 17.40 62 ILE B O 1
ATOM 2834 N N . SER B 1 55 ? 21.748 70.663 18.916 1.00 15.47 63 SER B N 1
ATOM 2835 C CA . SER B 1 55 ? 23.156 70.256 18.887 1.00 14.51 63 SER B CA 1
ATOM 2836 C C . SER B 1 55 ? 23.543 69.946 20.321 1.00 16.60 63 SER B C 1
ATOM 2837 O O . SER B 1 55 ? 23.953 70.826 21.088 1.00 16.46 63 SER B O 1
ATOM 2840 N N . ALA B 1 56 ? 23.393 68.680 20.696 1.00 16.11 64 ALA B N 1
ATOM 2841 C CA . ALA B 1 56 ? 23.409 68.348 22.114 1.00 14.97 64 ALA B CA 1
ATOM 2842 C C . ALA B 1 56 ? 24.809 68.082 22.644 1.00 15.17 64 ALA B C 1
ATOM 2843 O O . ALA B 1 56 ? 25.166 68.588 23.722 1.00 16.22 64 ALA B O 1
ATOM 2845 N N . HIS B 1 57 ? 25.628 67.334 21.896 1.00 14.07 65 HIS B N 1
ATOM 2846 C CA . HIS B 1 57 ? 26.915 66.864 22.399 1.00 14.24 65 HIS B CA 1
ATOM 2847 C C . HIS B 1 57 ? 27.972 66.951 21.301 1.00 16.69 65 HIS B C 1
ATOM 2848 O O . HIS B 1 57 ? 27.655 66.937 20.108 1.00 18.29 65 HIS B O 1
ATOM 2855 N N . ILE B 1 58 ? 29.229 67.075 21.725 1.00 16.08 66 ILE B N 1
ATOM 2856 C CA . ILE B 1 58 ? 30.366 66.884 20.814 1.00 18.63 66 ILE B CA 1
ATOM 2857 C C . ILE B 1 58 ? 30.398 65.445 20.312 1.00 23.01 66 ILE B C 1
ATOM 2858 O O . ILE B 1 58 ? 30.705 65.177 19.142 1.00 21.25 66 ILE B O 1
ATOM 2863 N N . HIS B 1 59 ? 30.097 64.491 21.200 1.00 18.64 67 HIS B N 1
ATOM 2864 C CA . HIS B 1 59 ? 30.219 63.068 20.923 1.00 17.52 67 HIS B CA 1
ATOM 2865 C C . HIS B 1 59 ? 28.863 62.453 20.589 1.00 15.56 67 HIS B C 1
ATOM 2866 O O . HIS B 1 59 ? 27.809 63.054 20.834 1.00 18.12 67 HIS B O 1
ATOM 2873 N N . PRO B 1 60 ? 28.869 61.247 20.011 1.00 14.63 68 PRO B N 1
ATOM 2874 C CA . PRO B 1 60 ? 27.617 60.555 19.691 1.00 13.73 68 PRO B CA 1
ATOM 2875 C C . PRO B 1 60 ? 26.635 60.518 20.855 1.00 16.93 68 PRO B C 1
ATOM 2876 O O . PRO B 1 60 ? 27.020 60.301 22.009 1.00 14.86 68 PRO B O 1
ATOM 2880 N N . VAL B 1 61 ? 25.350 60.694 20.533 1.00 13.58 69 VAL B N 1
ATOM 2881 C CA . VAL B 1 61 ? 24.266 60.518 21.498 1.00 14.01 69 VAL B CA 1
ATOM 2882 C C . VAL B 1 61 ? 24.019 59.024 21.666 1.00 16.60 69 VAL B C 1
ATOM 2883 O O . VAL B 1 61 ? 23.804 58.313 20.683 1.00 16.77 69 VAL B O 1
ATOM 2887 N N . CYS B 1 62 ? 24.030 58.536 22.906 1.00 13.08 70 CYS B N 1
ATOM 2888 C CA . CYS B 1 62 ? 23.837 57.113 23.125 1.00 13.05 70 CYS B CA 1
ATOM 2889 C C . CYS B 1 62 ? 22.597 56.772 23.941 1.00 16.07 70 CYS B C 1
ATOM 2890 O O . CYS B 1 62 ? 22.261 55.587 24.026 1.00 17.93 70 CYS B O 1
ATOM 2893 N N . SER B 1 63 ? 21.920 57.752 24.541 1.00 13.76 71 SER B N 1
ATOM 2894 C CA . SER B 1 63 ? 20.688 57.473 25.281 1.00 14.53 71 SER B CA 1
ATOM 2895 C C . SER B 1 63 ? 19.829 58.731 25.373 1.00 17.39 71 SER B C 1
ATOM 2896 O O . SER B 1 63 ? 20.351 59.837 25.496 1.00 16.07 71 SER B O 1
ATOM 2899 N N . LEU B 1 64 ? 18.502 58.545 25.365 1.00 13.09 72 LEU B N 1
ATOM 2900 C CA . LEU B 1 64 ? 17.545 59.649 25.396 1.00 13.29 72 LEU B CA 1
ATOM 2901 C C . LEU B 1 64 ? 16.310 59.229 26.174 1.00 14.23 72 LEU B C 1
ATOM 2902 O O . LEU B 1 64 ? 15.884 58.073 26.096 1.00 17.69 72 LEU B O 1
ATOM 2907 N N . CYS B 1 65 ? 15.687 60.196 26.843 1.00 12.69 73 CYS B N 1
ATOM 2908 C CA . CYS B 1 65 ? 14.420 59.940 27.525 1.00 12.01 73 CYS B CA 1
ATOM 2909 C C . CYS B 1 65 ? 13.623 61.233 27.604 1.00 10.59 73 CYS B C 1
ATOM 2910 O O . CYS B 1 65 ? 14.170 62.273 27.990 1.00 16.39 73 CYS B O 1
ATOM 2913 N N . TRP B 1 66 ? 12.330 61.162 27.287 1.00 16.32 74 TRP B N 1
ATOM 2914 C CA . TRP B 1 66 ? 11.437 62.309 27.405 1.00 17.28 74 TRP B CA 1
ATOM 2915 C C . TRP B 1 66 ? 10.900 62.427 28.826 1.00 15.60 74 TRP B C 1
ATOM 2916 O O . TRP B 1 66 ? 10.573 61.417 29.464 1.00 18.81 74 TRP B O 1
ATOM 2927 N N . SER B 1 67 ? 10.749 63.664 29.294 1.00 16.79 75 SER B N 1
ATOM 2928 C CA . SER B 1 67 ? 10.039 63.882 30.546 1.00 19.72 75 SER B CA 1
ATOM 2929 C C . SER B 1 67 ? 8.546 63.587 30.387 1.00 24.35 75 SER B C 1
ATOM 2930 O O . SER B 1 67 ? 8.001 63.555 29.281 1.00 23.20 75 SER B O 1
ATOM 2933 N N . ARG B 1 68 ? 7.871 63.390 31.523 1.00 21.78 76 ARG B N 1
ATOM 2934 C CA . ARG B 1 68 ? 6.436 63.117 31.492 1.00 25.66 76 ARG B CA 1
ATOM 2935 C C . ARG B 1 68 ? 5.667 64.219 30.768 1.00 25.05 76 ARG B C 1
ATOM 2936 O O . ARG B 1 68 ? 4.812 63.930 29.924 1.00 25.01 76 ARG B O 1
ATOM 2944 N N . ASP B 1 69 ? 5.964 65.489 31.065 1.00 22.00 77 ASP B N 1
ATOM 2945 C CA . ASP B 1 69 ? 5.208 66.577 30.453 1.00 26.33 77 ASP B CA 1
ATOM 2946 C C . ASP B 1 69 ? 5.646 66.883 29.021 1.00 28.17 77 ASP B C 1
ATOM 2947 O O . ASP B 1 69 ? 5.055 67.765 28.384 1.00 27.47 77 ASP B O 1
ATOM 2952 N N . GLY B 1 70 ? 6.644 66.175 28.504 1.00 24.98 78 GLY B N 1
ATOM 2953 C CA . GLY B 1 70 ? 7.107 66.382 27.149 1.00 22.37 78 GLY B CA 1
ATOM 2954 C C . GLY B 1 70 ? 7.959 67.610 26.928 1.00 20.04 78 GLY B C 1
ATOM 2955 O O . GLY B 1 70 ? 8.435 67.813 25.801 1.00 22.86 78 GLY B O 1
ATOM 2956 N N . HIS B 1 71 ? 8.203 68.416 27.961 1.00 20.04 79 HIS B N 1
ATOM 2957 C CA . HIS B 1 71 ? 8.940 69.664 27.774 1.00 22.64 79 HIS B CA 1
ATOM 2958 C C . HIS B 1 71 ? 10.446 69.496 27.870 1.00 24.16 79 HIS B C 1
ATOM 2959 O O . HIS B 1 71 ? 11.181 70.397 27.442 1.00 22.49 79 HIS B O 1
ATOM 2966 N N . LYS B 1 72 ? 10.916 68.372 28.416 1.00 20.35 80 LYS B N 1
ATOM 2967 C CA . LYS B 1 72 ? 12.331 68.151 28.650 1.00 18.63 80 LYS B CA 1
ATOM 2968 C C . LYS B 1 72 ? 12.748 66.832 28.033 1.00 19.53 80 LYS B C 1
ATOM 2969 O O . LYS B 1 72 ? 11.967 65.875 27.949 1.00 20.08 80 LYS B O 1
ATOM 2975 N N . LEU B 1 73 ? 13.995 66.806 27.592 1.00 16.50 81 LEU B N 1
ATOM 2976 C CA . LEU B 1 73 ? 14.672 65.597 27.150 1.00 19.29 81 LEU B CA 1
ATOM 2977 C C . LEU B 1 73 ? 15.960 65.476 27.934 1.00 19.69 81 LEU B C 1
ATOM 2978 O O . LEU B 1 73 ? 16.689 66.463 28.071 1.00 17.67 81 LEU B O 1
ATOM 2983 N N . VAL B 1 74 ? 16.268 64.283 28.426 1.00 14.17 82 VAL B N 1
ATOM 2984 C CA . VAL B 1 74 ? 17.589 64.021 28.976 1.00 13.84 82 VAL B CA 1
ATOM 2985 C C . VAL B 1 74 ? 18.348 63.134 27.990 1.00 15.77 82 VAL B C 1
ATOM 2986 O O . VAL B 1 74 ? 17.774 62.203 27.405 1.00 15.34 82 VAL B O 1
ATOM 2990 N N . SER B 1 75 ? 19.633 63.446 27.785 1.00 14.19 83 SER B N 1
ATOM 2991 C CA . SER B 1 75 ? 20.480 62.752 26.826 1.00 12.15 83 SER B CA 1
ATOM 2992 C C . SER B 1 75 ? 21.775 62.347 27.503 1.00 13.56 83 SER B C 1
ATOM 2993 O O . SER B 1 75 ? 22.174 62.914 28.526 1.00 15.34 83 SER B O 1
ATOM 2996 N N . ALA B 1 76 ? 22.435 61.363 26.910 1.00 13.55 84 ALA B N 1
ATOM 2997 C CA . ALA B 1 76 ? 23.778 60.999 27.303 1.00 15.56 84 ALA B CA 1
ATOM 2998 C C . ALA B 1 76 ? 24.631 60.878 26.053 1.00 14.55 84 ALA B C 1
ATOM 2999 O O . ALA B 1 76 ? 24.133 60.517 24.979 1.00 12.88 84 ALA B O 1
ATOM 3001 N N . SER B 1 77 ? 25.920 61.176 26.199 1.00 15.88 85 SER B N 1
ATOM 3002 C CA . SER B 1 77 ? 26.873 61.021 25.115 1.00 15.86 85 SER B CA 1
ATOM 3003 C C . SER B 1 77 ? 27.851 59.905 25.445 1.00 16.13 85 SER B C 1
ATOM 3004 O O . SER B 1 77 ? 28.005 59.505 26.603 1.00 17.77 85 SER B O 1
ATOM 3007 N N . THR B 1 78 ? 28.535 59.435 24.405 1.00 14.18 86 THR B N 1
ATOM 3008 C CA . THR B 1 78 ? 29.562 58.395 24.582 1.00 15.97 86 THR B CA 1
ATOM 3009 C C . THR B 1 78 ? 30.821 58.915 25.263 1.00 22.67 86 THR B C 1
ATOM 3010 O O . THR B 1 78 ? 31.725 58.121 25.545 1.00 22.28 86 THR B O 1
ATOM 3014 N N . ASP B 1 79 ? 30.886 60.212 25.552 1.00 18.71 87 ASP B N 1
ATOM 3015 C CA . ASP B 1 79 ? 31.939 60.834 26.341 1.00 18.41 87 ASP B CA 1
ATOM 3016 C C . ASP B 1 79 ? 31.550 60.964 27.818 1.00 16.75 87 ASP B C 1
ATOM 3017 O O . ASP B 1 79 ? 32.285 61.599 28.579 1.00 22.88 87 ASP B O 1
ATOM 3022 N N . ASN B 1 80 ? 30.411 60.383 28.222 1.00 17.42 88 ASN B N 1
ATOM 3023 C CA . ASN B 1 80 ? 29.951 60.263 29.607 1.00 18.38 88 ASN B CA 1
ATOM 3024 C C . ASN B 1 80 ? 29.297 61.544 30.133 1.00 21.14 88 ASN B C 1
ATOM 3025 O O . ASN B 1 80 ? 29.277 61.771 31.345 1.00 21.34 88 ASN B O 1
ATOM 3030 N N . ILE B 1 81 ? 28.748 62.386 29.247 1.00 17.79 89 ILE B N 1
ATOM 3031 C CA . ILE B 1 81 ? 28.011 63.586 29.643 1.00 17.07 89 ILE B CA 1
ATOM 3032 C C . ILE B 1 81 ? 26.531 63.236 29.671 1.00 18.22 89 ILE B C 1
ATOM 3033 O O . ILE B 1 81 ? 26.040 62.521 28.791 1.00 20.18 89 ILE B O 1
ATOM 3038 N N . VAL B 1 82 ? 25.817 63.741 30.673 1.00 15.50 90 VAL B N 1
ATOM 3039 C CA . VAL B 1 82 ? 24.361 63.624 30.756 1.00 12.02 90 VAL B CA 1
ATOM 3040 C C . VAL B 1 82 ? 23.798 65.032 30.865 1.00 16.38 90 VAL B C 1
ATOM 3041 O O . VAL B 1 82 ? 24.205 65.798 31.748 1.00 17.15 90 VAL B O 1
ATOM 3045 N N . SER B 1 83 ? 22.872 65.381 29.967 1.00 15.52 91 SER B N 1
ATOM 3046 C CA . SER B 1 83 ? 22.362 66.742 29.885 1.00 14.56 91 SER B CA 1
ATOM 3047 C C . SER B 1 83 ? 20.845 66.736 29.832 1.00 17.09 91 SER B C 1
ATOM 3048 O O . SER B 1 83 ? 20.242 65.848 29.224 1.00 15.19 91 SER B O 1
ATOM 3051 N N . GLN B 1 84 ? 20.228 67.741 30.451 1.00 15.04 92 GLN B N 1
ATOM 3052 C CA . GLN B 1 84 ? 18.803 67.985 30.259 1.00 17.31 92 GLN B CA 1
ATOM 3053 C C . GLN B 1 84 ? 18.599 69.149 29.299 1.00 21.73 92 GLN B C 1
ATOM 3054 O O . GLN B 1 84 ? 19.264 70.188 29.413 1.00 21.58 92 GLN B O 1
ATOM 3060 N N . TRP B 1 85 ? 17.654 68.975 28.374 1.00 15.53 93 TRP B N 1
ATOM 3061 C CA . TRP B 1 85 ? 17.339 69.963 27.351 1.00 15.72 93 TRP B CA 1
ATOM 3062 C C . TRP B 1 85 ? 15.933 70.488 27.557 1.00 22.17 93 TRP B C 1
ATOM 3063 O O . TRP B 1 85 ? 15.006 69.707 27.802 1.00 21.15 93 TRP B O 1
ATOM 3074 N N . ASP B 1 86 ? 15.783 71.802 27.456 1.00 20.35 94 ASP B N 1
ATOM 3075 C CA . ASP B 1 86 ? 14.463 72.397 27.319 1.00 23.03 94 ASP B CA 1
ATOM 3076 C C . ASP B 1 86 ? 14.097 72.328 25.849 1.00 25.83 94 ASP B C 1
ATOM 3077 O O . ASP B 1 86 ? 14.740 72.968 25.011 1.00 25.49 94 ASP B O 1
ATOM 3082 N N . VAL B 1 87 ? 13.077 71.534 25.530 1.00 20.73 95 VAL B N 1
ATOM 3083 C CA . VAL B 1 87 ? 12.851 71.166 24.141 1.00 21.43 95 VAL B CA 1
ATOM 3084 C C . VAL B 1 87 ? 12.364 72.367 23.334 1.00 27.26 95 VAL B C 1
ATOM 3085 O O . VAL B 1 87 ? 12.781 72.569 22.186 1.00 29.68 95 VAL B O 1
ATOM 3089 N N . LEU B 1 88 ? 11.508 73.198 23.929 1.00 31.89 96 LEU B N 1
ATOM 3090 C CA . LEU B 1 88 ? 10.995 74.371 23.225 1.00 35.32 96 LEU B CA 1
ATOM 3091 C C . LEU B 1 88 ? 12.129 75.300 22.800 1.00 40.53 96 LEU B C 1
ATOM 3092 O O . LEU B 1 88 ? 12.277 75.620 21.614 1.00 42.98 96 LEU B O 1
ATOM 3097 N N . SER B 1 89 ? 12.958 75.723 23.759 1.00 35.13 97 SER B N 1
ATOM 3098 C CA . SER B 1 89 ? 14.045 76.652 23.464 1.00 36.57 97 SER B CA 1
ATOM 3099 C C . SER B 1 89 ? 15.234 75.972 22.798 1.00 36.08 97 SER B C 1
ATOM 3100 O O . SER B 1 89 ? 15.988 76.630 22.073 1.00 38.58 97 SER B O 1
ATOM 3103 N N . GLY B 1 90 ? 15.430 74.679 23.036 1.00 29.78 98 GLY B N 1
ATOM 3104 C CA . GLY B 1 90 ? 16.678 74.026 22.679 1.00 31.83 98 GLY B CA 1
ATOM 3105 C C . GLY B 1 90 ? 17.822 74.253 23.651 1.00 27.14 98 GLY B C 1
ATOM 3106 O O . GLY B 1 90 ? 18.924 73.748 23.413 1.00 28.35 98 GLY B O 1
ATOM 3107 N N . ASP B 1 91 ? 17.600 74.966 24.748 1.00 22.76 99 ASP B N 1
ATOM 3108 C CA . ASP B 1 91 ? 18.690 75.287 25.661 1.00 26.18 99 ASP B CA 1
ATOM 3109 C C . ASP B 1 91 ? 19.027 74.128 26.596 1.00 23.71 99 ASP B C 1
ATOM 3110 O O . ASP B 1 91 ? 18.164 73.332 26.978 1.00 22.76 99 ASP B O 1
ATOM 3115 N N . CYS B 1 92 ? 20.297 74.072 26.996 1.00 24.72 100 CYS B N 1
ATOM 3116 C CA . CYS B 1 92 ? 20.753 73.109 27.993 1.00 22.17 100 CYS B CA 1
ATOM 3117 C C . CYS B 1 92 ? 20.461 73.643 29.393 1.00 21.28 100 CYS B C 1
ATOM 3118 O O . CYS B 1 92 ? 20.968 74.702 29.770 1.00 23.40 100 CYS B O 1
ATOM 3121 N N . ASP B 1 93 ? 19.620 72.929 30.145 1.00 19.27 101 ASP B N 1
ATOM 3122 C CA . ASP B 1 93 ? 19.329 73.308 31.524 1.00 24.82 101 ASP B CA 1
ATOM 3123 C C . ASP B 1 93 ? 20.495 72.974 32.450 1.00 27.79 101 ASP B C 1
ATOM 3124 O O . ASP B 1 93 ? 20.905 73.806 33.270 1.00 27.42 101 ASP B O 1
ATOM 3129 N N . GLN B 1 94 ? 21.040 71.759 32.334 1.00 24.50 102 GLN B N 1
ATOM 3130 C CA . GLN B 1 94 ? 22.071 71.257 33.241 1.00 31.61 102 GLN B CA 1
ATOM 3131 C C . GLN B 1 94 ? 22.912 70.201 32.537 1.00 25.54 102 GLN B C 1
ATOM 3132 O O . GLN B 1 94 ? 22.417 69.477 31.665 1.00 23.91 102 GLN B O 1
ATOM 3138 N N . ARG B 1 95 ? 24.174 70.075 32.966 1.00 20.47 103 ARG B N 1
ATOM 3139 C CA . ARG B 1 95 ? 25.049 69.001 32.493 1.00 20.12 103 ARG B CA 1
ATOM 3140 C C . ARG B 1 95 ? 25.749 68.329 33.665 1.00 21.11 103 ARG B C 1
ATOM 3141 O O . ARG B 1 95 ? 26.069 68.971 34.670 1.00 24.34 103 ARG B O 1
ATOM 3149 N N . PHE B 1 96 ? 25.982 67.026 33.515 1.00 17.96 104 PHE B N 1
ATOM 3150 C CA . PHE B 1 96 ? 26.749 66.224 34.460 1.00 18.71 104 PHE B CA 1
ATOM 3151 C C . PHE B 1 96 ? 27.810 65.435 33.703 1.00 22.55 104 PHE B C 1
ATOM 3152 O O . PHE B 1 96 ? 27.597 65.036 32.555 1.00 22.35 104 PHE B O 1
ATOM 3160 N N . ARG B 1 97 ? 28.942 65.179 34.353 1.00 21.52 105 ARG B N 1
ATOM 3161 C CA . ARG B 1 97 ? 29.978 64.320 33.788 1.00 23.65 105 ARG B CA 1
ATOM 3162 C C . ARG B 1 97 ? 30.203 63.122 34.698 1.00 22.59 105 ARG B C 1
ATOM 3163 O O . ARG B 1 97 ? 30.431 63.287 35.900 1.00 25.65 105 ARG B O 1
ATOM 3171 N N . PHE B 1 98 ? 30.128 61.927 34.124 1.00 17.36 106 PHE B N 1
ATOM 3172 C CA . PHE B 1 98 ? 30.322 60.670 34.832 1.00 17.57 106 PHE B CA 1
ATOM 3173 C C . PHE B 1 98 ? 31.685 60.091 34.480 1.00 25.95 106 PHE B C 1
ATOM 3174 O O . PHE B 1 98 ? 32.256 60.435 33.441 1.00 24.85 106 PHE B O 1
ATOM 3182 N N . PRO B 1 99 ? 32.260 59.233 35.335 1.00 23.46 107 PRO B N 1
ATOM 3183 C CA . PRO B 1 99 ? 33.615 58.736 35.072 1.00 24.50 107 PRO B CA 1
ATOM 3184 C C . PRO B 1 99 ? 33.691 57.560 34.113 1.00 25.85 107 PRO B C 1
ATOM 3185 O O . PRO B 1 99 ? 34.803 57.189 33.715 1.00 34.94 107 PRO B O 1
ATOM 3189 N N . SER B 1 100 ? 32.575 56.950 33.753 1.00 24.37 108 SER B N 1
ATOM 3190 C CA . SER B 1 100 ? 32.552 55.820 32.837 1.00 25.35 108 SER B CA 1
ATOM 3191 C C . SER B 1 100 ? 31.357 55.998 31.915 1.00 26.29 108 SER B C 1
ATOM 3192 O O . SER B 1 100 ? 30.476 56.825 32.176 1.00 24.82 108 SER B O 1
ATOM 3195 N N . PRO B 1 101 ? 31.323 55.268 30.809 1.00 25.82 109 PRO B N 1
ATOM 3196 C CA . PRO B 1 101 ? 30.288 55.534 29.814 1.00 24.25 109 PRO B CA 1
ATOM 3197 C C . PRO B 1 101 ? 28.905 55.156 30.296 1.00 25.45 109 PRO B C 1
ATOM 3198 O O . PRO B 1 101 ? 28.723 54.272 31.143 1.00 23.65 109 PRO B O 1
ATOM 3202 N N . ILE B 1 102 ? 27.932 55.853 29.732 1.00 21.13 110 ILE B N 1
ATOM 3203 C CA . ILE B 1 102 ? 26.541 55.802 30.163 1.00 17.83 110 ILE B CA 1
ATOM 3204 C C . ILE B 1 102 ? 25.804 54.815 29.276 1.00 22.84 110 ILE B C 1
ATOM 3205 O O . ILE B 1 102 ? 25.723 55.006 28.057 1.00 24.26 110 ILE B O 1
ATOM 3210 N N . LEU B 1 103 ? 25.241 53.779 29.886 1.00 17.81 111 LEU B N 1
ATOM 3211 C CA . LEU B 1 103 ? 24.443 52.827 29.123 1.00 16.00 111 LEU B CA 1
ATOM 3212 C C . LEU B 1 103 ? 22.999 53.300 28.986 1.00 20.96 111 LEU B C 1
ATOM 3213 O O . LEU B 1 103 ? 22.341 52.987 27.986 1.00 21.17 111 LEU B O 1
ATOM 3218 N N . LYS B 1 104 ? 22.500 54.070 29.949 1.00 14.44 112 LYS B N 1
ATOM 3219 C CA . LYS B 1 104 ? 21.083 54.412 29.949 1.00 14.20 112 LYS B CA 1
ATOM 3220 C C . LYS B 1 104 ? 20.824 55.630 30.828 1.00 13.04 112 LYS B C 1
ATOM 3221 O O . LYS B 1 104 ? 21.457 55.783 31.883 1.00 17.52 112 LYS B O 1
ATOM 3227 N N . VAL B 1 105 ? 19.870 56.474 30.399 1.00 13.46 113 VAL B N 1
ATOM 3228 C CA . VAL B 1 105 ? 19.279 57.524 31.226 1.00 15.02 113 VAL B CA 1
ATOM 3229 C C . VAL B 1 105 ? 17.764 57.358 31.203 1.00 17.20 113 VAL B C 1
ATOM 3230 O O . VAL B 1 105 ? 17.182 56.893 30.214 1.00 15.81 113 VAL B O 1
ATOM 3234 N N . GLN B 1 106 ? 17.127 57.690 32.321 1.00 13.35 114 GLN B N 1
ATOM 3235 C CA . GLN B 1 106 ? 15.672 57.520 32.418 1.00 14.97 114 GLN B CA 1
ATOM 3236 C C . GLN B 1 106 ? 15.101 58.477 33.458 1.00 15.77 114 GLN B C 1
ATOM 3237 O O . GLN B 1 106 ? 15.517 58.453 34.627 1.00 15.42 114 GLN B O 1
ATOM 3243 N N . TYR B 1 107 ? 14.130 59.294 33.055 1.00 14.49 115 TYR B N 1
ATOM 3244 C CA . TYR B 1 107 ? 13.410 60.092 34.037 1.00 16.33 115 TYR B CA 1
ATOM 3245 C C . TYR B 1 107 ? 12.587 59.178 34.912 1.00 16.71 115 TYR B C 1
ATOM 3246 O O . TYR B 1 107 ? 12.070 58.157 34.452 1.00 17.35 115 TYR B O 1
ATOM 3255 N N . HIS B 1 108 ? 12.427 59.576 36.171 1.00 15.35 116 HIS B N 1
ATOM 3256 C CA . HIS B 1 108 ? 11.347 59.050 36.981 1.00 16.52 116 HIS B CA 1
ATOM 3257 C C . HIS B 1 108 ? 10.028 59.353 36.267 1.00 19.55 116 HIS B C 1
ATOM 3258 O O . HIS B 1 108 ? 9.735 60.530 35.998 1.00 20.22 116 HIS B O 1
ATOM 3265 N N . PRO B 1 109 ? 9.227 58.340 35.925 1.00 18.90 117 PRO B N 1
ATOM 3266 C CA . PRO B 1 109 ? 8.052 58.588 35.077 1.00 19.99 117 PRO B CA 1
ATOM 3267 C C . PRO B 1 109 ? 7.017 59.495 35.714 1.00 24.01 117 PRO B C 1
ATOM 3268 O O . PRO B 1 109 ? 6.149 59.995 34.994 1.00 23.34 117 PRO B O 1
ATOM 3272 N N . ARG B 1 110 ? 7.080 59.730 37.031 1.00 20.61 118 ARG B N 1
ATOM 3273 C CA . ARG B 1 110 ? 6.139 60.625 37.701 1.00 19.70 118 ARG B CA 1
ATOM 3274 C C . ARG B 1 110 ? 6.824 61.741 38.482 1.00 26.14 118 ARG B C 1
ATOM 3275 O O . ARG B 1 110 ? 6.167 62.417 39.282 1.00 29.17 118 ARG B O 1
ATOM 3283 N N . ASP B 1 111 ? 8.118 61.960 38.277 1.00 23.26 119 ASP B N 1
ATOM 3284 C CA . ASP B 1 111 ? 8.806 63.075 38.935 1.00 22.16 119 ASP B CA 1
ATOM 3285 C C . ASP B 1 111 ? 10.005 63.412 38.046 1.00 21.07 119 ASP B C 1
ATOM 3286 O O . ASP B 1 111 ? 11.071 62.817 38.190 1.00 22.97 119 ASP B O 1
ATOM 3291 N N . GLN B 1 112 ? 9.810 64.350 37.116 1.00 21.33 120 GLN B N 1
ATOM 3292 C CA . GLN B 1 112 ? 10.893 64.642 36.185 1.00 24.61 120 GLN B CA 1
ATOM 3293 C C . GLN B 1 112 ? 12.011 65.461 36.810 1.00 23.69 120 GLN B C 1
ATOM 3294 O O . GLN B 1 112 ? 12.921 65.877 36.087 1.00 22.67 120 GLN B O 1
ATOM 3300 N N . ASN B 1 113 ? 11.976 65.691 38.122 1.00 20.56 121 ASN B N 1
ATOM 3301 C CA . ASN B 1 113 ? 13.147 66.208 38.824 1.00 22.83 121 ASN B CA 1
ATOM 3302 C C . ASN B 1 113 ? 14.200 65.133 39.072 1.00 23.31 121 ASN B C 1
ATOM 3303 O O . ASN B 1 113 ? 15.303 65.465 39.512 1.00 21.71 121 ASN B O 1
ATOM 3308 N N . LYS B 1 114 ? 13.902 63.861 38.794 1.00 18.44 122 LYS B N 1
ATOM 3309 C CA . LYS B 1 114 ? 14.817 62.770 39.098 1.00 16.56 122 LYS B CA 1
ATOM 3310 C C . LYS B 1 114 ? 15.164 62.002 37.829 1.00 20.91 122 LYS B C 1
ATOM 3311 O O . LYS B 1 114 ? 14.285 61.712 37.010 1.00 19.01 122 LYS B O 1
ATOM 3317 N N . VAL B 1 115 ? 16.453 61.698 37.668 1.00 16.61 123 VAL B N 1
ATOM 3318 C CA . VAL B 1 115 ? 16.973 60.972 36.515 1.00 13.69 123 VAL B CA 1
ATOM 3319 C C . VAL B 1 115 ? 17.806 59.816 37.035 1.00 15.94 123 VAL B C 1
ATOM 3320 O O . VAL B 1 115 ? 18.746 60.027 37.810 1.00 18.02 123 VAL B O 1
ATOM 3324 N N . LEU B 1 116 ? 17.467 58.608 36.594 1.00 14.00 124 LEU B N 1
ATOM 3325 C CA . LEU B 1 116 ? 18.253 57.407 36.853 1.00 13.90 124 LEU B CA 1
ATOM 3326 C C . LEU B 1 116 ? 19.281 57.235 35.738 1.00 17.67 124 LEU B C 1
ATOM 3327 O O . LEU B 1 116 ? 18.937 57.266 34.552 1.00 15.40 124 LEU B O 1
ATOM 3332 N N . VAL B 1 117 ? 20.537 57.044 36.114 1.00 15.44 125 VAL B N 1
ATOM 3333 C CA . VAL B 1 117 ? 21.625 56.918 35.152 1.00 14.44 125 VAL B CA 1
ATOM 3334 C C . VAL B 1 117 ? 22.336 55.602 35.420 1.00 17.34 125 VAL B C 1
ATOM 3335 O O . VAL B 1 117 ? 22.669 55.305 36.575 1.00 16.85 125 VAL B O 1
ATOM 3339 N N . CYS B 1 118 ? 22.606 54.833 34.355 1.00 14.82 126 CYS B N 1
ATOM 3340 C CA . CYS B 1 118 ? 23.328 53.567 34.479 1.00 15.92 126 CYS B CA 1
ATOM 3341 C C . CYS B 1 118 ? 24.703 53.663 33.824 1.00 16.87 126 CYS B C 1
ATOM 3342 O O . CYS B 1 118 ? 24.826 53.453 32.604 1.00 18.97 126 CYS B O 1
ATOM 3345 N N . PRO B 1 119 ? 25.762 53.962 34.572 1.00 15.74 127 PRO B N 1
ATOM 3346 C CA . PRO B 1 119 ? 27.113 53.917 33.999 1.00 19.18 127 PRO B CA 1
ATOM 3347 C C . PRO B 1 119 ? 27.650 52.496 33.988 1.00 23.56 127 PRO B C 1
ATOM 3348 O O . PRO B 1 119 ? 27.189 51.632 34.735 1.00 25.42 127 PRO B O 1
ATOM 3352 N N . MET B 1 120 ? 28.662 52.276 33.137 1.00 21.52 128 MET B N 1
ATOM 3353 C CA . MET B 1 120 ? 29.327 50.976 33.051 1.00 24.93 128 MET B CA 1
ATOM 3354 C C . MET B 1 120 ? 30.134 50.689 34.309 1.00 23.58 128 MET B C 1
ATOM 3355 O O . MET B 1 120 ? 30.741 51.595 34.889 1.00 26.59 128 MET B O 1
ATOM 3360 N N . LYS B 1 121 ? 30.177 49.410 34.697 1.00 18.45 129 LYS B N 1
ATOM 3361 C CA . LYS B 1 121 ? 31.028 48.935 35.790 1.00 24.38 129 LYS B CA 1
ATOM 3362 C C . LYS B 1 121 ? 30.796 49.745 37.059 1.00 26.26 129 LYS B C 1
ATOM 3363 O O . LYS B 1 121 ? 31.733 50.091 37.783 1.00 24.11 129 LYS B O 1
ATOM 3369 N N . SER B 1 122 ? 29.558 50.083 37.322 1.00 24.72 130 SER B N 1
ATOM 3370 C CA . SER B 1 122 ? 29.218 50.953 38.414 1.00 24.91 130 SER B CA 1
ATOM 3371 C C . SER B 1 122 ? 27.836 50.613 38.919 1.00 22.60 130 SER B C 1
ATOM 3372 O O . SER B 1 122 ? 27.019 50.125 38.201 1.00 22.15 130 SER B O 1
ATOM 3375 N N . ALA B 1 123 ? 27.545 51.004 40.136 1.00 20.75 131 ALA B N 1
ATOM 3376 C CA . ALA B 1 123 ? 26.196 51.070 40.586 1.00 19.97 131 ALA B CA 1
ATOM 3377 C C . ALA B 1 123 ? 25.456 52.152 39.792 1.00 20.13 131 ALA B C 1
ATOM 3378 O O . ALA B 1 123 ? 26.001 53.143 39.439 1.00 19.70 131 ALA B O 1
ATOM 3380 N N . PRO B 1 124 ? 24.158 51.986 39.649 1.00 17.10 132 PRO B N 1
ATOM 3381 C CA . PRO B 1 124 ? 23.327 53.064 39.140 1.00 16.76 132 PRO B CA 1
ATOM 3382 C C . PRO B 1 124 ? 23.297 54.267 40.099 1.00 19.47 132 PRO B C 1
ATOM 3383 O O . PRO B 1 124 ? 23.509 54.208 41.262 1.00 17.60 132 PRO B O 1
ATOM 3387 N N . VAL B 1 125 ? 23.027 55.400 39.477 1.00 30.00 133 VAL B N 1
ATOM 3388 C CA . VAL B 1 125 ? 23.048 56.649 40.137 1.00 30.00 133 VAL B CA 1
ATOM 3389 C C . VAL B 1 125 ? 21.747 57.383 39.850 1.00 30.00 133 VAL B C 1
ATOM 3390 O O . VAL B 1 125 ? 21.315 57.467 38.748 1.00 30.00 133 VAL B O 1
ATOM 3394 N N . MET B 1 126 ? 21.175 57.955 40.905 1.00 30.00 134 MET B N 1
ATOM 3395 C CA . MET B 1 126 ? 20.016 58.821 40.770 1.00 30.00 134 MET B CA 1
ATOM 3396 C C . MET B 1 126 ? 20.402 60.282 40.980 1.00 30.00 134 MET B C 1
ATOM 3397 O O . MET B 1 126 ? 20.974 60.654 42.005 1.00 30.00 134 MET B O 1
ATOM 3402 N N . LEU B 1 127 ? 20.073 61.096 39.986 1.00 30.00 135 LEU B N 1
ATOM 3403 C CA . LEU B 1 127 ? 20.261 62.533 40.020 1.00 30.00 135 LEU B CA 1
ATOM 3404 C C . LEU B 1 127 ? 19.003 63.273 40.458 1.00 30.00 135 LEU B C 1
ATOM 3405 O O . LEU B 1 127 ? 17.927 62.920 40.105 1.00 30.00 135 LEU B O 1
ATOM 3410 N N . THR B 1 128 ? 19.175 64.323 41.264 1.00 20.11 136 THR B N 1
ATOM 3411 C CA . THR B 1 128 ? 18.084 65.242 41.450 1.00 21.16 136 THR B CA 1
ATOM 3412 C C . THR B 1 128 ? 18.476 66.563 40.853 1.00 21.24 136 THR B C 1
ATOM 3413 O O . THR B 1 128 ? 19.429 67.120 41.224 1.00 25.56 136 THR B O 1
ATOM 3417 N N . LEU B 1 129 ? 17.738 67.002 39.875 1.00 20.91 137 LEU B N 1
ATOM 3418 C CA . LEU B 1 129 ? 18.104 68.142 39.070 1.00 23.80 137 LEU B CA 1
ATOM 3419 C C . LEU B 1 129 ? 18.088 69.470 39.799 1.00 27.85 137 LEU B C 1
ATOM 3420 O O . LEU B 1 129 ? 18.909 70.292 39.545 1.00 29.81 137 LEU B O 1
ATOM 3425 N N . SER B 1 130 ? 17.118 69.658 40.667 1.00 25.79 138 SER B N 1
ATOM 3426 C CA . SER B 1 130 ? 16.890 70.958 41.280 1.00 29.58 138 SER B CA 1
ATOM 3427 C C . SER B 1 130 ? 18.089 71.383 42.083 1.00 35.88 138 SER B C 1
ATOM 3428 O O . SER B 1 130 ? 18.457 72.517 42.043 1.00 35.85 138 SER B O 1
ATOM 3431 N N . ASP B 1 131 ? 18.708 70.461 42.794 1.00 31.36 139 ASP B N 1
ATOM 3432 C CA . ASP B 1 131 ? 19.905 70.783 43.516 1.00 36.77 139 ASP B CA 1
ATOM 3433 C C . ASP B 1 131 ? 21.170 70.181 42.953 1.00 33.48 139 ASP B C 1
ATOM 3434 O O . ASP B 1 131 ? 22.174 70.251 43.563 1.00 32.84 139 ASP B O 1
ATOM 3439 N N . SER B 1 132 ? 21.072 69.476 41.841 1.00 26.94 140 SER B N 1
ATOM 3440 C CA . SER B 1 132 ? 22.201 68.825 41.196 1.00 27.45 140 SER B CA 1
ATOM 3441 C C . SER B 1 132 ? 22.937 67.811 42.055 1.00 23.49 140 SER B C 1
ATOM 3442 O O . SER B 1 132 ? 24.081 67.619 41.875 1.00 31.57 140 SER B O 1
ATOM 3445 N N . LYS B 1 133 ? 22.243 67.143 42.938 1.00 25.57 141 LYS B N 1
ATOM 3446 C CA . LYS B 1 133 ? 22.828 66.118 43.755 1.00 27.42 141 LYS B CA 1
ATOM 3447 C C . LYS B 1 133 ? 22.652 64.737 43.153 1.00 26.64 141 LYS B C 1
ATOM 3448 O O . LYS B 1 133 ? 21.887 64.557 42.272 1.00 24.47 141 LYS B O 1
ATOM 3454 N N . HIS B 1 134 ? 23.398 63.786 43.657 1.00 23.62 142 HIS B N 1
ATOM 3455 C CA . HIS B 1 134 ? 23.217 62.418 43.243 1.00 20.68 142 HIS B CA 1
ATOM 3456 C C . HIS B 1 134 ? 23.341 61.474 44.393 1.00 24.99 142 HIS B C 1
ATOM 3457 O O . HIS B 1 134 ? 23.990 61.767 45.343 1.00 23.99 142 HIS B O 1
ATOM 3464 N N . VAL B 1 135 ? 22.684 60.336 44.283 1.00 20.46 143 VAL B N 1
ATOM 3465 C CA . VAL B 1 135 ? 22.911 59.234 45.179 1.00 19.80 143 VAL B CA 1
ATOM 3466 C C . VAL B 1 135 ? 23.242 57.937 44.467 1.00 21.87 143 VAL B C 1
ATOM 3467 O O . VAL B 1 135 ? 22.729 57.662 43.428 1.00 21.22 143 VAL B O 1
ATOM 3471 N N . VAL B 1 136 ? 24.138 57.170 45.051 1.00 18.46 144 VAL B N 1
ATOM 3472 C CA . VAL B 1 136 ? 24.554 55.948 44.437 1.00 16.92 144 VAL B CA 1
ATOM 3473 C C . VAL B 1 136 ? 23.669 54.835 44.958 1.00 26.25 144 VAL B C 1
ATOM 3474 O O . VAL B 1 136 ? 23.550 54.670 46.137 1.00 27.59 144 VAL B O 1
ATOM 3478 N N . LEU B 1 137 ? 23.023 54.105 44.073 1.00 19.99 145 LEU B N 1
ATOM 3479 C CA . LEU B 1 137 ? 22.167 53.015 44.497 1.00 19.92 145 LEU B CA 1
ATOM 3480 C C . LEU B 1 137 ? 22.962 51.820 45.060 1.00 18.78 145 LEU B C 1
ATOM 3481 O O . LEU B 1 137 ? 24.043 51.570 44.677 1.00 20.29 145 LEU B O 1
ATOM 3486 N N . PRO B 1 138 ? 22.320 51.041 45.898 1.00 19.59 146 PRO B N 1
ATOM 3487 C CA . PRO B 1 138 ? 22.917 49.804 46.377 1.00 18.73 146 PRO B CA 1
ATOM 3488 C C . PRO B 1 138 ? 22.997 48.733 45.313 1.00 18.16 146 PRO B C 1
ATOM 3489 O O . PRO B 1 138 ? 22.286 48.766 44.364 1.00 22.95 146 PRO B O 1
ATOM 3493 N N . VAL B 1 139 ? 23.896 47.806 45.527 1.00 19.56 147 VAL B N 1
ATOM 3494 C CA . VAL B 1 139 ? 24.159 46.713 44.624 1.00 23.41 147 VAL B CA 1
ATOM 3495 C C . VAL B 1 139 ? 24.318 45.395 45.396 1.00 28.24 147 VAL B C 1
ATOM 3496 O O . VAL B 1 139 ? 24.493 45.389 46.572 1.00 27.50 147 VAL B O 1
ATOM 3500 N N . ASP B 1 140 ? 24.216 44.292 44.685 1.00 25.17 148 ASP B N 1
ATOM 3501 C CA . ASP B 1 140 ? 24.460 42.962 45.226 1.00 26.84 148 ASP B CA 1
ATOM 3502 C C . ASP B 1 140 ? 25.665 42.314 44.535 1.00 31.75 148 ASP B C 1
ATOM 3503 O O . ASP B 1 140 ? 26.174 42.831 43.571 1.00 34.00 148 ASP B O 1
ATOM 3508 N N . ASP B 1 141 ? 26.181 41.249 45.127 1.00 32.91 149 ASP B N 1
ATOM 3509 C CA . ASP B 1 141 ? 27.283 40.400 44.624 1.00 36.44 149 ASP B CA 1
ATOM 3510 C C . ASP B 1 141 ? 28.668 41.046 44.661 1.00 39.58 149 ASP B C 1
ATOM 3511 O O . ASP B 1 141 ? 29.567 40.578 45.307 1.00 38.43 149 ASP B O 1
ATOM 3516 N N . ASP B 1 142 ? 28.826 42.129 43.951 1.00 41.45 150 ASP B N 1
ATOM 3517 C CA . ASP B 1 142 ? 30.081 42.756 43.764 1.00 46.83 150 ASP B CA 1
ATOM 3518 C C . ASP B 1 142 ? 29.847 44.209 43.430 1.00 45.09 150 ASP B C 1
ATOM 3519 O O . ASP B 1 142 ? 28.866 44.563 42.821 1.00 40.36 150 ASP B O 1
ATOM 3524 N N . SER B 1 143 ? 30.797 45.032 43.803 1.00 42.65 151 SER B N 1
ATOM 3525 C CA . SER B 1 143 ? 30.710 46.454 43.580 1.00 40.71 151 SER B CA 1
ATOM 3526 C C . SER B 1 143 ? 30.824 46.877 42.128 1.00 40.87 151 SER B C 1
ATOM 3527 O O . SER B 1 143 ? 30.347 47.915 41.759 1.00 41.63 151 SER B O 1
ATOM 3530 N N . ASP B 1 144 ? 31.535 46.096 41.344 1.00 39.16 152 ASP B N 1
ATOM 3531 C CA . ASP B 1 144 ? 32.022 46.521 40.055 1.00 44.95 152 ASP B CA 1
ATOM 3532 C C . ASP B 1 144 ? 31.342 45.844 38.830 1.00 44.23 152 ASP B C 1
ATOM 3533 O O . ASP B 1 144 ? 31.854 45.881 37.752 1.00 44.87 152 ASP B O 1
ATOM 3538 N N . LEU B 1 145 ? 30.217 45.207 39.027 1.00 38.31 153 LEU B N 1
ATOM 3539 C CA . LEU B 1 145 ? 29.545 44.553 37.912 1.00 37.57 153 LEU B CA 1
ATOM 3540 C C . LEU B 1 145 ? 28.796 45.571 37.068 1.00 34.74 153 LEU B C 1
ATOM 3541 O O . LEU B 1 145 ? 28.375 46.623 37.557 1.00 32.35 153 LEU B O 1
ATOM 3546 N N . ASN B 1 146 ? 28.612 45.246 35.790 1.00 28.03 154 ASN B N 1
ATOM 3547 C CA . ASN B 1 146 ? 27.657 46.007 34.998 1.00 28.76 154 ASN B CA 1
ATOM 3548 C C . ASN B 1 146 ? 26.253 45.797 35.552 1.00 24.97 154 ASN B C 1
ATOM 3549 O O . ASN B 1 146 ? 25.816 44.664 35.779 1.00 27.73 154 ASN B O 1
ATOM 3554 N N . VAL B 1 147 ? 25.554 46.901 35.775 1.00 22.80 155 VAL B N 1
ATOM 3555 C CA . VAL B 1 147 ? 24.214 46.895 36.342 1.00 20.05 155 VAL B CA 1
ATOM 3556 C C . VAL B 1 147 ? 23.319 47.722 35.430 1.00 18.38 155 VAL B C 1
ATOM 3557 O O . VAL B 1 147 ? 23.648 48.868 35.102 1.00 20.90 155 VAL B O 1
ATOM 3561 N N . VAL B 1 148 ? 22.197 47.147 35.004 1.00 20.00 156 VAL B N 1
ATOM 3562 C CA . VAL B 1 148 ? 21.172 47.921 34.314 1.00 17.70 156 VAL B CA 1
ATOM 3563 C C . VAL B 1 148 ? 19.993 48.094 35.268 1.00 17.88 156 VAL B C 1
ATOM 3564 O O . VAL B 1 148 ? 19.850 47.368 36.258 1.00 20.74 156 VAL B O 1
ATOM 3568 N N . ALA B 1 149 ? 19.144 49.083 34.974 1.00 18.58 157 ALA B N 1
ATOM 3569 C CA . ALA B 1 149 ? 18.064 49.399 35.899 1.00 18.11 157 ALA B CA 1
ATOM 3570 C C . ALA B 1 149 ? 16.938 50.091 35.152 1.00 20.83 157 ALA B C 1
ATOM 3571 O O . ALA B 1 149 ? 17.134 50.653 34.071 1.00 21.54 157 ALA B O 1
ATOM 3573 N N . SER B 1 150 ? 15.757 50.052 35.760 1.00 18.08 158 SER B N 1
ATOM 3574 C CA . SER B 1 150 ? 14.594 50.757 35.249 1.00 15.11 158 SER B CA 1
ATOM 3575 C C . SER B 1 150 ? 13.658 51.090 36.393 1.00 14.30 158 SER B C 1
ATOM 3576 O O . SER B 1 150 ? 13.471 50.274 37.300 1.00 16.71 158 SER B O 1
ATOM 3579 N N . PHE B 1 151 ? 13.043 52.273 36.327 1.00 15.29 159 PHE B N 1
ATOM 3580 C CA . PHE B 1 151 ? 11.828 52.509 37.100 1.00 17.27 159 PHE B CA 1
ATOM 3581 C C . PHE B 1 151 ? 10.715 51.585 36.621 1.00 21.74 159 PHE B C 1
ATOM 3582 O O . PHE B 1 151 ? 10.607 51.276 35.424 1.00 20.36 159 PHE B O 1
ATOM 3590 N N . ASP B 1 152 ? 9.821 51.217 37.540 1.00 17.70 160 ASP B N 1
ATOM 3591 C CA . ASP B 1 152 ? 8.587 50.566 37.109 1.00 18.29 160 ASP B CA 1
ATOM 3592 C C . ASP B 1 152 ? 7.661 51.642 36.529 1.00 21.90 160 ASP B C 1
ATOM 3593 O O . ASP B 1 152 ? 8.060 52.796 36.348 1.00 18.54 160 ASP B O 1
ATOM 3598 N N . ARG B 1 153 ? 6.425 51.272 36.187 1.00 23.71 161 ARG B N 1
ATOM 3599 C CA . ARG B 1 153 ? 5.591 52.180 35.395 1.00 23.39 161 ARG B CA 1
ATOM 3600 C C . ARG B 1 153 ? 5.286 53.463 36.155 1.00 24.21 161 ARG B C 1
ATOM 3601 O O . ARG B 1 153 ? 5.336 54.561 35.584 1.00 23.69 161 ARG B O 1
ATOM 3609 N N . ARG B 1 154 ? 4.961 53.342 37.438 1.00 26.08 162 ARG B N 1
ATOM 3610 C CA . ARG B 1 154 ? 4.664 54.487 38.287 1.00 26.91 162 ARG B CA 1
ATOM 3611 C C . ARG B 1 154 ? 5.907 55.137 38.884 1.00 24.97 162 ARG B C 1
ATOM 3612 O O . ARG B 1 154 ? 5.799 56.217 39.472 1.00 25.79 162 ARG B O 1
ATOM 3620 N N . GLY B 1 155 ? 7.077 54.515 38.765 1.00 19.47 163 GLY B N 1
ATOM 3621 C CA . GLY B 1 155 ? 8.255 55.060 39.417 1.00 18.02 163 GLY B CA 1
ATOM 3622 C C . GLY B 1 155 ? 8.317 54.792 40.907 1.00 21.15 163 GLY B C 1
ATOM 3623 O O . GLY B 1 155 ? 9.190 55.343 41.587 1.00 22.46 163 GLY B O 1
ATOM 3624 N N . GLU B 1 156 ? 7.425 53.948 41.434 1.00 18.44 164 GLU B N 1
ATOM 3625 C CA . GLU B 1 156 ? 7.429 53.654 42.864 1.00 23.04 164 GLU B CA 1
ATOM 3626 C C . GLU B 1 156 ? 8.606 52.768 43.254 1.00 20.32 164 GLU B C 1
ATOM 3627 O O . GLU B 1 156 ? 9.033 52.775 44.418 1.00 20.61 164 GLU B O 1
ATOM 3633 N N . TYR B 1 157 ? 9.102 51.976 42.315 1.00 18.01 165 TYR B N 1
ATOM 3634 C CA . TYR B 1 157 ? 10.214 51.064 42.550 1.00 17.86 165 TYR B CA 1
ATOM 3635 C C . TYR B 1 157 ? 11.249 51.205 41.445 1.00 22.58 165 TYR B C 1
ATOM 3636 O O . TYR B 1 157 ? 10.930 51.593 40.313 1.00 18.66 165 TYR B O 1
ATOM 3645 N N . ILE B 1 158 ? 12.493 50.878 41.794 1.00 17.78 166 ILE B N 1
ATOM 3646 C CA . ILE B 1 158 ? 13.593 50.762 40.847 1.00 16.17 166 ILE B CA 1
ATOM 3647 C C . ILE B 1 158 ? 13.993 49.298 40.817 1.00 16.61 166 ILE B C 1
ATOM 3648 O O . ILE B 1 158 ? 14.311 48.713 41.861 1.00 19.32 166 ILE B O 1
ATOM 3653 N N . TYR B 1 159 ? 13.991 48.711 39.631 1.00 18.25 167 TYR B N 1
ATOM 3654 C CA . TYR B 1 159 ? 14.480 47.355 39.436 1.00 17.38 167 TYR B CA 1
ATOM 3655 C C . TYR B 1 159 ? 15.893 47.428 38.877 1.00 17.43 167 TYR B C 1
ATOM 3656 O O . TYR B 1 159 ? 16.147 48.152 37.907 1.00 19.06 167 TYR B O 1
ATOM 3665 N N . THR B 1 160 ? 16.815 46.700 39.489 1.00 16.62 168 THR B N 1
ATOM 3666 C CA . THR B 1 160 ? 18.165 46.640 38.959 1.00 18.02 168 THR B CA 1
ATOM 3667 C C . THR B 1 160 ? 18.503 45.191 38.656 1.00 19.19 168 THR B C 1
ATOM 3668 O O . THR B 1 160 ? 17.952 44.271 39.273 1.00 19.70 168 THR B O 1
ATOM 3672 N N . GLY B 1 161 ? 19.408 44.999 37.702 1.00 17.95 169 GLY B N 1
ATOM 3673 C CA . GLY B 1 161 ? 19.866 43.663 37.363 1.00 20.26 169 GLY B CA 1
ATOM 3674 C C . GLY B 1 161 ? 21.342 43.654 37.039 1.00 20.65 169 GLY B C 1
ATOM 3675 O O . GLY B 1 161 ? 21.804 44.539 36.310 1.00 19.77 169 GLY B O 1
ATOM 3676 N N . ASN B 1 162 ? 22.095 42.673 37.542 1.00 22.12 170 ASN B N 1
ATOM 3677 C CA . ASN B 1 162 ? 23.545 42.697 37.387 1.00 23.51 170 ASN B CA 1
ATOM 3678 C C . ASN B 1 162 ? 24.015 41.537 36.513 1.00 28.18 170 ASN B C 1
ATOM 3679 O O . ASN B 1 162 ? 23.226 40.728 36.005 1.00 24.51 170 ASN B O 1
ATOM 3684 N N . ALA B 1 163 ? 25.331 41.479 36.332 1.00 29.38 171 ALA B N 1
ATOM 3685 C CA . ALA B 1 163 ? 25.953 40.539 35.414 1.00 34.14 171 ALA B CA 1
ATOM 3686 C C . ALA B 1 163 ? 25.945 39.113 35.938 1.00 35.38 171 ALA B C 1
ATOM 3687 O O . ALA B 1 163 ? 26.366 38.207 35.213 1.00 31.37 171 ALA B O 1
ATOM 3689 N N . LYS B 1 164 ? 25.497 38.886 37.172 1.00 31.20 172 LYS B N 1
ATOM 3690 C CA . LYS B 1 164 ? 25.333 37.539 37.696 1.00 33.02 172 LYS B CA 1
ATOM 3691 C C . LYS B 1 164 ? 23.861 37.164 37.828 1.00 31.01 172 LYS B C 1
ATOM 3692 O O . LYS B 1 164 ? 23.522 36.218 38.547 1.00 33.13 172 LYS B O 1
ATOM 3698 N N . GLY B 1 165 ? 22.981 37.894 37.147 1.00 25.05 173 GLY B N 1
ATOM 3699 C CA . GLY B 1 165 ? 21.580 37.544 37.106 1.00 27.41 173 GLY B CA 1
ATOM 3700 C C . GLY B 1 165 ? 20.749 37.991 38.283 1.00 26.83 173 GLY B C 1
ATOM 3701 O O . GLY B 1 165 ? 19.582 37.592 38.384 1.00 25.22 173 GLY B O 1
ATOM 3702 N N . LYS B 1 166 ? 21.297 38.800 39.185 1.00 24.69 174 LYS B N 1
ATOM 3703 C CA . LYS B 1 166 ? 20.559 39.193 40.373 1.00 24.94 174 LYS B CA 1
ATOM 3704 C C . LYS B 1 166 ? 19.678 40.393 40.059 1.00 22.85 174 LYS B C 1
ATOM 3705 O O . LYS B 1 166 ? 20.170 41.424 39.587 1.00 21.95 174 LYS B O 1
ATOM 3711 N N . ILE B 1 167 ? 18.385 40.263 40.345 1.00 21.17 175 ILE B N 1
ATOM 3712 C CA . ILE B 1 167 ? 17.433 41.365 40.256 1.00 20.64 175 ILE B CA 1
ATOM 3713 C C . ILE B 1 167 ? 17.142 41.874 41.663 1.00 21.55 175 ILE B C 1
ATOM 3714 O O . ILE B 1 167 ? 16.777 41.088 42.547 1.00 24.49 175 ILE B O 1
ATOM 3719 N N . LEU B 1 168 ? 17.278 43.187 41.869 1.00 20.28 176 LEU B N 1
ATOM 3720 C CA . LEU B 1 168 ? 16.880 43.848 43.107 1.00 21.15 176 LEU B CA 1
ATOM 3721 C C . LEU B 1 168 ? 15.710 44.780 42.831 1.00 23.30 176 LEU B C 1
ATOM 3722 O O . LEU B 1 168 ? 15.705 45.491 41.821 1.00 21.96 176 LEU B O 1
ATOM 3727 N N . VAL B 1 169 ? 14.720 44.771 43.722 1.00 21.12 177 VAL B N 1
ATOM 3728 C CA . VAL B 1 169 ? 13.591 45.701 43.663 1.00 16.91 177 VAL B CA 1
ATOM 3729 C C . VAL B 1 169 ? 13.699 46.631 44.863 1.00 21.12 177 VAL B C 1
ATOM 3730 O O . VAL B 1 169 ? 13.616 46.186 46.014 1.00 22.74 177 VAL B O 1
ATOM 3734 N N . LEU B 1 170 ? 13.877 47.917 44.592 1.00 17.99 178 LEU B N 1
ATOM 3735 C CA . LEU B 1 170 ? 14.144 48.915 45.612 1.00 18.08 178 LEU B CA 1
ATOM 3736 C C . LEU B 1 170 ? 13.000 49.905 45.634 1.00 18.53 178 LEU B C 1
ATOM 3737 O O . LEU B 1 170 ? 12.556 50.357 44.577 1.00 19.94 178 LEU B O 1
ATOM 3742 N N . LYS B 1 171 ? 12.539 50.264 46.829 1.00 20.01 179 LYS B N 1
ATOM 3743 C CA . LYS B 1 171 ? 11.640 51.405 46.936 1.00 23.82 179 LYS B CA 1
ATOM 3744 C C . LYS B 1 171 ? 12.368 52.647 46.453 1.00 23.90 179 LYS B C 1
ATOM 3745 O O . LYS B 1 171 ? 13.491 52.930 46.888 1.00 22.42 179 LYS B O 1
ATOM 3751 N N . THR B 1 172 ? 11.720 53.408 45.572 1.00 19.08 180 THR B N 1
ATOM 3752 C CA . THR B 1 172 ? 12.401 54.541 44.944 1.00 17.65 180 THR B CA 1
ATOM 3753 C C . THR B 1 172 ? 12.862 55.581 45.969 1.00 23.05 180 THR B C 1
ATOM 3754 O O . THR B 1 172 ? 13.984 56.095 45.885 1.00 29.89 180 THR B O 1
ATOM 3758 N N . ASP B 1 173 ? 12.022 55.913 46.941 1.00 21.13 181 ASP B N 1
ATOM 3759 C CA . ASP B 1 173 ? 12.430 57.010 47.821 1.00 32.37 181 ASP B CA 1
ATOM 3760 C C . ASP B 1 173 ? 13.402 56.542 48.907 1.00 32.98 181 ASP B C 1
ATOM 3761 O O . ASP B 1 173 ? 14.463 57.143 49.114 1.00 31.54 181 ASP B O 1
ATOM 3766 N N . SER B 1 174 ? 13.080 55.460 49.585 1.00 24.90 182 SER B N 1
ATOM 3767 C CA . SER B 1 174 ? 13.882 55.029 50.724 1.00 23.87 182 SER B CA 1
ATOM 3768 C C . SER B 1 174 ? 15.036 54.118 50.334 1.00 23.24 182 SER B C 1
ATOM 3769 O O . SER B 1 174 ? 15.917 53.879 51.169 1.00 24.36 182 SER B O 1
ATOM 3772 N N . GLN B 1 175 ? 15.014 53.577 49.118 1.00 19.26 183 GLN B N 1
ATOM 3773 C CA . GLN B 1 175 ? 15.940 52.549 48.626 1.00 22.41 183 GLN B CA 1
ATOM 3774 C C . GLN B 1 175 ? 15.876 51.251 49.431 1.00 24.52 183 GLN B C 1
ATOM 3775 O O . GLN B 1 175 ? 16.782 50.421 49.330 1.00 23.14 183 GLN B O 1
ATOM 3781 N N . ASP B 1 176 ? 14.813 51.031 50.210 1.00 19.98 184 ASP B N 1
ATOM 3782 C CA . ASP B 1 176 ? 14.654 49.748 50.891 1.00 20.77 184 ASP B CA 1
ATOM 3783 C C . ASP B 1 176 ? 14.498 48.611 49.878 1.00 23.36 184 ASP B C 1
ATOM 3784 O O . ASP B 1 176 ? 13.792 48.741 48.877 1.00 20.60 184 ASP B O 1
ATOM 3789 N N . LEU B 1 177 ? 15.166 47.483 50.139 1.00 23.97 185 LEU B N 1
ATOM 3790 C CA . LEU B 1 177 ? 15.045 46.307 49.275 1.00 23.09 185 LEU B CA 1
ATOM 3791 C C . LEU B 1 177 ? 13.767 45.555 49.634 1.00 24.51 185 LEU B C 1
ATOM 3792 O O . LEU B 1 177 ? 13.682 44.949 50.705 1.00 24.57 185 LEU B O 1
ATOM 3797 N N . VAL B 1 178 ? 12.772 45.574 48.741 1.00 22.65 186 VAL B N 1
ATOM 3798 C CA . VAL B 1 178 ? 11.494 44.932 49.029 1.00 27.11 186 VAL B CA 1
ATOM 3799 C C . VAL B 1 178 ? 11.365 43.552 48.402 1.00 32.62 186 VAL B C 1
ATOM 3800 O O . VAL B 1 178 ? 10.511 42.766 48.842 1.00 30.48 186 VAL B O 1
ATOM 3804 N N . ALA B 1 179 ? 12.177 43.233 47.401 1.00 21.46 187 ALA B N 1
ATOM 3805 C CA . ALA B 1 179 ? 12.097 41.948 46.718 1.00 25.87 187 ALA B CA 1
ATOM 3806 C C . ALA B 1 179 ? 13.391 41.742 45.950 1.00 25.22 187 ALA B C 1
ATOM 3807 O O . ALA B 1 179 ? 14.093 42.703 45.627 1.00 22.14 187 ALA B O 1
ATOM 3809 N N . SER B 1 180 ? 13.702 40.477 45.660 1.00 24.43 188 SER B N 1
ATOM 3810 C CA . SER B 1 180 ? 14.885 40.165 44.864 1.00 27.48 188 SER B CA 1
ATOM 3811 C C . SER B 1 180 ? 14.805 38.719 44.398 1.00 28.36 188 SER B C 1
ATOM 3812 O O . SER B 1 180 ? 14.141 37.887 45.022 1.00 30.50 188 SER B O 1
ATOM 3815 N N . PHE B 1 181 ? 15.485 38.434 43.287 1.00 24.49 189 PHE B N 1
ATOM 3816 C CA . PHE B 1 181 ? 15.623 37.056 42.827 1.00 27.54 189 PHE B CA 1
ATOM 3817 C C . PHE B 1 181 ? 16.797 36.972 41.862 1.00 27.78 189 PHE B C 1
ATOM 3818 O O . PHE B 1 181 ? 17.324 37.987 41.404 1.00 28.40 189 PHE B O 1
ATOM 3826 N N . ARG B 1 182 ? 17.218 35.740 41.567 1.00 29.89 190 ARG B N 1
ATOM 3827 C CA . ARG B 1 182 ? 18.307 35.522 40.628 1.00 27.41 190 ARG B CA 1
ATOM 3828 C C . ARG B 1 182 ? 17.797 34.753 39.418 1.00 28.45 190 ARG B C 1
ATOM 3829 O O . ARG B 1 182 ? 17.100 33.745 39.563 1.00 30.87 190 ARG B O 1
ATOM 3837 N N . VAL B 1 183 ? 18.139 35.242 38.232 1.00 26.33 191 VAL B N 1
ATOM 3838 C CA . VAL B 1 183 ? 17.834 34.532 36.997 1.00 30.35 191 VAL B CA 1
ATOM 3839 C C . VAL B 1 183 ? 18.953 33.529 36.747 1.00 38.32 191 VAL B C 1
ATOM 3840 O O . VAL B 1 183 ? 20.136 33.890 36.737 1.00 39.02 191 VAL B O 1
ATOM 3844 N N . THR B 1 184 ? 18.584 32.265 36.568 1.00 37.33 192 THR B N 1
ATOM 3845 C CA . THR B 1 184 ? 19.528 31.207 36.248 1.00 46.94 192 THR B CA 1
ATOM 3846 C C . THR B 1 184 ? 19.021 30.433 35.038 1.00 50.51 192 THR B C 1
ATOM 3847 O O . THR B 1 184 ? 17.838 30.486 34.684 1.00 45.63 192 THR B O 1
ATOM 3851 N N . THR B 1 185 ? 19.935 29.713 34.402 1.00 50.53 193 THR B N 1
ATOM 3852 C CA . THR B 1 185 ? 19.616 28.988 33.185 1.00 54.73 193 THR B CA 1
ATOM 3853 C C . THR B 1 185 ? 19.207 27.562 33.543 1.00 58.67 193 THR B C 1
ATOM 3854 O O . THR B 1 185 ? 18.967 27.236 34.709 1.00 58.27 193 THR B O 1
ATOM 3858 N N . GLY B 1 186 ? 19.116 26.690 32.538 1.00 65.80 194 GLY B N 1
ATOM 3859 C CA . GLY B 1 186 ? 18.978 25.272 32.827 1.00 75.63 194 GLY B CA 1
ATOM 3860 C C . GLY B 1 186 ? 20.215 24.707 33.497 1.00 84.66 194 GLY B C 1
ATOM 3861 O O . GLY B 1 186 ? 20.123 23.831 34.363 1.00 88.84 194 GLY B O 1
ATOM 3862 N N . THR B 1 187 ? 21.391 25.213 33.117 1.00 88.79 195 THR B N 1
ATOM 3863 C CA . THR B 1 187 ? 22.653 24.821 33.732 1.00 94.32 195 THR B CA 1
ATOM 3864 C C . THR B 1 187 ? 22.766 25.258 35.186 1.00 93.46 195 THR B C 1
ATOM 3865 O O . THR B 1 187 ? 23.766 24.927 35.834 1.00 95.69 195 THR B O 1
ATOM 3869 N N . SER B 1 188 ? 21.785 26.001 35.705 1.00 89.38 196 SER B N 1
ATOM 3870 C CA . SER B 1 188 ? 21.885 26.691 36.995 1.00 87.50 196 SER B CA 1
ATOM 3871 C C . SER B 1 188 ? 23.115 27.595 37.055 1.00 81.77 196 SER B C 1
ATOM 3872 O O . SER B 1 188 ? 23.533 28.021 38.137 1.00 82.03 196 SER B O 1
ATOM 3875 N N . ASN B 1 189 ? 23.705 27.869 35.894 1.00 76.53 197 ASN B N 1
ATOM 3876 C CA . ASN B 1 189 ? 24.711 28.903 35.738 1.00 70.77 197 ASN B CA 1
ATOM 3877 C C . ASN B 1 189 ? 24.051 30.268 35.870 1.00 57.45 197 ASN B C 1
ATOM 3878 O O . ASN B 1 189 ? 22.835 30.408 35.716 1.00 51.09 197 ASN B O 1
ATOM 3883 N N . THR B 1 190 ? 24.856 31.282 36.172 1.00 52.87 198 THR B N 1
ATOM 3884 C CA . THR B 1 190 ? 24.289 32.620 36.142 1.00 45.11 198 THR B CA 1
ATOM 3885 C C . THR B 1 190 ? 24.279 33.144 34.710 1.00 38.77 198 THR B C 1
ATOM 3886 O O . THR B 1 190 ? 25.041 32.696 33.846 1.00 43.95 198 THR B O 1
ATOM 3890 N N . THR B 1 191 ? 23.392 34.099 34.461 1.00 36.21 199 THR B N 1
ATOM 3891 C CA . THR B 1 191 ? 23.305 34.730 33.153 1.00 34.42 199 THR B CA 1
ATOM 3892 C C . THR B 1 191 ? 23.127 36.228 33.367 1.00 31.86 199 THR B C 1
ATOM 3893 O O . THR B 1 191 ? 22.320 36.645 34.201 1.00 30.52 199 THR B O 1
ATOM 3897 N N . ALA B 1 192 ? 23.908 37.027 32.641 1.00 27.83 200 ALA B N 1
ATOM 3898 C CA . ALA B 1 192 ? 23.937 38.467 32.872 1.00 26.84 200 ALA B CA 1
ATOM 3899 C C . ALA B 1 192 ? 22.638 39.111 32.408 1.00 27.74 200 ALA B C 1
ATOM 3900 O O . ALA B 1 192 ? 22.093 38.747 31.365 1.00 26.37 200 ALA B O 1
ATOM 3902 N N . ILE B 1 193 ? 22.142 40.078 33.185 1.00 22.42 201 ILE B N 1
ATOM 3903 C CA . ILE B 1 193 ? 20.958 40.836 32.793 1.00 20.86 201 ILE B CA 1
ATOM 3904 C C . ILE B 1 193 ? 21.386 41.965 31.867 1.00 23.87 201 ILE B C 1
ATOM 3905 O O . ILE B 1 193 ? 22.201 42.812 32.242 1.00 24.07 201 ILE B O 1
ATOM 3910 N N . LYS B 1 194 ? 20.836 41.979 30.656 1.00 18.93 202 LYS B N 1
ATOM 3911 C CA . LYS B 1 194 ? 21.231 42.959 29.652 1.00 22.53 202 LYS B CA 1
ATOM 3912 C C . LYS B 1 194 ? 20.303 44.159 29.584 1.00 20.08 202 LYS B C 1
ATOM 3913 O O . LYS B 1 194 ? 20.761 45.261 29.266 1.00 22.98 202 LYS B O 1
ATOM 3919 N N . SER B 1 195 ? 19.020 43.984 29.889 1.00 18.47 203 SER B N 1
ATOM 3920 C CA . SER B 1 195 ? 18.118 45.126 29.928 1.00 19.85 203 SER B CA 1
ATOM 3921 C C . SER B 1 195 ? 16.865 44.745 30.705 1.00 20.95 203 SER B C 1
ATOM 3922 O O . SER B 1 195 ? 16.545 43.563 30.887 1.00 20.97 203 SER B O 1
ATOM 3925 N N . ILE B 1 196 ? 16.189 45.774 31.200 1.00 17.75 204 ILE B N 1
ATOM 3926 C CA . ILE B 1 196 ? 14.931 45.633 31.923 1.00 16.80 204 ILE B CA 1
ATOM 3927 C C . ILE B 1 196 ? 13.988 46.676 31.357 1.00 18.63 204 ILE B C 1
ATOM 3928 O O . ILE B 1 196 ? 14.338 47.859 31.327 1.00 20.65 204 ILE B O 1
ATOM 3933 N N . GLU B 1 197 ? 12.801 46.250 30.916 1.00 18.60 205 GLU B N 1
ATOM 3934 C CA . GLU B 1 197 ? 11.870 47.135 30.213 1.00 18.75 205 GLU B CA 1
ATOM 3935 C C . GLU B 1 197 ? 10.475 46.934 30.772 1.00 21.24 205 GLU B C 1
ATOM 3936 O O . GLU B 1 197 ? 10.022 45.794 30.898 1.00 21.13 205 GLU B O 1
ATOM 3942 N N . PHE B 1 198 ? 9.782 48.029 31.064 1.00 18.69 206 PHE B N 1
ATOM 3943 C CA . PHE B 1 198 ? 8.436 47.950 31.612 1.00 19.78 206 PHE B CA 1
ATOM 3944 C C . PHE B 1 198 ? 7.408 48.337 30.552 1.00 24.04 206 PHE B C 1
ATOM 3945 O O . PHE B 1 198 ? 7.692 49.122 29.644 1.00 22.53 206 PHE B O 1
ATOM 3953 N N . ALA B 1 199 ? 6.213 47.763 30.663 1.00 23.30 207 ALA B N 1
ATOM 3954 C CA . ALA B 1 199 ? 5.097 48.165 29.815 1.00 20.61 207 ALA B CA 1
ATOM 3955 C C . ALA B 1 199 ? 4.508 49.492 30.290 1.00 25.09 207 ALA B C 1
ATOM 3956 O O . ALA B 1 199 ? 4.501 49.797 31.484 1.00 25.49 207 ALA B O 1
ATOM 3958 N N . ARG B 1 200 ? 3.984 50.279 29.337 1.00 25.54 208 ARG B N 1
ATOM 3959 C CA . ARG B 1 200 ? 3.356 51.563 29.662 1.00 31.82 208 ARG B CA 1
ATOM 3960 C C . ARG B 1 200 ? 1.977 51.432 30.300 1.00 32.46 208 ARG B C 1
ATOM 3961 O O . ARG B 1 200 ? 1.449 52.438 30.778 1.00 35.18 208 ARG B O 1
ATOM 3969 N N . LYS B 1 201 ? 1.357 50.258 30.257 1.00 31.89 209 LYS B N 1
ATOM 3970 C CA . LYS B 1 201 ? 0.113 49.989 30.967 1.00 33.95 209 LYS B CA 1
ATOM 3971 C C . LYS B 1 201 ? 0.302 48.744 31.819 1.00 32.51 209 LYS B C 1
ATOM 3972 O O . LYS B 1 201 ? 1.008 47.811 31.426 1.00 32.41 209 LYS B O 1
ATOM 3978 N N . GLY B 1 202 ? -0.353 48.723 32.974 1.00 35.84 210 GLY B N 1
ATOM 3979 C CA . GLY B 1 202 ? -0.346 47.523 33.788 1.00 34.23 210 GLY B CA 1
ATOM 3980 C C . GLY B 1 202 ? 0.940 47.381 34.583 1.00 31.69 210 GLY B C 1
ATOM 3981 O O . GLY B 1 202 ? 1.575 48.364 34.974 1.00 31.66 210 GLY B O 1
ATOM 3982 N N . SER B 1 203 ? 1.327 46.130 34.827 1.00 27.68 211 SER B N 1
ATOM 3983 C CA . SER B 1 203 ? 2.381 45.859 35.794 1.00 25.19 211 SER B CA 1
ATOM 3984 C C . SER B 1 203 ? 3.445 44.896 35.281 1.00 25.79 211 SER B C 1
ATOM 3985 O O . SER B 1 203 ? 4.327 44.503 36.055 1.00 25.90 211 SER B O 1
ATOM 3988 N N . CYS B 1 204 ? 3.406 44.517 34.008 1.00 24.13 212 CYS B N 1
ATOM 3989 C CA . CYS B 1 204 ? 4.380 43.564 33.501 1.00 23.40 212 CYS B CA 1
ATOM 3990 C C . CYS B 1 204 ? 5.673 44.263 33.073 1.00 19.69 212 CYS B C 1
ATOM 3991 O O . CYS B 1 204 ? 5.708 45.464 32.793 1.00 22.53 212 CYS B O 1
ATOM 3994 N N . PHE B 1 205 ? 6.754 43.485 33.060 1.00 20.08 213 PHE B N 1
ATOM 3995 C CA . PHE B 1 205 ? 8.040 43.943 32.569 1.00 20.83 213 PHE B CA 1
ATOM 3996 C C . PHE B 1 205 ? 8.739 42.740 31.960 1.00 20.94 213 PHE B C 1
ATOM 3997 O O . PHE B 1 205 ? 8.306 41.594 32.133 1.00 21.77 213 PHE B O 1
ATOM 4005 N N . LEU B 1 206 ? 9.833 43.007 31.259 1.00 20.49 214 LEU B N 1
ATOM 4006 C CA . LEU B 1 206 ? 10.638 41.947 30.682 1.00 21.97 214 LEU B CA 1
ATOM 4007 C C . LEU B 1 206 ? 12.098 42.168 31.047 1.00 21.45 214 LEU B C 1
ATOM 4008 O O . LEU B 1 206 ? 12.524 43.282 31.378 1.00 18.77 214 LEU B O 1
ATOM 4013 N N . ILE B 1 207 ? 12.845 41.068 30.983 1.00 20.19 215 ILE B N 1
ATOM 4014 C CA . ILE B 1 207 ? 14.287 41.014 31.199 1.00 23.39 215 ILE B CA 1
ATOM 4015 C C . ILE B 1 207 ? 14.907 40.342 29.984 1.00 23.60 215 ILE B C 1
ATOM 4016 O O . ILE B 1 207 ? 14.470 39.256 29.597 1.00 25.52 215 ILE B O 1
ATOM 4021 N N . ASN B 1 208 ? 15.931 40.965 29.407 1.00 22.01 216 ASN B N 1
ATOM 4022 C CA . ASN B 1 208 ? 16.750 40.357 28.362 1.00 23.30 216 ASN B CA 1
ATOM 4023 C C . ASN B 1 208 ? 18.041 39.878 29.018 1.00 22.89 216 ASN B C 1
ATOM 4024 O O . ASN B 1 208 ? 18.731 40.674 29.665 1.00 22.01 216 ASN B O 1
ATOM 4029 N N . THR B 1 209 ? 18.347 38.582 28.902 1.00 23.28 217 THR B N 1
ATOM 4030 C CA . THR B 1 209 ? 19.550 38.037 29.531 1.00 27.93 217 THR B CA 1
ATOM 4031 C C . THR B 1 209 ? 20.492 37.440 28.490 1.00 29.55 217 THR B C 1
ATOM 4032 O O . THR B 1 209 ? 20.123 37.212 27.339 1.00 25.73 217 THR B O 1
ATOM 4036 N N . ALA B 1 210 ? 21.738 37.194 28.915 1.00 25.39 218 ALA B N 1
ATOM 4037 C CA . ALA B 1 210 ? 22.760 36.694 28.005 1.00 28.13 218 ALA B CA 1
ATOM 4038 C C . ALA B 1 210 ? 22.465 35.291 27.501 1.00 28.14 218 ALA B C 1
ATOM 4039 O O . ALA B 1 210 ? 23.091 34.858 26.529 1.00 30.47 218 ALA B O 1
ATOM 4041 N N . ASP B 1 211 ? 21.548 34.561 28.137 1.00 29.39 219 ASP B N 1
ATOM 4042 C CA . ASP B 1 211 ? 21.172 33.259 27.596 1.00 31.18 219 ASP B CA 1
ATOM 4043 C C . ASP B 1 211 ? 20.192 33.376 26.430 1.00 27.80 219 ASP B C 1
ATOM 4044 O O . ASP B 1 211 ? 19.705 32.346 25.940 1.00 26.89 219 ASP B O 1
ATOM 4049 N N . ARG B 1 212 ? 19.903 34.608 25.997 1.00 25.26 220 ARG B N 1
ATOM 4050 C CA . ARG B 1 212 ? 19.127 34.910 24.787 1.00 23.48 220 ARG B CA 1
ATOM 4051 C C . ARG B 1 212 ? 17.643 34.623 24.974 1.00 25.60 220 ARG B C 1
ATOM 4052 O O . ARG B 1 212 ? 16.921 34.361 24.007 1.00 25.55 220 ARG B O 1
ATOM 4060 N N . ILE B 1 213 ? 17.185 34.662 26.217 1.00 25.13 221 ILE B N 1
ATOM 4061 C CA . ILE B 1 213 ? 15.784 34.469 26.551 1.00 25.33 221 ILE B CA 1
ATOM 4062 C C . ILE B 1 213 ? 15.239 35.781 27.095 1.00 26.92 221 ILE B C 1
ATOM 4063 O O . ILE B 1 213 ? 15.863 36.423 27.952 1.00 26.85 221 ILE B O 1
ATOM 4068 N N . ILE B 1 214 ? 14.097 36.196 26.569 1.00 20.50 222 ILE B N 1
ATOM 4069 C CA . ILE B 1 214 ? 13.358 37.323 27.122 1.00 20.31 222 ILE B CA 1
ATOM 4070 C C . ILE B 1 214 ? 12.360 36.747 28.110 1.00 22.08 222 ILE B C 1
ATOM 4071 O O . ILE B 1 214 ? 11.433 36.039 27.717 1.00 25.11 222 ILE B O 1
ATOM 4076 N N . ARG B 1 215 ? 12.536 37.048 29.391 1.00 23.57 223 ARG B N 1
ATOM 4077 C CA . ARG B 1 215 ? 11.619 36.570 30.416 1.00 22.33 223 ARG B CA 1
ATOM 4078 C C . ARG B 1 215 ? 10.635 37.678 30.782 1.00 27.22 223 ARG B C 1
ATOM 4079 O O . ARG B 1 215 ? 11.047 38.804 31.085 1.00 24.51 223 ARG B O 1
ATOM 4087 N N . VAL B 1 216 ? 9.342 37.351 30.768 1.00 23.63 224 VAL B N 1
ATOM 4088 C CA . VAL B 1 216 ? 8.268 38.293 31.070 1.00 25.42 224 VAL B CA 1
ATOM 4089 C C . VAL B 1 216 ? 7.711 37.957 32.444 1.00 24.55 224 VAL B C 1
ATOM 4090 O O . VAL B 1 216 ? 7.376 36.795 32.717 1.00 25.85 224 VAL B O 1
ATOM 4094 N N . TYR B 1 217 ? 7.619 38.971 33.311 1.00 23.02 225 TYR B N 1
ATOM 4095 C CA . TYR B 1 217 ? 7.095 38.807 34.664 1.00 25.24 225 TYR B CA 1
ATOM 4096 C C . TYR B 1 217 ? 6.013 39.841 34.935 1.00 28.35 225 TYR B C 1
ATOM 4097 O O . TYR B 1 217 ? 5.957 40.896 34.299 1.00 27.11 225 TYR B O 1
ATOM 4106 N N . ASP B 1 218 ? 5.179 39.537 35.921 1.00 27.38 226 ASP B N 1
ATOM 4107 C CA . ASP B 1 218 ? 4.262 40.500 36.515 1.00 28.17 226 ASP B CA 1
ATOM 4108 C C . ASP B 1 218 ? 4.922 41.070 37.763 1.00 25.81 226 ASP B C 1
ATOM 4109 O O . ASP B 1 218 ? 5.260 40.317 38.685 1.00 29.85 226 ASP B O 1
ATOM 4114 N N . GLY B 1 219 ? 5.098 42.397 37.792 1.00 24.62 227 GLY B N 1
ATOM 4115 C CA . GLY B 1 219 ? 5.729 43.037 38.943 1.00 24.84 227 GLY B CA 1
ATOM 4116 C C . GLY B 1 219 ? 5.029 42.737 40.254 1.00 29.95 227 GLY B C 1
ATOM 4117 O O . GLY B 1 219 ? 5.673 42.658 41.305 1.00 31.51 227 GLY B O 1
ATOM 4118 N N . ARG B 1 220 ? 3.705 42.558 40.218 1.00 29.97 228 ARG B N 1
ATOM 4119 C CA . ARG B 1 220 ? 2.980 42.215 41.439 1.00 35.81 228 ARG B CA 1
ATOM 4120 C C . ARG B 1 220 ? 3.372 40.835 41.955 1.00 36.76 228 ARG B C 1
ATOM 4121 O O . ARG B 1 220 ? 3.437 40.624 43.171 1.00 37.51 228 ARG B O 1
ATOM 4129 N N . GLU B 1 221 ? 3.650 39.892 41.053 1.00 33.05 229 GLU B N 1
ATOM 4130 C CA . GLU B 1 221 ? 4.166 38.597 41.482 1.00 32.40 229 GLU B CA 1
ATOM 4131 C C . GLU B 1 221 ? 5.537 38.751 42.129 1.00 34.48 229 GLU B C 1
ATOM 4132 O O . GLU B 1 221 ? 5.845 38.080 43.125 1.00 34.82 229 GLU B O 1
ATOM 4138 N N . ILE B 1 222 ? 6.367 39.647 41.591 1.00 30.12 230 ILE B N 1
ATOM 4139 C CA . ILE B 1 222 ? 7.709 39.826 42.133 1.00 27.03 230 ILE B CA 1
ATOM 4140 C C . ILE B 1 222 ? 7.633 40.331 43.564 1.00 30.04 230 ILE B C 1
ATOM 4141 O O . ILE B 1 222 ? 8.335 39.837 44.456 1.00 30.42 230 ILE B O 1
ATOM 4146 N N . LEU B 1 223 ? 6.774 41.324 43.810 1.00 28.91 231 LEU B N 1
ATOM 4147 C CA . LEU B 1 223 ? 6.663 41.856 45.163 1.00 33.00 231 LEU B CA 1
ATOM 4148 C C . LEU B 1 223 ? 6.123 40.812 46.133 1.00 38.94 231 LEU B C 1
ATOM 4149 O O . LEU B 1 223 ? 6.499 40.823 47.310 1.00 38.94 231 LEU B O 1
ATOM 4154 N N . THR B 1 224 ? 5.265 39.897 45.662 1.00 37.51 232 THR B N 1
ATOM 4155 C CA . THR B 1 224 ? 4.710 38.873 46.553 1.00 35.36 232 THR B CA 1
ATOM 4156 C C . THR B 1 224 ? 5.762 37.839 46.941 1.00 38.02 232 THR B C 1
ATOM 4157 O O . THR B 1 224 ? 5.771 37.354 48.078 1.00 37.07 232 THR B O 1
ATOM 4161 N N . CYS B 1 225 ? 6.644 37.469 46.009 1.00 41.02 233 CYS B N 1
ATOM 4162 C CA . CYS B 1 225 ? 7.673 36.493 46.341 1.00 42.31 233 CYS B CA 1
ATOM 4163 C C . CYS B 1 225 ? 8.743 37.075 47.260 1.00 42.93 233 CYS B C 1
ATOM 4164 O O . CYS B 1 225 ? 9.475 36.312 47.897 1.00 44.02 233 CYS B O 1
ATOM 4167 N N . GLY B 1 226 ? 8.850 38.401 47.350 1.00 41.10 234 GLY B N 1
ATOM 4168 C CA . GLY B 1 226 ? 9.723 39.004 48.343 1.00 38.48 234 GLY B CA 1
ATOM 4169 C C . GLY B 1 226 ? 11.211 38.823 48.056 1.00 36.12 234 GLY B C 1
ATOM 4170 O O . GLY B 1 226 ? 11.639 38.625 46.926 1.00 30.85 234 GLY B O 1
ATOM 4171 N N . ARG B 1 227 ? 12.004 38.894 49.123 1.00 33.23 235 ARG B N 1
ATOM 4172 C CA . ARG B 1 227 ? 13.454 38.805 49.001 1.00 34.70 235 ARG B CA 1
ATOM 4173 C C . ARG B 1 227 ? 13.888 37.365 48.779 1.00 34.95 235 ARG B C 1
ATOM 4174 O O . ARG B 1 227 ? 13.363 36.445 49.411 1.00 35.67 235 ARG B O 1
ATOM 4182 N N . ASP B 1 228 ? 14.869 37.182 47.893 1.00 32.47 236 ASP B N 1
ATOM 4183 C CA . ASP B 1 228 ? 15.367 35.851 47.528 1.00 37.60 236 ASP B CA 1
ATOM 4184 C C . ASP B 1 228 ? 14.222 34.928 47.116 1.00 37.31 236 ASP B C 1
ATOM 4185 O O . ASP B 1 228 ? 14.225 33.726 47.397 1.00 37.24 236 ASP B O 1
ATOM 4190 N N . GLY B 1 229 ? 13.227 35.502 46.449 1.00 34.74 237 GLY B N 1
ATOM 4191 C CA . GLY B 1 229 ? 12.113 34.731 45.951 1.00 38.51 237 GLY B CA 1
ATOM 4192 C C . GLY B 1 229 ? 12.512 33.933 44.729 1.00 37.41 237 GLY B C 1
ATOM 4193 O O . GLY B 1 229 ? 13.625 34.026 44.208 1.00 36.85 237 GLY B O 1
ATOM 4194 N N . GLU B 1 230 ? 11.564 33.132 44.255 1.00 34.98 238 GLU B N 1
ATOM 4195 C CA . GLU B 1 230 ? 11.742 32.326 43.046 1.00 35.20 238 GLU B CA 1
ATOM 4196 C C . GLU B 1 230 ? 10.546 32.511 42.121 1.00 38.81 238 GLU B C 1
ATOM 4197 O O . GLU B 1 230 ? 9.822 31.557 41.819 1.00 40.28 238 GLU B O 1
ATOM 4203 N N . PRO B 1 231 ? 10.311 33.734 41.645 1.00 34.19 239 PRO B N 1
ATOM 4204 C CA . PRO B 1 231 ? 9.135 33.974 40.802 1.00 35.95 239 PRO B CA 1
ATOM 4205 C C . PRO B 1 231 ? 9.221 33.193 39.500 1.00 37.91 239 PRO B C 1
ATOM 4206 O O . PRO B 1 231 ? 10.303 32.989 38.947 1.00 40.97 239 PRO B O 1
ATOM 4210 N N . GLU B 1 232 ? 8.052 32.741 39.013 1.00 34.18 240 GLU B N 1
ATOM 4211 C CA . GLU B 1 232 ? 8.152 32.090 37.714 1.00 37.90 240 GLU B CA 1
ATOM 4212 C C . GLU B 1 232 ? 7.810 33.074 36.596 1.00 36.45 240 GLU B C 1
ATOM 4213 O O . GLU B 1 232 ? 6.863 33.857 36.730 1.00 34.53 240 GLU B O 1
ATOM 4219 N N . PRO B 1 233 ? 8.569 33.074 35.499 1.00 36.30 241 PRO B N 1
ATOM 4220 C CA . PRO B 1 233 ? 8.235 33.960 34.373 1.00 32.81 241 PRO B CA 1
ATOM 4221 C C . PRO B 1 233 ? 6.865 33.640 33.795 1.00 31.46 241 PRO B C 1
ATOM 4222 O O . PRO B 1 233 ? 6.438 32.485 33.758 1.00 33.21 241 PRO B O 1
ATOM 4226 N N . MET B 1 234 ? 6.171 34.702 33.387 1.00 35.05 242 MET B N 1
ATOM 4227 C CA . MET B 1 234 ? 4.907 34.607 32.660 1.00 38.77 242 MET B CA 1
ATOM 4228 C C . MET B 1 234 ? 5.096 33.961 31.293 1.00 30.51 242 MET B C 1
ATOM 4229 O O . MET B 1 234 ? 4.252 33.187 30.832 1.00 35.00 242 MET B O 1
ATOM 4234 N N . GLN B 1 235 ? 6.174 34.322 30.608 1.00 30.26 243 GLN B N 1
ATOM 4235 C CA . GLN B 1 235 ? 6.507 33.814 29.287 1.00 30.61 243 GLN B CA 1
ATOM 4236 C C . GLN B 1 235 ? 8.019 33.827 29.169 1.00 28.40 243 GLN B C 1
ATOM 4237 O O . GLN B 1 235 ? 8.690 34.631 29.821 1.00 26.18 243 GLN B O 1
ATOM 4243 N N . LYS B 1 236 ? 8.546 32.957 28.314 1.00 28.71 244 LYS B N 1
ATOM 4244 C CA . LYS B 1 236 ? 9.966 32.950 27.971 1.00 25.15 244 LYS B CA 1
ATOM 4245 C C . LYS B 1 236 ? 10.053 32.997 26.453 1.00 28.09 244 LYS B C 1
ATOM 4246 O O . LYS B 1 236 ? 9.634 32.055 25.775 1.00 30.77 244 LYS B O 1
ATOM 4252 N N . LEU B 1 237 ? 10.540 34.105 25.913 1.00 23.74 245 LEU B N 1
ATOM 4253 C CA . LEU B 1 237 ? 10.548 34.322 24.472 1.00 28.71 245 LEU B CA 1
ATOM 4254 C C . LEU B 1 237 ? 11.960 34.116 23.939 1.00 27.21 245 LEU B C 1
ATOM 4255 O O . LEU B 1 237 ? 12.920 34.685 24.471 1.00 22.58 245 LEU B O 1
ATOM 4260 N N . GLN B 1 238 ? 12.083 33.321 22.880 1.00 25.06 246 GLN B N 1
ATOM 4261 C CA . GLN B 1 238 ? 13.398 33.031 22.328 1.00 27.22 246 GLN B CA 1
ATOM 4262 C C . GLN B 1 238 ? 13.223 32.431 20.943 1.00 27.52 246 GLN B C 1
ATOM 4263 O O . GLN B 1 238 ? 12.135 31.984 20.576 1.00 29.51 246 GLN B O 1
ATOM 4269 N N . ASP B 1 239 ? 14.310 32.412 20.184 1.00 24.86 247 ASP B N 1
ATOM 4270 C CA . ASP B 1 239 ? 14.338 31.711 18.900 1.00 25.89 247 ASP B CA 1
ATOM 4271 C C . ASP B 1 239 ? 15.213 30.476 19.089 1.00 32.41 247 ASP B C 1
ATOM 4272 O O . ASP B 1 239 ? 16.443 30.572 19.141 1.00 31.82 247 ASP B O 1
ATOM 4277 N N . LEU B 1 240 ? 14.573 29.318 19.198 1.00 31.00 248 LEU B N 1
ATOM 4278 C CA . LEU B 1 240 ? 15.277 28.076 19.469 1.00 37.45 248 LEU B CA 1
ATOM 4279 C C . LEU B 1 240 ? 15.980 27.512 18.246 1.00 45.87 248 LEU B C 1
ATOM 4280 O O . LEU B 1 240 ? 16.768 26.573 18.381 1.00 50.78 248 LEU B O 1
ATOM 4285 N N . VAL B 1 241 ? 15.723 28.062 17.069 1.00 32.23 249 VAL B N 1
ATOM 4286 C CA . VAL B 1 241 ? 16.334 27.572 15.842 1.00 33.73 249 VAL B CA 1
ATOM 4287 C C . VAL B 1 241 ? 17.604 28.336 15.521 1.00 33.19 249 VAL B C 1
ATOM 4288 O O . VAL B 1 241 ? 18.657 27.753 15.252 1.00 34.88 249 VAL B O 1
ATOM 4292 N N . ASN B 1 242 ? 17.519 29.654 15.566 1.00 31.10 250 ASN B N 1
ATOM 4293 C CA . ASN B 1 242 ? 18.637 30.506 15.209 1.00 37.06 250 ASN B CA 1
ATOM 4294 C C . ASN B 1 242 ? 19.420 30.998 16.416 1.00 35.05 250 ASN B C 1
ATOM 4295 O O . ASN B 1 242 ? 20.490 31.586 16.232 1.00 35.35 250 ASN B O 1
ATOM 4300 N N . ARG B 1 243 ? 18.933 30.745 17.633 1.00 29.43 251 ARG B N 1
ATOM 4301 C CA . ARG B 1 243 ? 19.594 31.168 18.872 1.00 32.22 251 ARG B CA 1
ATOM 4302 C C . ARG B 1 243 ? 19.925 32.659 18.824 1.00 35.72 251 ARG B C 1
ATOM 4303 O O . ARG B 1 243 ? 21.043 33.093 19.101 1.00 34.56 251 ARG B O 1
ATOM 4311 N N . THR B 1 244 ? 18.924 33.436 18.469 1.00 33.47 252 THR B N 1
ATOM 4312 C CA . THR B 1 244 ? 19.072 34.869 18.273 1.00 29.42 252 THR B CA 1
ATOM 4313 C C . THR B 1 244 ? 19.354 35.602 19.581 1.00 23.05 252 THR B C 1
ATOM 4314 O O . THR B 1 244 ? 18.552 35.508 20.519 1.00 25.50 252 THR B O 1
ATOM 4318 N N . PRO B 1 245 ? 20.453 36.348 19.687 1.00 25.75 253 PRO B N 1
ATOM 4319 C CA . PRO B 1 245 ? 20.610 37.272 20.809 1.00 25.35 253 PRO B CA 1
ATOM 4320 C C . PRO B 1 245 ? 19.830 38.553 20.552 1.00 23.01 253 PRO B C 1
ATOM 4321 O O . PRO B 1 245 ? 19.606 38.949 19.406 1.00 24.38 253 PRO B O 1
ATOM 4325 N N . TRP B 1 246 ? 19.435 39.220 21.634 1.00 21.62 254 TRP B N 1
ATOM 4326 C CA . TRP B 1 246 ? 18.532 40.364 21.528 1.00 20.06 254 TRP B CA 1
ATOM 4327 C C . TRP B 1 246 ? 19.248 41.669 21.849 1.00 25.67 254 TRP B C 1
ATOM 4328 O O . TRP B 1 246 ? 19.885 41.803 22.900 1.00 26.30 254 TRP B O 1
ATOM 4339 N N . LYS B 1 247 ? 19.136 42.626 20.930 1.00 20.90 255 LYS B N 1
ATOM 4340 C CA . LYS B 1 247 ? 19.763 43.932 21.102 1.00 20.53 255 LYS B CA 1
ATOM 4341 C C . LYS B 1 247 ? 18.891 44.874 21.930 1.00 21.06 255 LYS B C 1
ATOM 4342 O O . LYS B 1 247 ? 19.396 45.595 22.803 1.00 22.45 255 LYS B O 1
ATOM 4348 N N . LYS B 1 248 ? 17.588 44.888 21.666 1.00 19.00 256 LYS B N 1
ATOM 4349 C CA . LYS B 1 248 ? 16.674 45.821 22.311 1.00 19.01 256 LYS B CA 1
ATOM 4350 C C . LYS B 1 248 ? 15.271 45.235 22.241 1.00 22.65 256 LYS B C 1
ATOM 4351 O O . LYS B 1 248 ? 14.880 44.691 21.206 1.00 20.52 256 LYS B O 1
ATOM 4357 N N . CYS B 1 249 ? 14.522 45.358 23.339 1.00 18.38 257 CYS B N 1
ATOM 4358 C CA . CYS B 1 249 ? 13.162 44.850 23.431 1.00 19.05 257 CYS B CA 1
ATOM 4359 C C . CYS B 1 249 ? 12.234 45.970 23.887 1.00 23.26 257 CYS B C 1
ATOM 4360 O O . CYS B 1 249 ? 12.638 46.834 24.673 1.00 21.68 257 CYS B O 1
ATOM 4363 N N . CYS B 1 250 ? 10.988 45.948 23.394 1.00 21.98 258 CYS B N 1
ATOM 4364 C CA . CYS B 1 250 ? 9.954 46.910 23.790 1.00 23.59 258 CYS B CA 1
ATOM 4365 C C . CYS B 1 250 ? 8.598 46.231 23.872 1.00 26.09 258 CYS B C 1
ATOM 4366 O O . CYS B 1 250 ? 8.328 45.288 23.130 1.00 25.87 258 CYS B O 1
ATOM 4369 N N . PHE B 1 251 ? 7.721 46.774 24.721 1.00 20.07 259 PHE B N 1
ATOM 4370 C CA . PHE B 1 251 ? 6.303 46.420 24.712 1.00 22.41 259 PHE B CA 1
ATOM 4371 C C . PHE B 1 251 ? 5.537 47.339 23.768 1.00 26.48 259 PHE B C 1
ATOM 4372 O O . PHE B 1 251 ? 5.892 48.506 23.582 1.00 20.93 259 PHE B O 1
ATOM 4380 N N . SER B 1 252 ? 4.454 46.813 23.199 1.00 27.23 260 SER B N 1
ATOM 4381 C CA . SER B 1 252 ? 3.464 47.668 22.561 1.00 32.24 260 SER B CA 1
ATOM 4382 C C . SER B 1 252 ? 2.821 48.591 23.597 1.00 36.51 260 SER B C 1
ATOM 4383 O O . SER B 1 252 ? 2.887 48.355 24.809 1.00 33.71 260 SER B O 1
ATOM 4386 N N . GLY B 1 253 ? 2.150 49.637 23.097 1.00 34.65 261 GLY B N 1
ATOM 4387 C CA . GLY B 1 253 ? 1.612 50.662 23.979 1.00 35.95 261 GLY B CA 1
ATOM 4388 C C . GLY B 1 253 ? 0.642 50.142 25.025 1.00 38.12 261 GLY B C 1
ATOM 4389 O O . GLY B 1 253 ? 0.504 50.735 26.099 1.00 44.12 261 GLY B O 1
ATOM 4390 N N . ASP B 1 254 ? -0.049 49.045 24.734 1.00 37.47 262 ASP B N 1
ATOM 4391 C CA . ASP B 1 254 ? -0.987 48.457 25.681 1.00 42.83 262 ASP B CA 1
ATOM 4392 C C . ASP B 1 254 ? -0.420 47.229 26.374 1.00 41.58 262 ASP B C 1
ATOM 4393 O O . ASP B 1 254 ? -1.163 46.526 27.069 1.00 43.54 262 ASP B O 1
ATOM 4398 N N . GLY B 1 255 ? 0.863 46.940 26.174 1.00 37.90 263 GLY B N 1
ATOM 4399 C CA . GLY B 1 255 ? 1.519 45.814 26.804 1.00 33.59 263 GLY B CA 1
ATOM 4400 C C . GLY B 1 255 ? 1.105 44.452 26.304 1.00 36.05 263 GLY B C 1
ATOM 4401 O O . GLY B 1 255 ? 1.505 43.448 26.897 1.00 35.67 263 GLY B O 1
ATOM 4402 N N . GLU B 1 256 ? 0.317 44.372 25.231 1.00 33.73 264 GLU B N 1
ATOM 4403 C CA . GLU B 1 256 ? -0.150 43.084 24.740 1.00 40.23 264 GLU B CA 1
ATOM 4404 C C . GLU B 1 256 ? 0.840 42.393 23.819 1.00 35.34 264 GLU B C 1
ATOM 4405 O O . GLU B 1 256 ? 0.713 41.180 23.606 1.00 32.98 264 GLU B O 1
ATOM 4411 N N . TYR B 1 257 ? 1.804 43.131 23.259 1.00 32.13 265 TYR B N 1
ATOM 4412 C CA . TYR B 1 257 ? 2.809 42.589 22.355 1.00 32.84 265 TYR B CA 1
ATOM 4413 C C . TYR B 1 257 ? 4.202 42.998 22.809 1.00 24.48 265 TYR B C 1
ATOM 4414 O O . TYR B 1 257 ? 4.381 44.011 23.485 1.00 30.62 265 TYR B O 1
ATOM 4423 N N . ILE B 1 258 ? 5.184 42.198 22.401 1.00 26.93 266 ILE B N 1
ATOM 4424 C CA . ILE B 1 258 ? 6.602 42.476 22.608 1.00 25.70 266 ILE B CA 1
ATOM 4425 C C . ILE B 1 258 ? 7.320 42.399 21.268 1.00 25.26 266 ILE B C 1
ATOM 4426 O O . ILE B 1 258 ? 7.128 41.439 20.513 1.00 26.97 266 ILE B O 1
ATOM 4431 N N . VAL B 1 259 ? 8.159 43.393 20.980 1.00 20.18 267 VAL B N 1
ATOM 4432 C CA . VAL B 1 259 ? 9.083 43.338 19.848 1.00 20.62 267 VAL B CA 1
ATOM 4433 C C . VAL B 1 259 ? 10.492 43.214 20.404 1.00 23.26 267 VAL B C 1
ATOM 4434 O O . VAL B 1 259 ? 10.817 43.819 21.432 1.00 22.00 267 VAL B O 1
ATOM 4438 N N . ALA B 1 260 ? 11.330 42.418 19.744 1.00 20.54 268 ALA B N 1
ATOM 4439 C CA . ALA B 1 260 ? 12.751 42.417 20.072 1.00 21.54 268 ALA B CA 1
ATOM 4440 C C . ALA B 1 260 ? 13.568 42.457 18.791 1.00 23.40 268 ALA B C 1
ATOM 4441 O O . ALA B 1 260 ? 13.255 41.745 17.829 1.00 23.01 268 ALA B O 1
ATOM 4443 N N . GLY B 1 261 ? 14.610 43.284 18.785 1.00 18.66 269 GLY B N 1
ATOM 4444 C CA . GLY B 1 261 ? 15.520 43.363 17.655 1.00 22.46 269 GLY B CA 1
ATOM 4445 C C . GLY B 1 261 ? 16.690 42.410 17.818 1.00 23.53 269 GLY B C 1
ATOM 4446 O O . GLY B 1 261 ? 17.341 42.381 18.864 1.00 22.56 269 GLY B O 1
ATOM 4447 N N . SER B 1 262 ? 16.939 41.620 16.779 1.00 19.93 270 SER B N 1
ATOM 4448 C CA . SER B 1 262 ? 18.067 40.703 16.768 1.00 25.30 270 SER B CA 1
ATOM 4449 C C . SER B 1 262 ? 19.375 41.473 16.828 1.00 28.55 270 SER B C 1
ATOM 4450 O O . SER B 1 262 ? 19.538 42.491 16.160 1.00 26.86 270 SER B O 1
ATOM 4453 N N . ALA B 1 263 ? 20.323 40.964 17.613 1.00 31.16 271 ALA B N 1
ATOM 4454 C CA . ALA B 1 263 ? 21.653 41.556 17.667 1.00 31.08 271 ALA B CA 1
ATOM 4455 C C . ALA B 1 263 ? 22.570 41.044 16.559 1.00 32.87 271 ALA B C 1
ATOM 4456 O O . ALA B 1 263 ? 23.709 41.509 16.454 1.00 37.24 271 ALA B O 1
ATOM 4458 N N . ARG B 1 264 ? 22.104 40.119 15.720 1.00 30.07 272 ARG B N 1
ATOM 4459 C CA . ARG B 1 264 ? 22.930 39.548 14.667 1.00 41.95 272 ARG B CA 1
ATOM 4460 C C . ARG B 1 264 ? 22.415 39.816 13.262 1.00 55.30 272 ARG B C 1
ATOM 4461 O O . ARG B 1 264 ? 23.191 39.692 12.310 1.00 63.91 272 ARG B O 1
ATOM 4469 N N . GLN B 1 265 ? 21.140 40.161 13.101 1.00 54.09 273 GLN B N 1
ATOM 4470 C CA . GLN B 1 265 ? 20.566 40.462 11.800 1.00 54.71 273 GLN B CA 1
ATOM 4471 C C . GLN B 1 265 ? 19.581 41.603 11.971 1.00 52.47 273 GLN B C 1
ATOM 4472 O O . GLN B 1 265 ? 19.172 41.941 13.085 1.00 47.71 273 GLN B O 1
ATOM 4478 N N . HIS B 1 266 ? 19.195 42.202 10.846 1.00 51.92 274 HIS B N 1
ATOM 4479 C CA . HIS B 1 266 ? 18.177 43.250 10.844 1.00 43.76 274 HIS B CA 1
ATOM 4480 C C . HIS B 1 266 ? 16.811 42.563 10.828 1.00 38.77 274 HIS B C 1
ATOM 4481 O O . HIS B 1 266 ? 16.171 42.383 9.787 1.00 38.29 274 HIS B O 1
ATOM 4488 N N . ALA B 1 267 ? 16.363 42.156 12.017 1.00 28.92 275 ALA B N 1
ATOM 4489 C CA . ALA B 1 267 ? 15.141 41.371 12.143 1.00 30.23 275 ALA B CA 1
ATOM 4490 C C . ALA B 1 267 ? 14.433 41.755 13.432 1.00 29.46 275 ALA B C 1
ATOM 4491 O O . ALA B 1 267 ? 15.050 41.747 14.501 1.00 30.77 275 ALA B O 1
ATOM 4493 N N . LEU B 1 268 ? 13.154 42.104 13.332 1.00 21.36 276 LEU B N 1
ATOM 4494 C CA . LEU B 1 268 ? 12.332 42.440 14.494 1.00 25.17 276 LEU B CA 1
ATOM 4495 C C . LEU B 1 268 ? 11.339 41.312 14.723 1.00 23.26 276 LEU B C 1
ATOM 4496 O O . LEU B 1 268 ? 10.455 41.079 13.889 1.00 24.71 276 LEU B O 1
ATOM 4501 N N . TYR B 1 269 ? 11.478 40.624 15.856 1.00 27.20 277 TYR B N 1
ATOM 4502 C CA . TYR B 1 269 ? 10.548 39.573 16.252 1.00 27.66 277 TYR B CA 1
ATOM 4503 C C . TYR B 1 269 ? 9.401 40.168 17.059 1.00 28.36 277 TYR B C 1
ATOM 4504 O O . TYR B 1 269 ? 9.627 40.949 17.989 1.00 23.43 277 TYR B O 1
ATOM 4513 N N . ILE B 1 270 ? 8.185 39.760 16.749 1.00 26.91 278 ILE B N 1
ATOM 4514 C CA . ILE B 1 270 ? 7.024 40.193 17.465 1.00 24.77 278 ILE B CA 1
ATOM 4515 C C . ILE B 1 270 ? 6.235 39.007 18.061 1.00 28.48 278 ILE B C 1
ATOM 4516 O O . ILE B 1 270 ? 5.876 38.115 17.357 1.00 30.79 278 ILE B O 1
ATOM 4521 N N . TRP B 1 271 ? 5.978 39.055 19.351 1.00 29.68 279 TRP B N 1
ATOM 4522 C CA . TRP B 1 271 ? 5.265 37.990 20.058 1.00 30.82 279 TRP B CA 1
ATOM 4523 C C . TRP B 1 271 ? 4.069 38.550 20.769 1.00 32.17 279 TRP B C 1
ATOM 4524 O O . TRP B 1 271 ? 4.068 39.668 21.180 1.00 32.06 279 TRP B O 1
ATOM 4535 N N . GLU B 1 272 ? 3.033 37.744 20.961 1.00 39.38 280 GLU B N 1
ATOM 4536 C CA . GLU B 1 272 ? 1.874 38.199 21.717 1.00 40.40 280 GLU B CA 1
ATOM 4537 C C . GLU B 1 272 ? 2.073 37.879 23.192 1.00 39.81 280 GLU B C 1
ATOM 4538 O O . GLU B 1 272 ? 2.467 36.841 23.490 1.00 41.15 280 GLU B O 1
ATOM 4544 N N . LYS B 1 273 ? 1.930 38.856 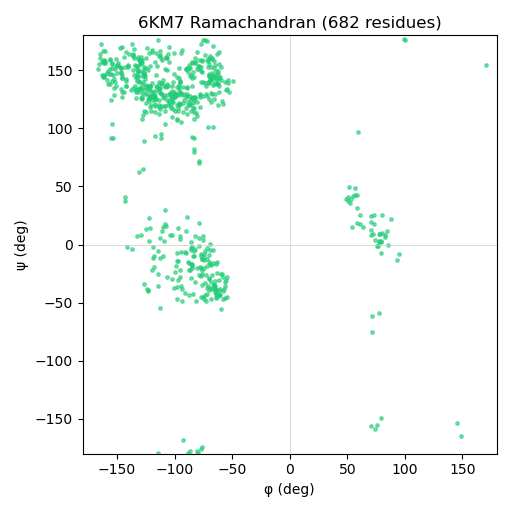24.067 1.00 45.10 281 LYS B N 1
ATOM 4545 C CA . LYS B 1 273 ? 2.380 38.717 25.458 1.00 45.47 281 LYS B CA 1
ATOM 4546 C C . LYS B 1 273 ? 1.631 37.749 26.352 1.00 55.33 281 LYS B C 1
ATOM 4547 O O . LYS B 1 273 ? 2.224 36.950 27.004 1.00 56.38 281 LYS B O 1
ATOM 4553 N N . SER B 1 274 ? 0.313 37.799 26.337 1.00 57.96 282 SER B N 1
ATOM 4554 C CA . SER B 1 274 ? -0.470 36.988 27.250 1.00 62.38 282 SER B CA 1
ATOM 4555 C C . SER B 1 274 ? -0.290 35.516 26.964 1.00 59.47 282 SER B C 1
ATOM 4556 O O . SER B 1 274 ? -0.252 34.720 27.865 1.00 65.79 282 SER B O 1
ATOM 4559 N N . ILE B 1 275 ? -0.213 35.169 25.705 1.00 52.20 283 ILE B N 1
ATOM 4560 C CA . ILE B 1 275 ? -0.111 33.795 25.275 1.00 53.03 283 ILE B CA 1
ATOM 4561 C C . ILE B 1 275 ? 1.204 33.344 24.675 1.00 48.00 283 ILE B C 1
ATOM 4562 O O . ILE B 1 275 ? 1.420 32.187 24.498 1.00 47.81 283 ILE B O 1
ATOM 4567 N N . GLY B 1 276 ? 2.126 34.254 24.392 1.00 47.78 284 GLY B N 1
ATOM 4568 C CA . GLY B 1 276 ? 3.479 33.846 24.027 1.00 47.70 284 GLY B CA 1
ATOM 4569 C C . GLY B 1 276 ? 3.784 33.453 22.616 1.00 46.78 284 GLY B C 1
ATOM 4570 O O . GLY B 1 276 ? 4.865 33.014 22.320 1.00 43.80 284 GLY B O 1
ATOM 4571 N N . ASN B 1 277 ? 2.830 33.623 21.718 1.00 46.76 285 ASN B N 1
ATOM 4572 C CA . ASN B 1 277 ? 3.025 33.127 20.354 1.00 46.96 285 ASN B CA 1
ATOM 4573 C C . ASN B 1 277 ? 3.791 34.099 19.440 1.00 41.70 285 ASN B C 1
ATOM 4574 O O . ASN B 1 277 ? 3.508 35.260 19.500 1.00 44.43 285 ASN B O 1
ATOM 4579 N N . LEU B 1 278 ? 4.739 33.621 18.643 1.00 38.41 286 LEU B N 1
ATOM 4580 C CA . LEU B 1 278 ? 5.411 34.484 17.685 1.00 38.71 286 LEU B CA 1
ATOM 4581 C C . LEU B 1 278 ? 4.450 34.853 16.567 1.00 44.84 286 LEU B C 1
ATOM 4582 O O . LEU B 1 278 ? 3.862 33.989 15.914 1.00 45.41 286 LEU B O 1
ATOM 4587 N N . VAL B 1 279 ? 4.299 36.147 16.346 1.00 42.71 287 VAL B N 1
ATOM 4588 C CA . VAL B 1 279 ? 3.270 36.672 15.473 1.00 46.19 287 VAL B CA 1
ATOM 4589 C C . VAL B 1 279 ? 3.825 37.043 14.100 1.00 42.08 287 VAL B C 1
ATOM 4590 O O . VAL B 1 279 ? 3.179 36.804 13.077 1.00 35.42 287 VAL B O 1
ATOM 4594 N N . LYS B 1 280 ? 5.046 37.577 14.056 1.00 32.09 288 LYS B N 1
ATOM 4595 C CA . LYS B 1 280 ? 5.652 38.064 12.828 1.00 37.27 288 LYS B CA 1
ATOM 4596 C C . LYS B 1 280 ? 7.136 38.286 13.069 1.00 32.62 288 LYS B C 1
ATOM 4597 O O . LYS B 1 280 ? 7.550 38.593 14.192 1.00 29.07 288 LYS B O 1
ATOM 4603 N N . ILE B 1 281 ? 7.932 38.145 12.014 1.00 31.61 289 ILE B N 1
ATOM 4604 C CA . ILE B 1 281 ? 9.275 38.718 11.988 1.00 29.09 289 ILE B CA 1
ATOM 4605 C C . ILE B 1 281 ? 9.349 39.710 10.837 1.00 27.96 289 ILE B C 1
ATOM 4606 O O . ILE B 1 281 ? 9.011 39.373 9.696 1.00 32.68 289 ILE B O 1
ATOM 4611 N N . LEU B 1 282 ? 9.801 40.924 11.140 1.00 26.99 290 LEU B N 1
ATOM 4612 C CA . LEU B 1 282 ? 10.029 41.959 10.149 1.00 28.88 290 LEU B CA 1
ATOM 4613 C C . LEU B 1 282 ? 11.497 41.915 9.763 1.00 29.01 290 LEU B C 1
ATOM 4614 O O . LEU B 1 282 ? 12.373 42.070 10.623 1.00 26.29 290 LEU B O 1
ATOM 4619 N N . HIS B 1 283 ? 11.765 41.706 8.484 1.00 31.74 291 HIS B N 1
ATOM 4620 C CA . HIS B 1 283 ? 13.123 41.535 7.989 1.00 31.77 291 HIS B CA 1
ATOM 4621 C C . HIS B 1 283 ? 13.548 42.799 7.266 1.00 32.43 291 HIS B C 1
ATOM 4622 O O . HIS B 1 283 ? 12.933 43.176 6.260 1.00 37.20 291 HIS B O 1
ATOM 4629 N N . GLY B 1 284 ? 14.616 43.426 7.754 1.00 30.86 292 GLY B N 1
ATOM 4630 C CA . GLY B 1 284 ? 15.193 44.574 7.092 1.00 31.91 292 GLY B CA 1
ATOM 4631 C C . GLY B 1 284 ? 16.227 44.152 6.068 1.00 37.29 292 GLY B C 1
ATOM 4632 O O . GLY B 1 284 ? 16.495 42.972 5.861 1.00 40.49 292 GLY B O 1
ATOM 4633 N N . THR B 1 285 ? 16.817 45.146 5.411 1.00 45.48 293 THR B N 1
ATOM 4634 C CA . THR B 1 285 ? 17.801 44.837 4.383 1.00 51.19 293 THR B CA 1
ATOM 4635 C C . THR B 1 285 ? 18.973 44.092 5.011 1.00 45.61 293 THR B C 1
ATOM 4636 O O . THR B 1 285 ? 19.435 44.428 6.103 1.00 43.49 293 THR B O 1
ATOM 4640 N N . ARG B 1 286 ? 19.431 43.051 4.329 1.00 45.74 294 ARG B N 1
ATOM 4641 C CA . ARG B 1 286 ? 20.395 42.138 4.924 1.00 49.31 294 ARG B CA 1
ATOM 4642 C C . ARG B 1 286 ? 21.754 42.817 5.087 1.00 46.43 294 ARG B C 1
ATOM 4643 O O . ARG B 1 286 ? 22.146 43.681 4.298 1.00 43.83 294 ARG B O 1
ATOM 4651 N N . GLY B 1 287 ? 22.462 42.433 6.150 1.00 46.27 295 GLY B N 1
ATOM 4652 C CA . GLY B 1 287 ? 23.790 42.932 6.422 1.00 48.12 295 GLY B CA 1
ATOM 4653 C C . GLY B 1 287 ? 23.847 44.121 7.359 1.00 44.36 295 GLY B C 1
ATOM 4654 O O . GLY B 1 287 ? 24.947 44.511 7.767 1.00 45.47 295 GLY B O 1
ATOM 4655 N N . GLU B 1 288 ? 22.708 44.704 7.710 1.00 40.30 296 GLU B N 1
ATOM 4656 C CA . GLU B 1 288 ? 22.683 45.881 8.566 1.00 39.02 296 GLU B CA 1
ATOM 4657 C C . GLU B 1 288 ? 22.620 45.477 10.034 1.00 38.51 296 GLU B C 1
ATOM 4658 O O . GLU B 1 288 ? 22.101 44.414 10.383 1.00 40.90 296 GLU B O 1
ATOM 4664 N N . LEU B 1 289 ? 23.153 46.339 10.899 1.00 33.29 297 LEU B N 1
ATOM 4665 C CA . LEU B 1 289 ? 23.169 46.081 12.332 1.00 34.23 297 LEU B CA 1
ATOM 4666 C C . LEU B 1 289 ? 22.121 46.945 13.024 1.00 32.97 297 LEU B C 1
ATOM 4667 O O . LEU B 1 289 ? 22.133 48.176 12.902 1.00 29.24 297 LEU B O 1
ATOM 4672 N N . LEU B 1 290 ? 21.220 46.283 13.741 1.00 25.53 298 LEU B N 1
ATOM 4673 C CA . LEU B 1 290 ? 20.178 46.947 14.500 1.00 25.65 298 LEU B CA 1
ATOM 4674 C C . LEU B 1 290 ? 20.777 47.627 15.724 1.00 23.78 298 LEU B C 1
ATOM 4675 O O . LEU B 1 290 ? 21.475 46.988 16.515 1.00 23.76 298 LEU B O 1
ATOM 4680 N N . LEU B 1 291 ? 20.491 48.918 15.902 1.00 18.49 299 LEU B N 1
ATOM 4681 C CA . LEU B 1 291 ? 20.938 49.633 17.098 1.00 21.51 299 LEU B CA 1
ATOM 4682 C C . LEU B 1 291 ? 19.838 49.940 18.096 1.00 25.88 299 LEU B C 1
ATOM 4683 O O . LEU B 1 291 ? 20.129 50.080 19.291 1.00 23.28 299 LEU B O 1
ATOM 4688 N N . ASP B 1 292 ? 18.590 50.086 17.650 1.00 19.45 300 ASP B N 1
ATOM 4689 C CA . ASP B 1 292 ? 17.539 50.482 18.571 1.00 17.92 300 ASP B CA 1
ATOM 4690 C C . ASP B 1 292 ? 16.201 50.131 17.947 1.00 19.85 300 ASP B C 1
ATOM 4691 O O . ASP B 1 292 ? 16.089 49.926 16.735 1.00 17.68 300 ASP B O 1
ATOM 4696 N N . VAL B 1 293 ? 15.198 50.008 18.810 1.00 15.77 301 VAL B N 1
ATOM 4697 C CA . VAL B 1 293 ? 13.823 49.710 18.420 1.00 17.88 301 VAL B CA 1
ATOM 4698 C C . VAL B 1 293 ? 12.915 50.455 19.381 1.00 17.22 301 VAL B C 1
ATOM 4699 O O . VAL B 1 293 ? 13.210 50.521 20.577 1.00 19.46 301 VAL B O 1
ATOM 4703 N N . ALA B 1 294 ? 11.790 50.972 18.872 1.00 14.23 302 ALA B N 1
ATOM 4704 C CA . ALA B 1 294 ? 10.787 51.644 19.696 1.00 16.93 302 ALA B CA 1
ATOM 4705 C C . ALA B 1 294 ? 9.399 51.369 19.134 1.00 15.46 302 ALA B C 1
ATOM 4706 O O . ALA B 1 294 ? 9.162 51.552 17.935 1.00 18.12 302 ALA B O 1
ATOM 4708 N N . TRP B 1 295 ? 8.473 50.969 19.997 1.00 19.37 303 TRP B N 1
ATOM 4709 C CA . TRP B 1 295 ? 7.086 50.755 19.584 1.00 17.77 303 TRP B CA 1
ATOM 4710 C C . TRP B 1 295 ? 6.284 52.008 19.915 1.00 22.39 303 TRP B C 1
ATOM 4711 O O . TRP B 1 295 ? 6.343 52.501 21.046 1.00 19.70 303 TRP B O 1
ATOM 4722 N N . HIS B 1 296 ? 5.556 52.529 18.933 1.00 19.92 304 HIS B N 1
ATOM 4723 C CA . HIS B 1 296 ? 4.761 53.729 19.158 1.00 21.86 304 HIS B CA 1
ATOM 4724 C C . HIS B 1 296 ? 3.795 53.496 20.322 1.00 22.89 304 HIS B C 1
ATOM 4725 O O . HIS B 1 296 ? 3.246 52.397 20.456 1.00 22.43 304 HIS B O 1
ATOM 4732 N N . PRO B 1 297 ? 3.587 54.488 21.198 1.00 24.02 305 PRO B N 1
ATOM 4733 C CA . PRO B 1 297 ? 2.786 54.242 22.416 1.00 27.22 305 PRO B CA 1
ATOM 4734 C C . PRO B 1 297 ? 1.294 54.077 22.182 1.00 30.68 305 PRO B C 1
ATOM 4735 O O . PRO B 1 297 ? 0.592 53.654 23.115 1.00 28.67 305 PRO B O 1
ATOM 4739 N N . VAL B 1 298 ? 0.772 54.402 20.998 1.00 26.88 306 VAL B N 1
ATOM 4740 C CA . VAL B 1 298 ? -0.662 54.362 20.750 1.00 29.22 306 VAL B CA 1
ATOM 4741 C C . VAL B 1 298 ? -1.017 53.461 19.574 1.00 33.96 306 VAL B C 1
ATOM 4742 O O . VAL B 1 298 ? -2.016 52.730 19.627 1.00 33.61 306 VAL B O 1
ATOM 4746 N N . ARG B 1 299 ? -0.226 53.498 18.503 1.00 27.86 307 ARG B N 1
ATOM 4747 C CA . ARG B 1 299 ? -0.561 52.828 17.245 1.00 29.26 307 ARG B CA 1
ATOM 4748 C C . ARG B 1 299 ? 0.372 51.659 16.956 1.00 25.13 307 ARG B C 1
ATOM 4749 O O . ARG B 1 299 ? 1.459 51.556 17.536 1.00 25.45 307 ARG B O 1
ATOM 4757 N N . PRO B 1 300 ? -0.060 50.685 16.031 1.00 26.34 308 PRO B N 1
ATOM 4758 C CA . PRO B 1 300 ? 0.836 49.559 15.670 1.00 28.91 308 PRO B CA 1
ATOM 4759 C C . PRO B 1 300 ? 1.888 50.014 14.670 1.00 29.51 308 PRO B C 1
ATOM 4760 O O . PRO B 1 300 ? 1.864 49.709 13.468 1.00 27.67 308 PRO B O 1
ATOM 4764 N N . ILE B 1 301 ? 2.825 50.800 15.183 1.00 23.82 309 ILE B N 1
ATOM 4765 C CA . ILE B 1 301 ? 3.905 51.374 14.405 1.00 21.94 309 ILE B CA 1
ATOM 4766 C C . ILE B 1 301 ? 5.190 51.150 15.187 1.00 21.40 309 ILE B C 1
ATOM 4767 O O . ILE B 1 301 ? 5.236 51.418 16.393 1.00 24.74 309 ILE B O 1
ATOM 4772 N N . ILE B 1 302 ? 6.219 50.648 14.516 1.00 21.72 310 ILE B N 1
ATOM 4773 C CA . ILE B 1 302 ? 7.518 50.420 15.148 1.00 18.73 310 ILE B CA 1
ATOM 4774 C C . ILE B 1 302 ? 8.574 51.211 14.391 1.00 19.99 310 ILE B C 1
ATOM 4775 O O . ILE B 1 302 ? 8.557 51.253 13.158 1.00 21.48 310 ILE B O 1
ATOM 4780 N N . ALA B 1 303 ? 9.468 51.868 15.131 1.00 15.80 311 ALA B N 1
ATOM 4781 C CA . ALA B 1 303 ? 10.645 52.498 14.560 1.00 19.48 311 ALA B CA 1
ATOM 4782 C C . ALA B 1 303 ? 11.862 51.669 14.936 1.00 19.08 311 ALA B C 1
ATOM 4783 O O . ALA B 1 303 ? 11.982 51.224 16.080 1.00 18.26 311 ALA B O 1
ATOM 4785 N N . SER B 1 304 ? 12.748 51.445 13.973 1.00 19.01 312 SER B N 1
ATOM 4786 C CA . SER B 1 304 ? 14.001 50.754 14.246 1.00 16.12 312 SER B CA 1
ATOM 4787 C C . SER B 1 304 ? 15.143 51.519 13.597 1.00 19.35 312 SER B C 1
ATOM 4788 O O . SER B 1 304 ? 14.957 52.237 12.610 1.00 19.92 312 SER B O 1
ATOM 4791 N N . ILE B 1 305 ? 16.337 51.375 14.156 1.00 15.92 313 ILE B N 1
ATOM 4792 C CA . ILE B 1 305 ? 17.495 52.112 13.664 1.00 16.29 313 ILE B CA 1
ATOM 4793 C C . ILE B 1 305 ? 18.535 51.113 13.178 1.00 21.38 313 ILE B C 1
ATOM 4794 O O . ILE B 1 305 ? 18.907 50.200 13.920 1.00 20.84 313 ILE B O 1
ATOM 4799 N N . SER B 1 306 ? 18.993 51.286 11.936 1.00 23.46 314 SER B N 1
ATOM 4800 C CA . SER B 1 306 ? 20.108 50.528 11.386 1.00 23.76 314 SER B CA 1
ATOM 4801 C C . SER B 1 306 ? 20.703 51.321 10.229 1.00 24.80 314 SER B C 1
ATOM 4802 O O . SER B 1 306 ? 20.001 52.082 9.559 1.00 24.93 314 SER B O 1
ATOM 4805 N N . SER B 1 307 ? 22.008 51.157 10.029 1.00 24.44 315 SER B N 1
ATOM 4806 C CA . SER B 1 307 ? 22.742 51.845 8.964 1.00 31.58 315 SER B CA 1
ATOM 4807 C C . SER B 1 307 ? 22.477 53.347 8.960 1.00 30.71 315 SER B C 1
ATOM 4808 O O . SER B 1 307 ? 22.395 53.986 7.905 1.00 28.49 315 SER B O 1
ATOM 4811 N N . GLY B 1 308 ? 22.348 53.920 10.154 1.00 28.91 316 GLY B N 1
ATOM 4812 C CA . GLY B 1 308 ? 22.209 55.349 10.298 1.00 27.36 316 GLY B CA 1
ATOM 4813 C C . GLY B 1 308 ? 20.841 55.911 9.983 1.00 21.47 316 GLY B C 1
ATOM 4814 O O . GLY B 1 308 ? 20.681 57.141 10.019 1.00 23.34 316 GLY B O 1
ATOM 4815 N N . VAL B 1 309 ? 19.850 55.075 9.660 1.00 22.80 317 VAL B N 1
ATOM 4816 C CA . VAL B 1 309 ? 18.528 55.607 9.342 1.00 25.82 317 VAL B CA 1
ATOM 4817 C C . VAL B 1 309 ? 17.462 54.940 10.194 1.00 22.74 317 VAL B C 1
ATOM 4818 O O . VAL B 1 309 ? 17.613 53.805 10.669 1.00 21.67 317 VAL B O 1
ATOM 4822 N N . VAL B 1 310 ? 16.382 55.685 10.409 1.00 18.24 318 VAL B N 1
ATOM 4823 C CA . VAL B 1 310 ? 15.208 55.192 11.112 1.00 17.55 318 VAL B CA 1
ATOM 4824 C C . VAL B 1 310 ? 14.303 54.541 10.081 1.00 21.99 318 VAL B C 1
ATOM 4825 O O . VAL B 1 310 ? 13.864 55.208 9.138 1.00 21.98 318 VAL B O 1
ATOM 4829 N N . SER B 1 311 ? 14.026 53.251 10.247 1.00 19.26 319 SER B N 1
ATOM 4830 C CA . SER B 1 311 ? 13.010 52.568 9.455 1.00 20.42 319 SER B CA 1
ATOM 4831 C C . SER B 1 311 ? 11.698 52.551 10.224 1.00 22.88 319 SER B C 1
ATOM 4832 O O . SER B 1 311 ? 11.684 52.323 11.437 1.00 22.74 319 SER B O 1
ATOM 4835 N N . ILE B 1 312 ? 10.594 52.770 9.516 1.00 22.64 320 ILE B N 1
ATOM 4836 C CA . ILE B 1 312 ? 9.265 52.767 10.118 1.00 25.70 320 ILE B CA 1
ATOM 4837 C C . ILE B 1 312 ? 8.494 51.574 9.577 1.00 25.75 320 ILE B C 1
ATOM 4838 O O . ILE B 1 312 ? 8.507 51.317 8.367 1.00 26.87 320 ILE B O 1
ATOM 4843 N N . TRP B 1 313 ? 7.825 50.848 10.471 1.00 19.82 321 TRP B N 1
ATOM 4844 C CA . TRP B 1 313 ? 7.047 49.669 10.123 1.00 23.66 321 TRP B CA 1
ATOM 4845 C C . TRP B 1 313 ? 5.603 49.910 10.535 1.00 29.23 321 TRP B C 1
ATOM 4846 O O . TRP B 1 313 ? 5.345 50.347 11.662 1.00 25.25 321 TRP B O 1
ATOM 4857 N N . ALA B 1 314 ? 4.661 49.622 9.638 1.00 30.96 322 ALA B N 1
ATOM 4858 C CA . ALA B 1 314 ? 3.255 49.843 9.941 1.00 40.92 322 ALA B CA 1
ATOM 4859 C C . ALA B 1 314 ? 2.430 48.640 9.491 1.00 47.36 322 ALA B C 1
ATOM 4860 O O . ALA B 1 314 ? 2.913 47.742 8.792 1.00 42.27 322 ALA B O 1
ATOM 4862 N N . GLN B 1 315 ? 1.178 48.605 9.933 1.00 46.47 323 GLN B N 1
ATOM 4863 C CA . GLN B 1 315 ? 0.293 47.493 9.590 1.00 55.81 323 GLN B CA 1
ATOM 4864 C C . GLN B 1 315 ? -0.126 47.559 8.123 1.00 57.77 323 GLN B C 1
ATOM 4865 O O . GLN B 1 315 ? -0.137 48.631 7.517 1.00 57.39 323 GLN B O 1
ATOM 4871 N N . SER C 2 7 ? 37.832 98.065 -5.619 1.00 93.84 396 SER C N 1
ATOM 4872 C CA . SER C 2 7 ? 36.707 98.940 -5.306 1.00 97.08 396 SER C CA 1
ATOM 4873 C C . SER C 2 7 ? 36.597 99.152 -3.797 1.00 95.51 396 SER C C 1
ATOM 4874 O O . SER C 2 7 ? 37.610 99.318 -3.116 1.00 95.53 396 SER C O 1
ATOM 4877 N N . LYS C 2 8 ? 35.377 99.149 -3.269 1.00 92.62 397 LYS C N 1
ATOM 4878 C CA . LYS C 2 8 ? 35.185 99.328 -1.839 1.00 86.07 397 LYS C CA 1
ATOM 4879 C C . LYS C 2 8 ? 34.929 97.991 -1.160 1.00 71.40 397 LYS C C 1
ATOM 4880 O O . LYS C 2 8 ? 34.317 97.082 -1.727 1.00 76.98 397 LYS C O 1
ATOM 4886 N N . ALA C 2 9 ? 35.399 97.894 0.074 1.00 45.78 398 ALA C N 1
ATOM 4887 C CA . ALA C 2 9 ? 35.633 96.620 0.724 1.00 37.95 398 ALA C CA 1
ATOM 4888 C C . ALA C 2 9 ? 35.051 96.640 2.125 1.00 33.89 398 ALA C C 1
ATOM 4889 O O . ALA C 2 9 ? 35.078 97.668 2.806 1.00 36.03 398 ALA C O 1
ATOM 4891 N N . LEU C 2 10 ? 34.522 95.506 2.557 1.00 31.09 399 LEU C N 1
ATOM 4892 C CA . LEU C 2 10 ? 33.975 95.397 3.898 1.00 30.31 399 LEU C CA 1
ATOM 4893 C C . LEU C 2 10 ? 35.047 94.779 4.789 1.00 28.24 399 LEU C C 1
ATOM 4894 O O . LEU C 2 10 ? 35.432 93.623 4.593 1.00 26.02 399 LEU C O 1
ATOM 4899 N N . LEU C 2 11 ? 35.529 95.547 5.765 1.00 29.54 400 LEU C N 1
ATOM 4900 C CA . LEU C 2 11 ? 36.516 95.053 6.723 1.00 28.48 400 LEU C CA 1
ATOM 4901 C C . LEU C 2 11 ? 35.995 94.969 8.148 1.00 28.87 400 LEU C C 1
ATOM 4902 O O . LEU C 2 11 ? 36.367 94.041 8.879 1.00 27.78 400 LEU C O 1
ATOM 4907 N N . TYR C 2 12 ? 35.146 95.914 8.562 1.00 31.09 401 TYR C N 1
ATOM 4908 C CA . TYR C 2 12 ? 34.634 95.987 9.924 1.00 32.26 401 TYR C CA 1
ATOM 4909 C C . TYR C 2 12 ? 33.117 95.873 9.910 1.00 38.59 401 TYR C C 1
ATOM 4910 O O . TYR C 2 12 ? 32.447 96.457 9.053 1.00 36.27 401 TYR C O 1
ATOM 4919 N N . LEU C 2 13 ? 32.585 95.124 10.874 1.00 37.71 402 LEU C N 1
ATOM 4920 C CA . LEU C 2 13 ? 31.198 94.660 10.875 1.00 41.67 402 LEU C CA 1
ATOM 4921 C C . LEU C 2 13 ? 30.570 95.067 12.201 1.00 50.16 402 LEU C C 1
ATOM 4922 O O . LEU C 2 13 ? 30.560 94.286 13.164 1.00 53.06 402 LEU C O 1
ATOM 4927 N N . PRO C 2 14 ? 29.979 96.275 12.267 1.00 45.46 403 PRO C N 1
ATOM 4928 C CA . PRO C 2 14 ? 29.810 96.982 13.549 1.00 53.58 403 PRO C CA 1
ATOM 4929 C C . PRO C 2 14 ? 28.676 96.554 14.476 1.00 55.95 403 PRO C C 1
ATOM 4930 O O . PRO C 2 14 ? 28.305 97.346 15.348 1.00 64.44 403 PRO C O 1
ATOM 4934 N N . ILE C 2 15 ? 28.113 95.358 14.309 1.00 47.51 404 ILE C N 1
ATOM 4935 C CA . ILE C 2 15 ? 27.077 94.791 15.213 1.00 59.33 404 ILE C CA 1
ATOM 4936 C C . ILE C 2 15 ? 25.779 95.610 15.357 1.00 58.77 404 ILE C C 1
ATOM 4937 O O . ILE C 2 15 ? 25.762 96.845 15.406 1.00 63.27 404 ILE C O 1
ATOM 4942 N N . PRO C 2 41 ? 14.060 83.135 -0.346 1.00 58.28 452 PRO C N 1
ATOM 4943 C CA . PRO C 2 41 ? 15.104 83.349 -1.357 1.00 49.61 452 PRO C CA 1
ATOM 4944 C C . PRO C 2 41 ? 14.913 82.494 -2.604 1.00 42.86 452 PRO C C 1
ATOM 4945 O O . PRO C 2 41 ? 14.304 81.425 -2.539 1.00 40.79 452 PRO C O 1
ATOM 4949 N N . LYS C 2 42 ? 15.445 82.962 -3.729 1.00 45.59 453 LYS C N 1
ATOM 4950 C CA . LYS C 2 42 ? 15.386 82.195 -4.966 1.00 48.13 453 LYS C CA 1
ATOM 4951 C C . LYS C 2 42 ? 16.217 80.921 -4.849 1.00 42.32 453 LYS C C 1
ATOM 4952 O O . LYS C 2 42 ? 17.413 80.981 -4.534 1.00 37.93 453 LYS C O 1
ATOM 4958 N N . THR C 2 43 ? 15.589 79.771 -5.121 1.00 34.35 454 THR C N 1
ATOM 4959 C CA . THR C 2 43 ? 16.256 78.471 -5.077 1.00 34.72 454 THR C CA 1
ATOM 4960 C C . THR C 2 43 ? 16.328 77.870 -6.474 1.00 35.06 454 THR C C 1
ATOM 4961 O O . THR C 2 43 ? 15.326 77.850 -7.199 1.00 34.25 454 THR C O 1
ATOM 4965 N N . THR C 2 44 ? 17.505 77.367 -6.834 1.00 29.01 455 THR C N 1
ATOM 4966 C CA . THR C 2 44 ? 17.759 76.727 -8.116 1.00 28.06 455 THR C CA 1
ATOM 4967 C C . THR C 2 44 ? 18.184 75.284 -7.867 1.00 25.96 455 THR C C 1
ATOM 4968 O O . THR C 2 44 ? 19.153 75.042 -7.140 1.00 24.36 455 THR C O 1
ATOM 4972 N N . ASN C 2 45 ? 17.471 74.330 -8.471 1.00 28.42 456 ASN C N 1
ATOM 4973 C CA A ASN C 2 45 ? 17.826 72.919 -8.373 0.47 28.91 456 ASN C CA 1
ATOM 4974 C CA B ASN C 2 45 ? 17.825 72.918 -8.370 0.53 28.80 456 ASN C CA 1
ATOM 4975 C C . ASN C 2 45 ? 18.838 72.573 -9.460 1.00 26.61 456 ASN C C 1
ATOM 4976 O O . ASN C 2 45 ? 18.586 72.807 -10.647 1.00 30.73 456 ASN C O 1
ATOM 4985 N N . ILE C 2 46 ? 19.983 72.023 -9.058 1.00 25.66 457 ILE C N 1
ATOM 4986 C CA . ILE C 2 46 ? 21.050 71.657 -9.989 1.00 26.51 457 ILE C CA 1
ATOM 4987 C C . ILE C 2 46 ? 20.988 70.148 -10.201 1.00 26.73 457 ILE C C 1
ATOM 4988 O O . ILE C 2 46 ? 21.321 69.371 -9.302 1.00 29.49 457 ILE C O 1
ATOM 4993 N N . GLU C 2 47 ? 20.587 69.715 -11.386 1.00 28.01 458 GLU C N 1
ATOM 4994 C CA . GLU C 2 47 ? 20.521 68.290 -11.691 1.00 30.71 458 GLU C CA 1
ATOM 4995 C C . GLU C 2 47 ? 21.777 67.847 -12.433 1.00 31.78 458 GLU C C 1
ATOM 4996 O O . GLU C 2 47 ? 22.176 68.471 -13.424 1.00 32.43 458 GLU C O 1
ATOM 5002 N N . LEU C 2 48 ? 22.398 66.773 -11.947 1.00 26.17 459 LEU C N 1
ATOM 5003 C CA . LEU C 2 48 ? 23.646 66.253 -12.507 1.00 27.02 459 LEU C CA 1
ATOM 5004 C C . LEU C 2 48 ? 23.472 64.773 -12.831 1.00 29.20 459 LEU C C 1
ATOM 5005 O O . LEU C 2 48 ? 23.299 63.951 -11.922 1.00 28.20 459 LEU C O 1
ATOM 5010 N N . GLN C 2 49 ? 23.532 64.442 -14.122 1.00 26.42 460 GLN C N 1
ATOM 5011 C CA . GLN C 2 49 ? 23.348 63.075 -14.587 1.00 28.60 460 GLN C CA 1
ATOM 5012 C C . GLN C 2 49 ? 24.302 62.117 -13.884 1.00 27.67 460 GLN C C 1
ATOM 5013 O O . GLN C 2 49 ? 25.493 62.399 -13.730 1.00 29.03 460 GLN C O 1
ATOM 5019 N N . GLY C 2 50 ? 23.767 60.989 -13.432 1.00 32.21 461 GLY C N 1
ATOM 5020 C CA . GLY C 2 50 ? 24.583 59.935 -12.866 1.00 36.32 461 GLY C CA 1
ATOM 5021 C C . GLY C 2 50 ? 25.111 60.169 -11.465 1.00 31.90 461 GLY C C 1
ATOM 5022 O O . GLY C 2 50 ? 25.786 59.283 -10.927 1.00 36.05 461 GLY C O 1
ATOM 5023 N N . VAL C 2 51 ? 24.838 61.309 -10.848 1.00 26.93 462 VAL C N 1
ATOM 5024 C CA . VAL C 2 51 ? 25.342 61.554 -9.495 1.00 25.98 462 VAL C CA 1
ATOM 5025 C C . VAL C 2 51 ? 24.401 60.873 -8.495 1.00 31.55 462 VAL C C 1
ATOM 5026 O O . VAL C 2 51 ? 23.185 61.112 -8.547 1.00 33.59 462 VAL C O 1
ATOM 5030 N N . PRO C 2 52 ? 24.920 60.024 -7.612 1.00 32.77 463 PRO C N 1
ATOM 5031 C CA . PRO C 2 52 ? 24.045 59.240 -6.725 1.00 33.25 463 PRO C CA 1
ATOM 5032 C C . PRO C 2 52 ? 23.392 60.100 -5.656 1.00 29.34 463 PRO C C 1
ATOM 5033 O O . PRO C 2 52 ? 23.925 61.132 -5.243 1.00 29.31 463 PRO C O 1
ATOM 5037 N N . ASN C 2 53 ? 22.223 59.654 -5.196 1.00 34.13 464 ASN C N 1
ATOM 5038 C CA . ASN C 2 53 ? 21.422 60.439 -4.264 1.00 41.75 464 ASN C CA 1
ATOM 5039 C C . ASN C 2 53 ? 21.496 59.928 -2.827 1.00 44.48 464 ASN C C 1
ATOM 5040 O O . ASN C 2 53 ? 20.761 60.422 -1.968 1.00 45.59 464 ASN C O 1
ATOM 5045 N N . ASP C 2 54 ? 22.378 58.971 -2.537 1.00 31.91 465 ASP C N 1
ATOM 5046 C CA . ASP C 2 54 ? 22.449 58.369 -1.208 1.00 36.90 465 ASP C CA 1
ATOM 5047 C C . ASP C 2 54 ? 23.831 58.517 -0.568 1.00 35.18 465 ASP C C 1
ATOM 5048 O O . ASP C 2 54 ? 24.183 57.747 0.331 1.00 39.03 465 ASP C O 1
ATOM 5053 N N . GLU C 2 55 ? 24.617 59.492 -1.002 1.00 29.22 466 GLU C N 1
ATOM 5054 C CA . GLU C 2 55 ? 25.911 59.714 -0.378 1.00 31.16 466 GLU C CA 1
ATOM 5055 C C . GLU C 2 55 ? 25.750 60.475 0.932 1.00 32.60 466 GLU C C 1
ATOM 5056 O O . GLU C 2 55 ? 24.752 61.163 1.165 1.00 28.88 466 GLU C O 1
ATOM 5062 N N . VAL C 2 56 ? 26.761 60.347 1.788 1.00 25.52 467 VAL C N 1
ATOM 5063 C CA . VAL C 2 56 ? 26.779 60.969 3.106 1.00 24.13 467 VAL C CA 1
ATOM 5064 C C . VAL C 2 56 ? 28.015 61.846 3.189 1.00 23.53 467 VAL C C 1
ATOM 5065 O O . VAL C 2 56 ? 29.092 61.439 2.742 1.00 24.65 467 VAL C O 1
ATOM 5069 N N . HIS C 2 57 ? 27.864 63.055 3.736 1.00 21.05 468 HIS C N 1
ATOM 5070 C CA . HIS C 2 57 ? 29.017 63.936 3.842 1.00 25.77 468 HIS C CA 1
ATOM 5071 C C . HIS C 2 57 ? 30.078 63.302 4.740 1.00 21.42 468 HIS C C 1
ATOM 5072 O O . HIS C 2 57 ? 29.741 62.733 5.784 1.00 22.03 468 HIS C O 1
ATOM 5079 N N . PRO C 2 58 ? 31.359 63.384 4.372 1.00 22.20 469 PRO C N 1
ATOM 5080 C CA . PRO C 2 58 ? 32.403 62.740 5.191 1.00 27.61 469 PRO C CA 1
ATOM 5081 C C . PRO C 2 58 ? 32.464 63.245 6.622 1.00 25.46 469 PRO C C 1
ATOM 5082 O O . PRO C 2 58 ? 32.947 62.516 7.496 1.00 27.00 469 PRO C O 1
ATOM 5086 N N . LEU C 2 59 ? 32.018 64.475 6.893 1.00 22.06 470 LEU C N 1
ATOM 5087 C CA . LEU C 2 59 ? 31.956 64.936 8.276 1.00 28.49 470 LEU C CA 1
ATOM 5088 C C . LEU C 2 59 ? 30.988 64.107 9.099 1.00 26.22 470 LEU C C 1
ATOM 5089 O O . LEU C 2 59 ? 31.153 64.014 10.321 1.00 26.24 470 LEU C O 1
ATOM 5094 N N . LEU C 2 60 ? 30.005 63.475 8.457 1.00 22.26 471 LEU C N 1
ATOM 5095 C CA . LEU C 2 60 ? 28.904 62.868 9.189 1.00 22.72 471 LEU C CA 1
ATOM 5096 C C . LEU C 2 60 ? 28.857 61.349 9.117 1.00 25.96 471 LEU C C 1
ATOM 5097 O O . LEU C 2 60 ? 28.079 60.746 9.864 1.00 28.06 471 LEU C O 1
ATOM 5102 N N . GLY C 2 61 ? 29.634 60.713 8.252 1.00 33.24 472 GLY C N 1
ATOM 5103 C CA . GLY C 2 61 ? 29.583 59.264 8.149 1.00 35.38 472 GLY C CA 1
ATOM 5104 C C . GLY C 2 61 ? 29.887 58.807 6.735 1.00 37.00 472 GLY C C 1
ATOM 5105 O O . GLY C 2 61 ? 30.423 59.562 5.934 1.00 33.79 472 GLY C O 1
ATOM 5106 N N . VAL C 2 62 ? 29.555 57.541 6.450 1.00 42.39 473 VAL C N 1
ATOM 5107 C CA . VAL C 2 62 ? 29.767 56.963 5.126 1.00 50.77 473 VAL C CA 1
ATOM 5108 C C . VAL C 2 62 ? 28.503 56.241 4.671 1.00 53.68 473 VAL C C 1
ATOM 5109 O O . VAL C 2 62 ? 27.729 55.718 5.481 1.00 52.52 473 VAL C O 1
ATOM 5113 N N . LYS C 2 63 ? 28.309 56.206 3.355 1.00 53.39 474 LYS C N 1
ATOM 5114 C CA . LYS C 2 63 ? 27.174 55.531 2.735 1.00 55.82 474 LYS C CA 1
ATOM 5115 C C . LYS C 2 63 ? 27.233 54.005 2.876 1.00 64.20 474 LYS C C 1
ATOM 5116 O O . LYS C 2 63 ? 28.072 53.459 3.595 1.00 66.26 474 LYS C O 1
ATOM 5122 N N . LYS D 2 8 ? -0.901 71.047 30.535 1.00 79.07 397 LYS D N 1
ATOM 5123 C CA . LYS D 2 8 ? 0.372 71.623 30.957 1.00 79.74 397 LYS D CA 1
ATOM 5124 C C . LYS D 2 8 ? 1.536 70.882 30.301 1.00 75.73 397 LYS D C 1
ATOM 5125 O O . LYS D 2 8 ? 2.631 70.806 30.862 1.00 77.13 397 LYS D O 1
ATOM 5131 N N . ALA D 2 9 ? 1.292 70.347 29.104 1.00 69.94 398 ALA D N 1
ATOM 5132 C CA . ALA D 2 9 ? 2.214 69.426 28.457 1.00 65.30 398 ALA D CA 1
ATOM 5133 C C . ALA D 2 9 ? 2.488 69.852 27.021 1.00 66.79 398 ALA D C 1
ATOM 5134 O O . ALA D 2 9 ? 1.674 70.525 26.383 1.00 63.98 398 ALA D O 1
ATOM 5136 N N . LEU D 2 10 ? 3.646 69.434 26.517 1.00 61.74 399 LEU D N 1
ATOM 5137 C CA . LEU D 2 10 ? 4.093 69.771 25.172 1.00 60.48 399 LEU D CA 1
ATOM 5138 C C . LEU D 2 10 ? 3.873 68.573 24.258 1.00 65.84 399 LEU D C 1
ATOM 5139 O O . LEU D 2 10 ? 4.395 67.482 24.518 1.00 59.29 399 LEU D O 1
ATOM 5144 N N . LEU D 2 11 ? 3.105 68.780 23.189 1.00 62.39 400 LEU D N 1
ATOM 5145 C CA . LEU D 2 11 ? 2.867 67.749 22.190 1.00 60.29 400 LEU D CA 1
ATOM 5146 C C . LEU D 2 11 ? 3.325 68.131 20.790 1.00 59.68 400 LEU D C 1
ATOM 5147 O O . LEU D 2 11 ? 3.565 67.232 19.977 1.00 58.42 400 LEU D O 1
ATOM 5152 N N . TYR D 2 12 ? 3.470 69.424 20.489 1.00 60.06 401 TYR D N 1
ATOM 5153 C CA . TYR D 2 12 ? 3.813 69.897 19.154 1.00 61.17 401 TYR D CA 1
ATOM 5154 C C . TYR D 2 12 ? 4.929 70.929 19.233 1.00 64.58 401 TYR D C 1
ATOM 5155 O O . TYR D 2 12 ? 4.956 71.759 20.147 1.00 60.49 401 TYR D O 1
ATOM 5164 N N . LEU D 2 13 ? 5.858 70.857 18.275 1.00 65.41 402 LEU D N 1
ATOM 5165 C CA . LEU D 2 13 ? 6.932 71.838 18.119 1.00 70.14 402 LEU D CA 1
ATOM 5166 C C . LEU D 2 13 ? 6.761 72.511 16.765 1.00 79.05 402 LEU D C 1
ATOM 5167 O O . LEU D 2 13 ? 7.274 72.015 15.750 1.00 82.02 402 LEU D O 1
ATOM 5172 N N . PRO D 2 14 ? 6.058 73.652 16.702 1.00 84.84 403 PRO D N 1
ATOM 5173 C CA . PRO D 2 14 ? 5.773 74.379 15.455 1.00 89.64 403 PRO D CA 1
ATOM 5174 C C . PRO D 2 14 ? 7.027 74.718 14.645 1.00 89.87 403 PRO D C 1
ATOM 5175 O O . PRO D 2 14 ? 7.374 75.893 14.523 1.00 89.51 403 PRO D O 1
ATOM 5179 N N . PRO D 2 37 ? 20.359 80.761 21.337 1.00 94.42 448 PRO D N 1
ATOM 5180 C CA . PRO D 2 37 ? 21.300 79.760 21.853 1.00 93.33 448 PRO D CA 1
ATOM 5181 C C . PRO D 2 37 ? 22.184 80.307 22.978 1.00 94.06 448 PRO D C 1
ATOM 5182 O O . PRO D 2 37 ? 23.125 81.058 22.717 1.00 96.24 448 PRO D O 1
ATOM 5186 N N . LYS D 2 38 ? 21.872 79.925 24.215 1.00 92.85 449 LYS D N 1
ATOM 5187 C CA . LYS D 2 38 ? 22.576 80.390 25.401 1.00 95.09 449 LYS D CA 1
ATOM 5188 C C . LYS D 2 38 ? 23.645 79.377 25.814 1.00 96.01 449 LYS D C 1
ATOM 5189 O O . LYS D 2 38 ? 23.541 78.179 25.533 1.00 93.39 449 LYS D O 1
ATOM 5195 N N . LYS D 2 39 ? 24.695 79.886 26.464 1.00 97.40 450 LYS D N 1
ATOM 5196 C CA . LYS D 2 39 ? 25.864 79.072 26.773 1.00 96.97 450 LYS D CA 1
ATOM 5197 C C . LYS D 2 39 ? 25.517 77.942 27.736 1.00 96.13 450 LYS D C 1
ATOM 5198 O O . LYS D 2 39 ? 24.700 78.103 28.646 1.00 91.87 450 LYS D O 1
ATOM 5204 N N . LYS D 2 40 ? 26.154 76.786 27.536 1.00 68.83 451 LYS D N 1
ATOM 5205 C CA . LYS D 2 40 ? 25.848 75.611 28.357 1.00 65.99 451 LYS D CA 1
ATOM 5206 C C . LYS D 2 40 ? 26.288 75.848 29.801 1.00 57.37 451 LYS D C 1
ATOM 5207 O O . LYS D 2 40 ? 27.343 76.471 30.045 1.00 61.42 451 LYS D O 1
ATOM 5213 N N . PRO D 2 41 ? 25.512 75.388 30.775 1.00 51.32 452 PRO D N 1
ATOM 5214 C CA . PRO D 2 41 ? 25.881 75.609 32.172 1.00 45.11 452 PRO D CA 1
ATOM 5215 C C . PRO D 2 41 ? 27.141 74.838 32.523 1.00 44.99 452 PRO D C 1
ATOM 5216 O O . PRO D 2 41 ? 27.618 73.982 31.772 1.00 43.24 452 PRO D O 1
ATOM 5220 N N . LYS D 2 42 ? 27.661 75.129 33.714 1.00 49.79 453 LYS D N 1
ATOM 5221 C CA . LYS D 2 42 ? 28.827 74.408 34.196 1.00 50.55 453 LYS D CA 1
ATOM 5222 C C . LYS D 2 42 ? 28.455 72.973 34.542 1.00 41.50 453 LYS D C 1
ATOM 5223 O O . LYS D 2 42 ? 27.403 72.706 35.126 1.00 38.02 453 LYS D O 1
ATOM 5229 N N . THR D 2 43 ? 29.335 72.050 34.179 1.00 39.50 454 THR D N 1
ATOM 5230 C CA . THR D 2 43 ? 29.105 70.641 34.447 1.00 36.22 454 THR D CA 1
ATOM 5231 C C . THR D 2 43 ? 29.269 70.317 35.929 1.00 37.12 454 THR D C 1
ATOM 5232 O O . THR D 2 43 ? 30.200 70.782 36.587 1.00 40.07 454 THR D O 1
ATOM 5236 N N . THR D 2 44 ? 28.349 69.518 36.458 1.00 31.61 455 THR D N 1
ATOM 5237 C CA . THR D 2 44 ? 28.522 68.905 37.769 1.00 35.81 455 THR D CA 1
ATOM 5238 C C . THR D 2 44 ? 29.297 67.602 37.581 1.00 29.79 455 THR D C 1
ATOM 5239 O O . THR D 2 44 ? 28.849 66.710 36.846 1.00 27.61 455 THR D O 1
ATOM 5243 N N . ASN D 2 45 ? 30.465 67.497 38.216 1.00 31.54 456 ASN D N 1
ATOM 5244 C CA . ASN D 2 45 ? 31.295 66.306 38.071 1.00 35.60 456 ASN D CA 1
ATOM 5245 C C . ASN D 2 45 ? 30.859 65.260 39.089 1.00 32.52 456 ASN D C 1
ATOM 5246 O O . ASN D 2 45 ? 30.835 65.531 40.291 1.00 32.07 456 ASN D O 1
ATOM 5251 N N . ILE D 2 46 ? 30.531 64.067 38.613 1.00 26.79 457 ILE D N 1
ATOM 5252 C CA . ILE D 2 46 ? 30.148 62.961 39.485 1.00 30.36 457 ILE D CA 1
ATOM 5253 C C . ILE D 2 46 ? 31.360 62.053 39.647 1.00 30.05 457 ILE D C 1
ATOM 5254 O O . ILE D 2 46 ? 31.808 61.428 38.678 1.00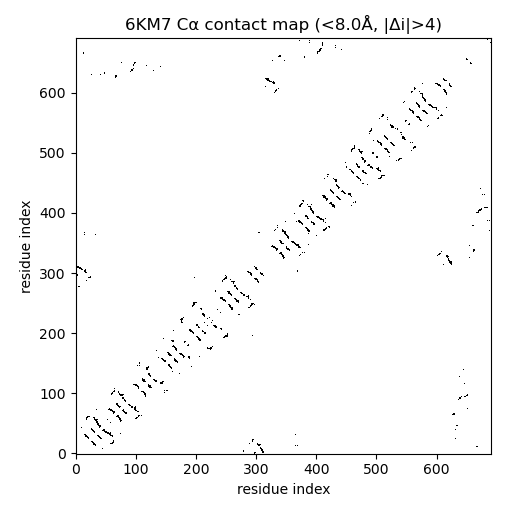 31.53 457 ILE D O 1
ATOM 5259 N N . GLU D 2 47 ? 31.880 61.967 40.868 1.00 29.89 458 GLU D N 1
ATOM 5260 C CA . GLU D 2 47 ? 33.005 61.093 41.181 1.00 39.10 458 GLU D CA 1
ATOM 5261 C C . GLU D 2 47 ? 32.490 59.826 41.849 1.00 34.81 458 GLU D C 1
ATOM 5262 O O . GLU D 2 47 ? 31.741 59.900 42.828 1.00 31.15 458 GLU D O 1
ATOM 5268 N N . LEU D 2 48 ? 32.886 58.670 41.313 1.00 34.09 459 LEU D N 1
ATOM 5269 C CA . LEU D 2 48 ? 32.454 57.366 41.811 1.00 27.38 459 LEU D CA 1
ATOM 5270 C C . LEU D 2 48 ? 33.683 56.533 42.142 1.00 28.04 459 LEU D C 1
ATOM 5271 O O . LEU D 2 48 ? 34.462 56.184 41.246 1.00 28.39 459 LEU D O 1
ATOM 5276 N N . GLN D 2 49 ? 33.863 56.225 43.422 1.00 28.61 460 GLN D N 1
ATOM 5277 C CA . GLN D 2 49 ? 35.006 55.433 43.851 1.00 30.21 460 GLN D CA 1
ATOM 5278 C C . GLN D 2 49 ? 35.068 54.113 43.095 1.00 29.87 460 GLN D C 1
ATOM 5279 O O . GLN D 2 49 ? 34.064 53.410 42.970 1.00 36.25 460 GLN D O 1
ATOM 5285 N N . GLY D 2 50 ? 36.253 53.770 42.603 1.00 31.10 461 GLY D N 1
ATOM 5286 C CA . GLY D 2 50 ? 36.485 52.450 42.050 1.00 42.88 461 GLY D CA 1
ATOM 5287 C C . GLY D 2 50 ? 35.935 52.198 40.660 1.00 40.70 461 GLY D C 1
ATOM 5288 O O . GLY D 2 50 ? 36.069 51.075 40.156 1.00 44.10 461 GLY D O 1
ATOM 5289 N N . VAL D 2 51 ? 35.328 53.187 40.019 1.00 29.47 462 VAL D N 1
ATOM 5290 C CA . VAL D 2 51 ? 34.847 53.000 38.649 1.00 29.12 462 VAL D CA 1
ATOM 5291 C C . VAL D 2 51 ? 36.020 53.197 37.691 1.00 35.12 462 VAL D C 1
ATOM 5292 O O . VAL D 2 51 ? 36.712 54.221 37.782 1.00 35.48 462 VAL D O 1
ATOM 5296 N N . PRO D 2 52 ? 36.291 52.248 36.785 1.00 36.94 463 PRO D N 1
ATOM 5297 C CA . PRO D 2 52 ? 37.453 52.384 35.894 1.00 44.93 463 PRO D CA 1
ATOM 5298 C C . PRO D 2 52 ? 37.341 53.626 35.025 1.00 44.45 463 PRO D C 1
ATOM 5299 O O . PRO D 2 52 ? 36.253 54.002 34.582 1.00 40.50 463 PRO D O 1
ATOM 5303 N N . ASN D 2 53 ? 38.482 54.257 34.767 1.00 45.64 464 ASN D N 1
ATOM 5304 C CA . ASN D 2 53 ? 38.490 55.495 34.005 1.00 48.38 464 ASN D CA 1
ATOM 5305 C C . ASN D 2 53 ? 38.653 55.274 32.505 1.00 53.00 464 ASN D C 1
ATOM 5306 O O . ASN D 2 53 ? 38.528 56.232 31.737 1.00 59.27 464 ASN D O 1
ATOM 5311 N N . ASP D 2 54 ? 38.896 54.038 32.069 1.00 46.66 465 ASP D N 1
ATOM 5312 C CA . ASP D 2 54 ? 39.344 53.760 30.712 1.00 50.61 465 ASP D CA 1
ATOM 5313 C C . ASP D 2 54 ? 38.324 53.014 29.867 1.00 51.48 465 ASP D C 1
ATOM 5314 O O . ASP D 2 54 ? 38.643 52.634 28.738 1.00 55.96 465 ASP D O 1
ATOM 5319 N N . GLU D 2 55 ? 37.116 52.788 30.372 1.00 47.53 466 GLU D N 1
ATOM 5320 C CA . GLU D 2 55 ? 36.144 52.019 29.618 1.00 39.80 466 GLU D CA 1
ATOM 5321 C C . GLU D 2 55 ? 35.653 52.807 28.409 1.00 37.02 466 GLU D C 1
ATOM 5322 O O . GLU D 2 55 ? 35.769 54.032 28.338 1.00 38.34 466 GLU D O 1
ATOM 5328 N N . VAL D 2 56 ? 35.085 52.082 27.452 1.00 37.45 467 VAL D N 1
ATOM 5329 C CA . VAL D 2 56 ? 34.653 52.656 26.181 1.00 35.69 467 VAL D CA 1
ATOM 5330 C C . VAL D 2 56 ? 33.202 52.268 25.935 1.00 33.27 467 VAL D C 1
ATOM 5331 O O . VAL D 2 56 ? 32.796 51.136 26.216 1.00 34.67 467 VAL D O 1
ATOM 5335 N N . HIS D 2 57 ? 32.413 53.205 25.414 1.00 29.95 468 HIS D N 1
ATOM 5336 C CA . HIS D 2 57 ? 31.008 52.910 25.194 1.00 27.72 468 HIS D CA 1
ATOM 5337 C C . HIS D 2 57 ? 30.876 51.836 24.117 1.00 30.15 468 HIS D C 1
ATOM 5338 O O . HIS D 2 57 ? 31.598 51.871 23.107 1.00 32.59 468 HIS D O 1
ATOM 5345 N N . PRO D 2 58 ? 29.987 50.859 24.311 1.00 33.58 469 PRO D N 1
ATOM 5346 C CA . PRO D 2 58 ? 29.836 49.783 23.316 1.00 38.81 469 PRO D CA 1
ATOM 5347 C C . PRO D 2 58 ? 29.564 50.270 21.903 1.00 41.63 469 PRO D C 1
ATOM 5348 O O . PRO D 2 58 ? 29.933 49.575 20.944 1.00 42.41 469 PRO D O 1
ATOM 5352 N N . LEU D 2 59 ? 28.933 51.443 21.736 1.00 28.87 470 LEU D N 1
ATOM 5353 C CA . LEU D 2 59 ? 28.747 51.987 20.392 1.00 36.79 470 LEU D CA 1
ATOM 5354 C C . LEU D 2 59 ? 30.074 52.199 19.685 1.00 44.09 470 LEU D C 1
ATOM 5355 O O . LEU D 2 59 ? 30.130 52.195 18.452 1.00 49.74 470 LEU D O 1
ATOM 5360 N N . LEU D 2 60 ? 31.146 52.390 20.447 1.00 39.73 471 LEU D N 1
ATOM 5361 C CA . LEU D 2 60 ? 32.452 52.692 19.894 1.00 45.00 471 LEU D CA 1
ATOM 5362 C C . LEU D 2 60 ? 33.367 51.477 19.826 1.00 52.04 471 LEU D C 1
ATOM 5363 O O . LEU D 2 60 ? 34.295 51.469 19.013 1.00 58.80 471 LEU D O 1
ATOM 5368 N N . GLY D 2 61 ? 33.135 50.470 20.651 1.00 52.97 472 GLY D N 1
ATOM 5369 C CA . GLY D 2 61 ? 33.963 49.278 20.669 1.00 61.83 472 GLY D CA 1
ATOM 5370 C C . GLY D 2 61 ? 34.088 48.736 22.086 1.00 65.29 472 GLY D C 1
ATOM 5371 O O . GLY D 2 61 ? 33.212 48.949 22.921 1.00 57.68 472 GLY D O 1
ATOM 5372 N N . VAL D 2 62 ? 35.193 48.034 22.328 1.00 75.78 473 VAL D N 1
ATOM 5373 C CA . VAL D 2 62 ? 35.485 47.430 23.624 1.00 81.82 473 VAL D CA 1
ATOM 5374 C C . VAL D 2 62 ? 36.979 47.578 23.877 1.00 89.72 473 VAL D C 1
ATOM 5375 O O . VAL D 2 62 ? 37.783 47.485 22.944 1.00 96.69 473 VAL D O 1
ATOM 5379 N N . LYS D 2 63 ? 37.360 47.827 25.127 1.00 89.84 474 LYS D N 1
ATOM 5380 C CA . LYS D 2 63 ? 38.765 48.132 25.408 1.00 94.18 474 LYS D CA 1
ATOM 5381 C C . LYS D 2 63 ? 39.680 46.911 25.265 1.00 98.40 474 LYS D C 1
ATOM 5382 O O . LYS D 2 63 ? 39.452 45.860 25.863 1.00 99.05 474 LYS D O 1
#

Secondary structure (DSSP, 8-state):
----EEEEEE--SS-EEEEEE-TTSSEEEEEETTSEEEEEETTTTEEEEEEE--SS-EEEEEE-TTSSEEEEEETTSEEEEEETTT--EEEEEE-SS-EEEEEEETTEEEEEEEEETTS--EEEETTTTEEEEPP-SS-TTS-EEEEE-TTSSEEEEEETT-EEEEEETTT--EEEEEE-B-TT--B--EEEEEE-SSSSEEEEEETTS-EEEEEHHHHHHH-TT--PPPSEEE--TTT---EEEEEE-TTSSEEEEEESSSSEEEEEETTT--EEEEEE-STTPPEEEEEE-SSSS-EEEEETTEEEEEE--/----EEEEEE--SS-EEEEEE-TTSSEEEEEETTSEEEEEETTTTEEEEEEE--SSPEEEEEE-TTSSEEEEEETTSEEEEEETTT--EEEEEE-SS-EEEEEEETTEEEEEEEEETTS--EEEETTTTEEEEPP-SS-TTS-EEEEE-SSSSEEEEEETTSEEEEEETTT--EEEEEE-B-TT--B--EEEEEE-SSSSEEEEEETTS-EEEEEHHHHHHH-TT--PPPSEEE--TTT---EEEEEE-TTSSEEEEEESSSSEEEEEETTT--EEEEEE-STT--EEEEEE-SSSSEEEEEETTEEEEEE-/----------EEEE---TT--S----TTT---/--------PPPPPEEE---TT--S----TTT---

Foldseek 3Di:
DAFAFFDDWLDDPFFFFEWAAAQQRQWIWTWGQCQKIFIARRVVSHTDDIANHDRGTWHEWEAALVRQWIWTFHQQAKIWIAGNVVSDTPDMDGDPAGWNYWYALRAHNQWIWTFGAQAAIKIAGNVVRDIDGADDPDDGGWRKEWDQELNSQWIWIWTQQQKIFIAGRPPRDTQFIEGDADPVRGGWGWDYKAYANDAAKIWTATPQQWIFIDGNVQRNVQTYHGDDHGQEIAHDPPPSFHFQEKYAELHRQKMWTATQPFRKIWIAGPNVGDTDHIDHDDTPWGWNYKYHRNPFNKIWTHTRSMIIIGRND/DAFAAFDDWAAPVAFFFEWDAAQQRQWIWTWGQQQKTFIARRVVSHTDDIASHDNGTWQEWEAALVRQWMWTFGQQQKIWIARGVVSDTPDIDHDPAGWNYWYALRADNQWIWTFGAQAAIKIAGNVVGDIDGADDPDDGGWRKEWDQELNNQWIWIWTQQQKIFIAGRPPRDTQFIEGDADPVSGGWGWDYKAYANDAAKIWTATRQQKIFIDGNVQRNVLTYHGDGHTQEIAHDPPPRFHFQEKYAELHRQKMWTATQPWRKIWMAGRNVGHTDHIYHDDTPWGWNYKDHRNPFNKIWTHTPRMIIIGHD/DDDDDDDPPDDDDDDDDPPDDDPADPPVVDGD/DDDDDDPDDDDDDDDDDDDPPDDPDADDVVVNGD

Sequence (691 aa):
NYPEEADGTLDCISMALTCTFNRWGTLLAVGCNDGRIVIWDFLTRGIAKIISAHIHPVCSLCWSRDGHKLVSASTDNIVSQWDVLSGDCDQRFRFPSPILKVQYHPRDQNKVLVCPMKSAPVMLTLSDSKHVVLPVDDDSDLNVVASFDRRGEYIYTGNAKGKILVLKTDSQDLVASFRVTTGTSNTTAIKSIEFARKGSCFLINTADRIIRVYDGREILTCGRDGEPEPMQKLQDLVNRTPWKKCCFSGDGEYIVAGSARQHALYIWEKSIGNLVKILHGTRGELLLDVAWHPVRPIIASISSGVVSIWAQNNYPEEADGTLDCISMALTCTFNRWGTLLAVGCNDGRIVIWDFLTRGIAKIISAHIHPVCSLCWSRDGHKLVSASTDNIVSQWDVLSGDCDQRFRFPSPILKVQYHPRDQNKVLVCPMKSAPVMLTLSDSKHVVLPVDDDSDLNVVASFDRRGEYIYTGNAKGKILVLKTDSQDLVASFRVTTGTSNTTAIKSIEFARKGSCFLINTADRIIRVYDGREILTCGRDGEPEPMQKLQDLVNRTPWKKCCFSGDGEYIVAGSARQHALYIWEKSIGNLVKILHGTRGELLLDVAWHPVRPIIASISSGVVSIWAQSKALLYLPIPKTTNNIELQGVPNDEVHPLLGVKKALLYLPPKKKPKTTNIELQGVPNDEVHPLLGVK

GO terms:
  GO:0005634 nucleus (C, IDA)
  GO:0035097 histone methyltransferase complex (C, IDA)
  GO:0006974 DNA damage response (P, IDA)
  GO:0045815 transcription initiation-coupled chromatin remodeling (P, IDA)
  GO:0042393 histone binding (F, IDA)
  GO:0044666 MLL3/4 complex (C, IDA)
  GO:0048188 Set1C/COMPASS complex (C, IDA)
  GO:0071339 MLL1 complex (C, IDA)
  GO:0005515 protein binding (F, IPI)
  GO:0005654 nucleoplasm (C, TAS)
  GO:0005654 nucleoplasm (C, IDA)
  GO:0005730 nucleolus (C, IDA)
  GO:0000976 transcription cis-regulatory region binding (F, IDA)
  GO:0043627 response to estrogen (P, IDA)
  GO:0005634 nucleus (C, EXP)

Nearest PDB structures (foldseek):
  6km7-assembly2_B  TM=1.001E+00  e=2.966E-65  Homo sapiens
  6pww-assembly1_A  TM=9.861E-01  e=6.934E-55  Homo sapiens
  6w5i-assembly1_A  TM=9.897E-01  e=1.251E-53  Homo sapiens
  6kiv-assembly1_N  TM=9.734E-01  e=6.883E-51  Homo sapiens
  7mbm-assembly1_A  TM=9.674E-01  e=6.605E-50  Homo sapiens

InterPro domains:
  IPR001680 WD40 repeat [PF00400] (29-52)
  IPR001680 WD40 repeat [PF00400] (61-94)
  IPR001680 WD40 repeat [PS50082] (62-103)
  IPR001680 WD40 repeat [SM00320] (14-52)
  IPR001680 WD40 repeat [SM00320] (55-94)
  IPR001680 WD40 repeat [SM00320] (182-226)
  IPR001680 WD40 repeat [SM00320] (241-280)
  IPR001680 WD40 repeat [SM00320] (283-322)
  IPR015943 WD40/YVTN repeat-like-containing domain superfamily [G3DSA:2.130.10.10] (25-322)
  IPR037850 Retinoblastoma-binding protein 5/Swd1 [PTHR44040] (4-458)

CATH classification: 2.130.10.10